Protein AF-0000000068150258 (afdb_homodimer)

Solvent-accessible surface area (backbone atoms only — not comparable to full-atom values): 33743 Å² total; per-residue (Å²): 132,77,75,45,44,64,58,52,47,8,59,72,60,72,47,52,49,66,53,48,48,20,46,72,37,62,81,44,92,53,62,66,68,57,32,47,50,42,52,52,47,21,57,74,53,57,30,60,76,45,58,47,56,42,25,70,50,65,72,36,37,43,24,31,35,40,35,37,77,64,40,55,44,41,31,37,31,97,76,54,42,13,70,58,46,53,41,47,49,31,30,41,47,48,33,34,76,68,66,22,24,35,26,41,41,46,57,84,42,96,78,54,63,58,78,61,57,75,52,46,28,36,37,34,44,53,31,34,57,83,37,63,67,59,51,58,38,50,73,53,61,29,42,57,26,24,44,25,50,38,50,94,37,85,85,46,53,54,39,80,71,52,38,46,62,48,36,46,54,51,48,53,60,50,50,74,77,35,88,30,70,31,38,41,46,57,56,69,57,23,43,55,52,54,36,29,52,50,44,46,49,53,51,27,56,76,70,70,49,82,77,48,74,44,65,38,60,47,73,45,17,32,64,45,26,15,56,50,41,38,51,50,43,69,76,35,73,70,47,31,22,40,46,18,53,46,59,40,35,40,54,9,34,53,52,24,27,59,76,67,71,28,52,62,26,85,46,28,23,36,37,28,46,52,63,39,58,59,26,68,67,36,86,59,26,37,13,19,18,41,62,50,53,56,52,49,26,42,41,42,51,50,41,39,51,19,52,60,67,70,44,80,57,74,87,68,86,68,70,78,66,39,80,44,84,30,51,14,44,70,101,132,80,78,44,44,66,59,51,47,8,58,73,59,71,46,51,48,66,54,48,48,21,47,72,35,62,82,42,94,51,61,66,69,57,31,49,50,43,52,52,46,22,58,75,54,59,28,61,76,43,57,47,55,43,26,69,48,65,71,35,36,42,26,33,35,39,34,37,76,62,39,55,44,40,30,34,30,99,77,54,41,16,68,55,46,55,41,46,48,34,31,40,48,48,33,33,76,67,64,23,23,37,28,41,41,44,56,84,42,97,80,54,63,59,78,60,59,73,51,46,29,35,38,34,44,53,30,35,57,84,35,63,66,59,53,57,40,49,74,53,59,29,41,59,27,24,43,26,50,38,50,96,36,85,85,47,51,55,39,81,72,52,40,47,62,47,36,46,54,51,48,54,59,51,50,74,77,33,88,30,68,32,38,42,46,54,58,69,57,23,43,56,50,52,35,29,52,51,44,47,47,54,50,26,56,75,71,71,47,82,75,49,73,44,67,38,60,47,71,47,16,32,63,45,26,16,55,50,41,36,53,50,43,69,77,35,73,70,47,30,22,38,46,17,55,46,58,41,36,39,55,9,34,54,53,23,27,59,75,67,70,28,51,60,27,85,47,29,22,35,36,28,45,51,65,40,58,59,27,68,67,36,87,59,25,37,13,18,19,41,63,51,54,56,53,49,26,44,41,41,52,51,42,39,51,18,53,62,67,71,43,81,57,74,90,68,86,68,69,78,65,40,79,43,85,30,51,14,43,68,104

Foldseek 3Di:
DPAQDLCNLCVVLVHHSVLLLCLLLVPDDDDPVSSVSSVVSCVVSVNDPLLLSNCVRPVFPLEEEEEEQFACLQACNPVHWHPSSVLQVLLCVQSVVVVGHYHYDYHDDPPDPCVPPRGQAYEYEFAFAVRVVVVVQVVSVHQYEYAADYPPCPVHHYFHLPLLLLLLVVLVLQVVPALDEAEEEAPTHTPSVVNNVVSQCVSCVVSPHDYHYYHFHSNCFLQRLLVVLLVSCVVPVRHLEYEYARLRSQLSNCVSCVVVVQDANNRYAYAYEDDIPSQCVDVQRHKYKHSVSSLSSNQRVQCSVCVSVVHDGDDRDGDRIDIDDTRRHPD/DPAQDLCNLCVVLVHHSVLLLCLLLVPDDDDPVSSVSSVVSCVVSVNDPLLLSNCVRPVFPLEEEEEEQQACLQACNPVHWHPSSVLQVLLCVQSVVVVGHYHYDYHDDPPDPCVPPRGQAYEYEQAFAVRVVVVVQVVSVHQYEYAADYVPCPVHHYFHLPLLLLLLVVLVLQVVPALDEAEEEAPTHTPSVVNNVVSQCVSCVVSPHDYHYYHFHSNCFLQRLLVVLLVSCVVPVRHLEYEYARLRSQLSNCVSCVVVVQDANNRYAYAYEDDIPSQCVDVQRHKYKHSVSSLSSNQRVQCSVCVSVVHDGDDGDGDRIDIDDTRRHPD

Nearest PDB structures (foldseek):
  1efa-assembly1_B  TM=6.688E-01  e=1.680E-17  Escherichia coli
  7e5w-assembly2_C  TM=7.122E-01  e=1.027E-16  Staphylococcus aureus subsp. aureus N315
  2pe5-assembly2_C-2  TM=6.752E-01  e=4.278E-17  Escherichia coli
  3c3k-assembly1_A  TM=8.271E-01  e=3.258E-13  Actinobacillus succinogenes 130Z
  3c3k-assembly1_B  TM=8.054E-01  e=1.993E-12  Actinobacillus succinogenes 130Z

Radius of gyration: 27.75 Å; Cα contacts (8 Å, |Δi|>4): 1401; chains: 2; bounding box: 77×70×52 Å

pLDDT: mean 85.87, std 14.47, range [31.11, 98.81]

Organism: Rhizobium meliloti (strain 1021) (NCBI:txid266834)

Secondary structure (DSSP, 8-state):
-----HHHHHHHHTS-HHHHHHHHH-SS---HHHHHHHHHHHHHTT----HHHHHHHHT--SEEEEE--S-HHHHTTTT---HHHHHHHHHHHHHHHTT-EEEEE----TT---TT---SEEEEESPBTT-HHHHHHHHTT--EEEESPPTT-TTS-EE---HHHHHHHHHHHHHHT-S-EEEEEESS-BHHHHHHHHHHHHHHHHHT----EEEE-GGGHHHHHHHHHHHHHHH-TT--EEE--SHHHHHHHHHHHHHTT--TTTT-EEE-SS--HHHHHSSSPPBEEE--HHHHHHHHHHHHHHHHHTPPPPPP-PPPPEEE--TTT--/-----HHHHHHHHTS-HHHHHHHHH-SS---HHHHHHHHHHHHHHT----HHHHHHHHT--SEEEEE--S-HHHHTTTT---HHHHHHHHHHHHHHHTT-EEEEE----TT---TT---SEEEEESPBTT-HHHHHHHHTT--EEEESPPTT-TTS-EE---HHHHHHHHHHHHHHT-S-EEEEEESS-BHHHHHHHHHHHHHHHHHT----EEEE-GGGHHHHHHHHHHHHHHH-TT--EEE--SHHHHHHHHHHHHHTT--TTTT-EEE-SS--HHHHHSSSPPBEEE--HHHHHHHHHHHHHHHHHTPPPPPP-PPPPEEE--TTT--

Sequence (662 aa):
MTRSTIVELAKAAGVSPTTVSHAFSGRRYVDPETKARIVALADKMGYRANPRARRLRTGGAGIIALASSMPFAVAAGPARLGFLMEIAAAAAVTALSRHLALCLVPPLEPDSNLDALEVDGAIIVEPMVEDRLLEFFSARGVPVVSIGRAPGREDIPSVDIQSTATARLMLEHLGANSRRVGLITGEQRRNSYIETEAAYAAFAAERGYSPVALRVDESGGESEAAAAAERLLRNNPDIDALCVPVDAFARGVLDAARLLDRPVPQGLRLATRYDGMRAKLATPQLTAVNLHLDQVAEAAIDLLIAAMEGKEPQPHAIAPPQLVVRESSAAMTRSTIVELAKAAGVSPTTVSHAFSGRRYVDPETKARIVALADKMGYRANPRARRLRTGGAGIIALASSMPFAVAAGPARLGFLMEIAAAAAVTALSRHLALCLVPPLEPDSNLDALEVDGAIIVEPMVEDRLLEFFSARGVPVVSIGRAPGREDIPSVDIQSTATARLMLEHLGANSRRVGLITGEQRRNSYIETEAAYAAFAAERGYSPVALRVDESGGESEAAAAAERLLRNNPDIDALCVPVDAFARGVLDAARLLDRPVPQGLRLATRYDGMRAKLATPQLTAVNLHLDQVAEAAIDLLIAAMEGKEPQPHAIAPPQLVVRESSAA

Structure (mmCIF, N/CA/C/O backbone):
data_AF-0000000068150258-model_v1
#
loop_
_entity.id
_entity.type
_entity.pdbx_description
1 polymer 'Transcriptional regulator'
#
loop_
_atom_site.group_PDB
_atom_site.id
_atom_site.type_symbol
_atom_site.label_atom_id
_atom_site.label_alt_id
_atom_site.label_comp_id
_atom_site.label_asym_id
_atom_site.label_entity_id
_atom_site.label_seq_id
_atom_site.pdbx_PDB_ins_code
_atom_site.Cartn_x
_atom_site.Cartn_y
_atom_site.Cartn_z
_atom_site.occupancy
_atom_site.B_iso_or_equiv
_atom_site.auth_seq_id
_atom_site.auth_comp_id
_atom_site.auth_asym_id
_atom_site.auth_atom_id
_atom_site.pdbx_PDB_model_num
ATOM 1 N N . MET A 1 1 ? -34.062 -22.875 -4.648 1 31.11 1 MET A N 1
ATOM 2 C CA . MET A 1 1 ? -35.031 -21.766 -4.621 1 31.11 1 MET A CA 1
ATOM 3 C C . MET A 1 1 ? -34.531 -20.609 -5.488 1 31.11 1 MET A C 1
ATOM 5 O O . MET A 1 1 ? -33.406 -20.141 -5.336 1 31.11 1 MET A O 1
ATOM 9 N N . THR A 1 2 ? -34.969 -20.453 -6.68 1 37.81 2 THR A N 1
ATOM 10 C CA . THR A 1 2 ? -34.562 -19.531 -7.742 1 37.81 2 THR A CA 1
ATOM 11 C C . THR A 1 2 ? -34.656 -18.094 -7.273 1 37.81 2 THR A C 1
ATOM 13 O O . THR A 1 2 ? -35.656 -17.688 -6.668 1 37.81 2 THR A O 1
ATOM 16 N N . ARG A 1 3 ? -33.469 -17.438 -7.109 1 50.31 3 ARG A N 1
ATOM 17 C CA . ARG A 1 3 ? -33.469 -16.031 -6.742 1 50.31 3 ARG A CA 1
ATOM 18 C C . ARG A 1 3 ? -34.5 -15.25 -7.523 1 50.31 3 ARG A C 1
ATOM 20 O O . ARG A 1 3 ? -34.562 -15.336 -8.75 1 50.31 3 ARG A O 1
ATOM 27 N N . SER A 1 4 ? -35.469 -14.609 -6.832 1 60.66 4 SER A N 1
ATOM 28 C CA . SER A 1 4 ? -36.594 -13.875 -7.43 1 60.66 4 SER A CA 1
ATOM 29 C C . SER A 1 4 ? -36.094 -12.648 -8.195 1 60.66 4 SER A C 1
ATOM 31 O O . SER A 1 4 ? -35.219 -11.93 -7.715 1 60.66 4 SER A O 1
ATOM 33 N N . THR A 1 5 ? -36.344 -12.492 -9.523 1 65.94 5 THR A N 1
ATOM 34 C CA . THR A 1 5 ? -36 -11.383 -10.406 1 65.94 5 THR A CA 1
ATOM 35 C C . THR A 1 5 ? -36.906 -10.18 -10.156 1 65.94 5 THR A C 1
ATOM 37 O O . THR A 1 5 ? -37.938 -10.305 -9.5 1 65.94 5 THR A O 1
ATOM 40 N N . ILE A 1 6 ? -36.281 -9.047 -10.555 1 74.31 6 ILE A N 1
ATOM 41 C CA . ILE A 1 6 ? -37.094 -7.84 -10.445 1 74.31 6 ILE A CA 1
ATOM 42 C C . ILE A 1 6 ? -38.469 -8.062 -11.109 1 74.31 6 ILE A C 1
ATOM 44 O O . ILE A 1 6 ? -39.469 -7.562 -10.633 1 74.31 6 ILE A O 1
ATOM 48 N N . VAL A 1 7 ? -38.469 -8.875 -12.133 1 77.75 7 VAL A N 1
ATOM 49 C CA . VAL A 1 7 ? -39.719 -9.156 -12.875 1 77.75 7 VAL A CA 1
ATOM 50 C C . VAL A 1 7 ? -40.625 -10.016 -12.023 1 77.75 7 VAL A C 1
ATOM 52 O O . VAL A 1 7 ? -41.844 -9.773 -11.969 1 77.75 7 VAL A O 1
ATOM 55 N N . GLU A 1 8 ? -40.062 -10.914 -11.391 1 79.44 8 GLU A N 1
ATOM 56 C CA . GLU A 1 8 ? -40.875 -11.789 -10.539 1 79.44 8 GLU A CA 1
ATOM 57 C C . GLU A 1 8 ? -41.438 -11.023 -9.344 1 79.44 8 GLU A C 1
ATOM 59 O O . GLU A 1 8 ? -42.594 -11.219 -8.953 1 79.44 8 GLU A O 1
ATOM 64 N N . LEU A 1 9 ? -40.562 -10.195 -8.883 1 80.44 9 LEU A N 1
ATOM 65 C CA . LEU A 1 9 ? -41 -9.352 -7.785 1 80.44 9 LEU A CA 1
ATOM 66 C C . LEU A 1 9 ? -42.125 -8.398 -8.242 1 80.44 9 LEU A C 1
ATOM 68 O O . LEU A 1 9 ? -43.094 -8.203 -7.535 1 80.44 9 LEU A O 1
ATOM 72 N N . ALA A 1 10 ? -41.969 -7.906 -9.383 1 84.25 10 ALA A N 1
ATOM 73 C CA . ALA A 1 10 ? -42.938 -7.008 -9.953 1 84.25 10 ALA A CA 1
ATOM 74 C C . ALA A 1 10 ? -44.281 -7.723 -10.156 1 84.25 10 ALA A C 1
ATOM 76 O O . ALA A 1 10 ? -45.344 -7.184 -9.812 1 84.25 10 ALA A O 1
ATOM 77 N N . LYS A 1 11 ? -44.188 -8.867 -10.633 1 84 11 LYS A N 1
ATOM 78 C CA . LYS A 1 11 ? -45.375 -9.688 -10.852 1 84 11 LYS A CA 1
ATOM 79 C C . LYS A 1 11 ? -46.062 -10.008 -9.531 1 84 11 LYS A C 1
ATOM 81 O O . LYS A 1 11 ? -47.312 -9.906 -9.438 1 84 11 LYS A O 1
ATOM 86 N N . ALA A 1 12 ? -45.281 -10.312 -8.633 1 83.75 12 ALA A N 1
ATOM 87 C CA . ALA A 1 12 ? -45.844 -10.664 -7.32 1 83.75 12 ALA A CA 1
ATOM 88 C C . ALA A 1 12 ? -46.438 -9.453 -6.629 1 83.75 12 ALA A C 1
ATOM 90 O O . ALA A 1 12 ? -47.438 -9.578 -5.895 1 83.75 12 ALA A O 1
ATOM 91 N N . ALA A 1 13 ? -45.844 -8.344 -6.875 1 82.62 13 ALA A N 1
ATOM 92 C CA . ALA A 1 13 ? -46.281 -7.094 -6.25 1 82.62 13 ALA A CA 1
ATOM 93 C C . ALA A 1 13 ? -47.406 -6.449 -7.039 1 82.62 13 ALA A C 1
ATOM 95 O O . ALA A 1 13 ? -48.031 -5.5 -6.566 1 82.62 13 ALA A O 1
ATOM 96 N N . GLY A 1 14 ? -47.688 -6.992 -8.227 1 87.56 14 GLY A N 1
ATOM 97 C CA . GLY A 1 14 ? -48.75 -6.477 -9.078 1 87.56 14 GLY A CA 1
ATOM 98 C C . GLY A 1 14 ? -48.438 -5.113 -9.672 1 87.56 14 GLY A C 1
ATOM 99 O O . GLY A 1 14 ? -49.312 -4.277 -9.836 1 87.56 14 GLY A O 1
ATOM 100 N N . VAL A 1 15 ? -47.219 -4.859 -9.711 1 85.31 15 VAL A N 1
ATOM 101 C CA . VAL A 1 15 ? -46.75 -3.596 -10.297 1 85.31 15 VAL A CA 1
ATOM 102 C C . VAL A 1 15 ? -45.812 -3.869 -11.453 1 85.31 15 VAL A C 1
ATOM 104 O O . VAL A 1 15 ? -45.438 -5.02 -11.703 1 85.31 15 VAL A O 1
ATOM 107 N N . SER A 1 16 ? -45.469 -2.818 -12.227 1 80.38 16 SER A N 1
ATOM 108 C CA . SER A 1 16 ? -44.469 -2.965 -13.297 1 80.38 16 SER A CA 1
ATOM 109 C C . SER A 1 16 ? -43.062 -3.125 -12.727 1 80.38 16 SER A C 1
ATOM 111 O O . SER A 1 16 ? -42.781 -2.674 -11.617 1 80.38 16 SER A O 1
ATOM 113 N N . PRO A 1 17 ? -42.094 -3.73 -13.484 1 79.75 17 PRO A N 1
ATOM 114 C CA . PRO A 1 17 ? -40.688 -3.785 -13.055 1 79.75 17 PRO A CA 1
ATOM 115 C C . PRO A 1 17 ? -40.094 -2.4 -12.82 1 79.75 17 PRO A C 1
ATOM 117 O O . PRO A 1 17 ? -39.281 -2.227 -11.922 1 79.75 17 PRO A O 1
ATOM 120 N N . THR A 1 18 ? -40.688 -1.489 -13.547 1 76.25 18 THR A N 1
ATOM 121 C CA . THR A 1 18 ? -40.219 -0.109 -13.406 1 76.25 18 THR A CA 1
ATOM 122 C C . THR A 1 18 ? -40.625 0.457 -12.047 1 76.25 18 THR A C 1
ATOM 124 O O . THR A 1 18 ? -39.844 1.177 -11.414 1 76.25 18 THR A O 1
ATOM 127 N N . THR A 1 19 ? -41.781 0.107 -11.641 1 78.12 19 THR A N 1
ATOM 128 C CA . THR A 1 19 ? -42.281 0.568 -10.344 1 78.12 19 THR A CA 1
ATOM 129 C C . THR A 1 19 ? -41.469 -0.065 -9.211 1 78.12 19 THR A C 1
ATOM 131 O O . THR A 1 19 ? -41.156 0.602 -8.227 1 78.12 19 THR A O 1
ATOM 134 N N . VAL A 1 20 ? -41.031 -1.321 -9.414 1 77.12 20 VAL A N 1
ATOM 135 C CA . VAL A 1 20 ? -40.219 -2.002 -8.438 1 77.12 20 VAL A CA 1
ATOM 136 C C . VAL A 1 20 ? -38.844 -1.321 -8.359 1 77.12 20 VAL A C 1
ATOM 138 O O . VAL A 1 20 ? -38.344 -1.069 -7.266 1 77.12 20 VAL A O 1
ATOM 141 N N . SER A 1 21 ? -38.375 -0.961 -9.484 1 71.12 21 SER A N 1
ATOM 142 C CA . SER A 1 21 ? -37.094 -0.277 -9.555 1 71.12 21 SER A CA 1
ATOM 143 C C . SER A 1 21 ? -37.125 1.063 -8.828 1 71.12 21 SER A C 1
ATOM 145 O O . SER A 1 21 ? -36.219 1.387 -8.055 1 71.12 21 SER A O 1
ATOM 147 N N . HIS A 1 22 ? -38.281 1.67 -9.023 1 72 22 HIS A N 1
ATOM 148 C CA . HIS A 1 22 ? -38.438 2.982 -8.406 1 72 22 HIS A CA 1
ATOM 149 C C . HIS A 1 22 ? -38.688 2.859 -6.906 1 72 22 HIS A C 1
ATOM 151 O O . HIS A 1 22 ? -38.25 3.721 -6.137 1 72 22 HIS A O 1
ATOM 157 N N . ALA A 1 23 ? -39.25 1.814 -6.539 1 72.5 23 ALA A N 1
ATOM 158 C CA . ALA A 1 23 ? -39.5 1.603 -5.117 1 72.5 23 ALA A CA 1
ATOM 159 C C . ALA A 1 23 ? -38.219 1.418 -4.336 1 72.5 23 ALA A C 1
ATOM 161 O O . ALA A 1 23 ? -38.094 1.857 -3.188 1 72.5 23 ALA A O 1
ATOM 162 N N . PHE A 1 24 ? -37.281 0.879 -5.055 1 67.56 24 PHE A N 1
ATOM 163 C CA . PHE A 1 24 ? -36.031 0.598 -4.379 1 67.56 24 PHE A CA 1
ATOM 164 C C . PHE A 1 24 ? -35 1.722 -4.613 1 67.56 24 PHE A C 1
ATOM 166 O O . PHE A 1 24 ? -34.219 2.055 -3.723 1 67.56 24 PHE A O 1
ATOM 173 N N . SER A 1 25 ? -35.094 2.418 -5.859 1 61.88 25 SER A N 1
ATOM 174 C CA . SER A 1 25 ? -34.125 3.412 -6.258 1 61.88 25 SER A CA 1
ATOM 175 C C . SER A 1 25 ? -34.5 4.805 -5.77 1 61.88 25 SER A C 1
ATOM 177 O O . SER A 1 25 ? -33.656 5.68 -5.637 1 61.88 25 SER A O 1
ATOM 179 N N . GLY A 1 26 ? -35.719 5.059 -5.555 1 55.34 26 GLY A N 1
ATOM 180 C CA . GLY A 1 26 ? -36.25 6.34 -5.129 1 55.34 26 GLY A CA 1
ATOM 181 C C . GLY A 1 26 ? -36.219 7.387 -6.223 1 55.34 26 GLY A C 1
ATOM 182 O O . GLY A 1 26 ? -36.406 8.578 -5.957 1 55.34 26 GLY A O 1
ATOM 183 N N . ARG A 1 27 ? -35.969 7.117 -7.465 1 58.34 27 ARG A N 1
ATOM 184 C CA . ARG A 1 27 ? -35.844 8.078 -8.555 1 58.34 27 ARG A CA 1
ATOM 185 C C . ARG A 1 27 ? -37.188 8.695 -8.922 1 58.34 27 ARG A C 1
ATOM 187 O O . ARG A 1 27 ? -37.25 9.859 -9.328 1 58.34 27 ARG A O 1
ATOM 194 N N . ARG A 1 28 ? -38.219 7.844 -8.859 1 63.81 28 ARG A N 1
ATOM 195 C CA . ARG A 1 28 ? -39.562 8.336 -9.102 1 63.81 28 ARG A CA 1
ATOM 196 C C . ARG A 1 28 ? -40.469 8.016 -7.922 1 63.81 28 ARG A C 1
ATOM 198 O O . ARG A 1 28 ? -40.219 7.07 -7.176 1 63.81 28 ARG A O 1
ATOM 205 N N . TYR A 1 29 ? -41.406 8.789 -7.902 1 70.44 29 TYR A N 1
ATOM 206 C CA . TYR A 1 29 ? -42.344 8.641 -6.812 1 70.44 29 TYR A CA 1
ATOM 207 C C . TYR A 1 29 ? -43.125 7.328 -6.926 1 70.44 29 TYR A C 1
ATOM 209 O O . TYR A 1 29 ? -43.625 6.984 -7.996 1 70.44 29 TYR A O 1
ATOM 217 N N . VAL A 1 30 ? -43 6.605 -5.922 1 75.69 30 VAL A N 1
ATOM 218 C CA . VAL A 1 30 ? -43.875 5.441 -5.711 1 75.69 30 VAL A CA 1
ATOM 219 C C . VAL A 1 30 ? -44.656 5.605 -4.406 1 75.69 30 VAL A C 1
ATOM 221 O O . VAL A 1 30 ? -44.094 6.023 -3.391 1 75.69 30 VAL A O 1
ATOM 224 N N . ASP A 1 31 ? -46 5.449 -4.547 1 78.12 31 ASP A N 1
ATOM 225 C CA . ASP A 1 31 ? -46.844 5.586 -3.369 1 78.12 31 ASP A CA 1
ATOM 226 C C . ASP A 1 31 ? -46.312 4.758 -2.205 1 78.12 31 ASP A C 1
ATOM 228 O O . ASP A 1 31 ? -45.875 3.619 -2.396 1 78.12 31 ASP A O 1
ATOM 232 N N . PRO A 1 32 ? -46.25 5.297 -1.1 1 74.06 32 PRO A N 1
ATOM 233 C CA . PRO A 1 32 ? -45.625 4.664 0.066 1 74.06 32 PRO A CA 1
ATOM 234 C C . PRO A 1 32 ? -46.188 3.273 0.352 1 74.06 32 PRO A C 1
ATOM 236 O O . PRO A 1 32 ? -45.469 2.377 0.766 1 74.06 32 PRO A O 1
ATOM 239 N N . GLU A 1 33 ? -47.438 3.146 0.098 1 77.25 33 GLU A N 1
ATOM 240 C CA . GLU A 1 33 ? -48.062 1.851 0.324 1 77.25 33 GLU A CA 1
ATOM 241 C C . GLU A 1 33 ? -47.531 0.801 -0.651 1 77.25 33 GLU A C 1
ATOM 243 O O . GLU A 1 33 ? -47.25 -0.33 -0.257 1 77.25 33 GLU A O 1
ATOM 248 N N . THR A 1 34 ? -47.406 1.193 -1.783 1 80.69 34 THR A N 1
ATOM 249 C CA . THR A 1 34 ? -46.906 0.3 -2.82 1 80.69 34 THR A CA 1
ATOM 250 C C . THR A 1 34 ? -45.438 -0.036 -2.574 1 80.69 34 THR A C 1
ATOM 252 O O . THR A 1 34 ? -45.031 -1.19 -2.717 1 80.69 34 THR A O 1
ATOM 255 N N . LYS A 1 35 ? -44.625 0.916 -2.193 1 78.25 35 LYS A N 1
ATOM 256 C CA . LYS A 1 35 ? -43.219 0.728 -1.894 1 78.25 35 LYS A CA 1
ATOM 257 C C . LYS A 1 35 ? -43.031 -0.259 -0.745 1 78.25 35 LYS A C 1
ATOM 259 O O . LYS A 1 35 ? -42.188 -1.176 -0.838 1 78.25 35 LYS A O 1
ATOM 264 N N . ALA A 1 36 ? -43.875 -0.077 0.157 1 76.44 36 ALA A N 1
ATOM 265 C CA . ALA A 1 36 ? -43.812 -0.965 1.314 1 76.44 36 ALA A CA 1
ATOM 266 C C . ALA A 1 36 ? -44.125 -2.4 0.923 1 76.44 36 ALA A C 1
ATOM 268 O O . ALA A 1 36 ? -43.5 -3.346 1.385 1 76.44 36 ALA A O 1
ATOM 269 N N . ARG A 1 37 ? -45.125 -2.537 0.2 1 79.56 37 ARG A N 1
ATOM 270 C CA . ARG A 1 37 ? -45.562 -3.846 -0.289 1 79.56 37 ARG A CA 1
ATOM 271 C C . ARG A 1 37 ? -44.438 -4.508 -1.109 1 79.56 37 ARG A C 1
ATOM 273 O O . ARG A 1 37 ? -44.188 -5.699 -0.947 1 79.56 37 ARG A O 1
ATOM 280 N N . ILE A 1 38 ? -43.781 -3.691 -1.87 1 79.94 38 ILE A N 1
ATOM 281 C CA . ILE A 1 38 ? -42.719 -4.207 -2.732 1 79.94 38 ILE A CA 1
ATOM 282 C C . ILE A 1 38 ? -41.531 -4.656 -1.883 1 79.94 38 ILE A C 1
ATO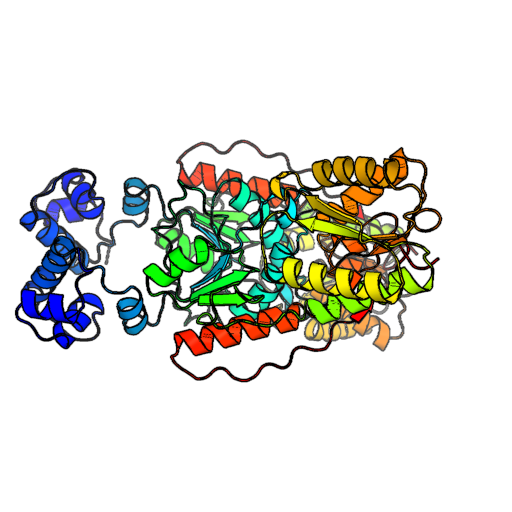M 284 O O . ILE A 1 38 ? -41 -5.734 -2.1 1 79.94 38 ILE A O 1
ATOM 288 N N . VAL A 1 39 ? -41.25 -3.863 -0.937 1 73 39 VAL A N 1
ATOM 289 C CA . VAL A 1 39 ? -40.094 -4.148 -0.08 1 73 39 VAL A CA 1
ATOM 290 C C . VAL A 1 39 ? -40.375 -5.391 0.759 1 73 39 VAL A C 1
ATOM 292 O O . VAL A 1 39 ? -39.5 -6.262 0.9 1 73 39 VAL A O 1
ATOM 295 N N . ALA A 1 40 ? -41.562 -5.488 1.221 1 75.44 40 ALA A N 1
ATOM 296 C CA . ALA A 1 40 ? -42 -6.648 2.002 1 75.44 40 ALA A CA 1
ATOM 297 C C . ALA A 1 40 ? -41.969 -7.918 1.154 1 75.44 40 ALA A C 1
ATOM 299 O O . ALA A 1 40 ? -41.531 -8.969 1.616 1 75.44 40 ALA A O 1
ATOM 300 N N . LEU A 1 41 ? -42.438 -7.812 0.03 1 78.19 41 LEU A N 1
ATOM 301 C CA . LEU A 1 41 ? -42.469 -8.945 -0.887 1 78.19 41 LEU A CA 1
ATOM 302 C C . LEU A 1 41 ? -41.062 -9.344 -1.307 1 78.19 41 LEU A C 1
ATOM 304 O O . LEU A 1 41 ? -40.75 -10.531 -1.443 1 78.19 41 LEU A O 1
ATOM 308 N N . ALA A 1 42 ? -40.219 -8.336 -1.481 1 74 42 ALA A N 1
ATOM 309 C CA . ALA A 1 42 ? -38.844 -8.594 -1.83 1 74 42 ALA A CA 1
ATOM 310 C C . ALA A 1 42 ? -38.125 -9.406 -0.745 1 74 42 ALA A C 1
ATOM 312 O O . ALA A 1 42 ? -37.406 -10.359 -1.045 1 74 42 ALA A O 1
ATOM 313 N N . ASP A 1 43 ? -38.406 -9.047 0.395 1 68.12 43 ASP A N 1
ATOM 314 C CA . ASP A 1 43 ? -37.844 -9.75 1.552 1 68.12 43 ASP A CA 1
ATOM 315 C C . ASP A 1 43 ? -38.375 -11.188 1.62 1 68.12 43 ASP A C 1
ATOM 317 O O . ASP A 1 43 ? -37.594 -12.117 1.86 1 68.12 43 ASP A O 1
ATOM 321 N N . LYS A 1 44 ? -39.688 -11.328 1.439 1 71.81 44 LYS A N 1
ATOM 322 C CA . LYS A 1 44 ? -40.344 -12.633 1.467 1 71.81 44 LYS A CA 1
ATOM 323 C C . LYS A 1 44 ? -39.812 -13.531 0.351 1 71.81 44 LYS A C 1
ATOM 325 O O . LYS A 1 44 ? -39.625 -14.734 0.546 1 71.81 44 LYS A O 1
ATOM 330 N N . MET A 1 45 ? -39.594 -12.867 -0.718 1 72.25 45 MET A N 1
ATOM 331 C CA . MET A 1 45 ? -39.156 -13.625 -1.896 1 72.25 45 MET A CA 1
ATOM 332 C C . MET A 1 45 ? -37.656 -13.781 -1.938 1 72.25 45 MET A C 1
ATOM 334 O O . MET A 1 45 ? -37.125 -14.461 -2.811 1 72.25 45 MET A O 1
ATOM 338 N N . GLY A 1 46 ? -37.031 -13.18 -0.93 1 62.72 46 GLY A N 1
ATOM 339 C CA . GLY A 1 46 ? -35.594 -13.18 -0.928 1 62.72 46 GLY A CA 1
ATOM 340 C C . GLY A 1 46 ? -34.969 -12.336 -2.037 1 62.72 46 GLY A C 1
ATOM 341 O O . GLY A 1 46 ? -33.875 -12.625 -2.514 1 62.72 46 GLY A O 1
ATOM 342 N N . TYR A 1 47 ? -35.938 -11.508 -2.473 1 56.09 47 TYR A N 1
ATOM 343 C CA . TYR A 1 47 ? -35.438 -10.602 -3.504 1 56.09 47 TYR A CA 1
ATOM 344 C C . TYR A 1 47 ? -34.5 -9.547 -2.906 1 56.09 47 TYR A C 1
ATOM 346 O O . TYR A 1 47 ? -34.875 -8.875 -1.938 1 56.09 47 TYR A O 1
ATOM 354 N N . ARG A 1 48 ? -33.406 -9.656 -3.125 1 49.53 48 ARG A N 1
ATOM 355 C CA . ARG A 1 48 ? -32.5 -8.555 -2.832 1 49.53 48 ARG A CA 1
ATOM 356 C C . ARG A 1 48 ? -32.312 -7.648 -4.043 1 49.53 48 ARG A C 1
ATOM 358 O O . ARG A 1 48 ? -32 -8.117 -5.137 1 49.53 48 ARG A O 1
ATOM 365 N N . ALA A 1 49 ? -32.969 -6.496 -3.898 1 47.53 49 ALA A N 1
ATOM 366 C CA . ALA A 1 49 ? -32.781 -5.586 -5.023 1 47.53 49 ALA A CA 1
ATOM 367 C C . ALA A 1 49 ? -31.359 -5.691 -5.566 1 47.53 49 ALA A C 1
ATOM 369 O O . ALA A 1 49 ? -30.391 -5.77 -4.797 1 47.53 49 ALA A O 1
ATOM 370 N N . ASN A 1 50 ? -31.172 -6.32 -6.641 1 43.03 50 ASN A N 1
ATOM 371 C CA . ASN A 1 50 ? -29.875 -6.48 -7.277 1 43.03 50 ASN A CA 1
ATOM 372 C C . ASN A 1 50 ? -28.922 -5.344 -6.906 1 43.03 50 ASN A C 1
ATOM 374 O O . ASN A 1 50 ? -29.234 -4.172 -7.121 1 43.03 50 ASN A O 1
ATOM 378 N N . PRO A 1 51 ? -28.125 -5.555 -5.957 1 43.12 51 PRO A N 1
ATOM 379 C CA . PRO A 1 51 ? -27.156 -4.48 -5.73 1 43.12 51 PRO A CA 1
ATOM 380 C C . PRO A 1 51 ? -26.828 -3.713 -7.004 1 43.12 51 PRO A C 1
ATOM 382 O O . PRO A 1 51 ? -26.547 -2.512 -6.953 1 43.12 51 PRO A O 1
ATOM 385 N N . ARG A 1 52 ? -27 -4.367 -8.07 1 44.41 52 ARG A N 1
ATOM 386 C CA . ARG A 1 52 ? -26.828 -3.711 -9.359 1 44.41 52 ARG A CA 1
ATOM 387 C C . ARG A 1 52 ? -27.906 -2.658 -9.602 1 44.41 52 ARG A C 1
ATOM 389 O O . ARG A 1 52 ? -27.609 -1.564 -10.086 1 44.41 52 ARG A O 1
ATOM 396 N N . ALA A 1 53 ? -29.094 -3.047 -9.383 1 43.62 53 ALA A N 1
ATOM 397 C CA . ALA A 1 53 ? -30.219 -2.123 -9.578 1 43.62 53 ALA A CA 1
ATOM 398 C C . ALA A 1 53 ? -30.125 -0.944 -8.609 1 43.62 53 ALA A C 1
ATOM 400 O O . ALA A 1 53 ? -30.438 0.192 -8.977 1 43.62 53 ALA A O 1
ATOM 401 N N . ARG A 1 54 ? -29.703 -1.238 -7.477 1 44.16 54 ARG A N 1
ATOM 402 C CA . ARG A 1 54 ? -29.516 -0.138 -6.535 1 44.16 54 ARG A CA 1
ATOM 403 C C . ARG A 1 54 ? -28.359 0.754 -6.973 1 44.16 54 ARG A C 1
ATOM 405 O O . ARG A 1 54 ? -28.438 1.979 -6.855 1 44.16 54 ARG A O 1
ATOM 412 N N . ARG A 1 55 ? -27.25 0.116 -7.43 1 48.84 55 ARG A N 1
ATOM 413 C CA . ARG A 1 55 ? -26.078 0.802 -7.973 1 48.84 55 ARG A CA 1
ATOM 414 C C . ARG A 1 55 ? -26.453 1.688 -9.156 1 48.84 55 ARG A C 1
ATOM 416 O O . ARG A 1 55 ? -25.938 2.799 -9.297 1 48.84 55 ARG A O 1
ATOM 423 N N . LEU A 1 56 ? -27.234 1.061 -10.023 1 44.78 56 LEU A N 1
ATOM 424 C CA . LEU A 1 56 ? -27.734 1.786 -11.188 1 44.78 56 LEU A CA 1
ATOM 425 C C . LEU A 1 56 ? -28.578 2.99 -10.758 1 44.78 56 LEU A C 1
ATOM 427 O O . LEU A 1 56 ? -28.578 4.023 -11.43 1 44.78 56 LEU A O 1
ATOM 431 N N . ARG A 1 57 ? -29.234 2.883 -9.672 1 40.22 57 ARG A N 1
ATOM 432 C CA . ARG A 1 57 ? -30.141 3.928 -9.234 1 40.22 57 ARG A CA 1
ATOM 433 C C . ARG A 1 57 ? -29.422 5.008 -8.445 1 40.22 57 ARG A C 1
ATOM 435 O O . ARG A 1 57 ? -29.719 6.195 -8.578 1 40.22 57 ARG A O 1
ATOM 442 N N . THR A 1 58 ? -28.609 4.512 -7.578 1 46.34 58 THR A N 1
ATOM 443 C CA . THR A 1 58 ? -28.016 5.457 -6.637 1 46.34 58 THR A CA 1
ATOM 444 C C . THR A 1 58 ? -26.672 5.957 -7.141 1 46.34 58 THR A C 1
ATOM 446 O O . THR A 1 58 ? -26.062 6.844 -6.535 1 46.34 58 THR A O 1
ATOM 449 N N . GLY A 1 59 ? -26.25 5.629 -8.367 1 54.06 59 GLY A N 1
ATOM 450 C CA . GLY A 1 59 ? -25 6.07 -8.969 1 54.06 59 GLY A CA 1
ATOM 451 C C . GLY A 1 59 ? -23.797 5.289 -8.477 1 54.06 59 GLY A C 1
ATOM 452 O O . GLY A 1 59 ? -22.656 5.676 -8.727 1 54.06 59 GLY A O 1
ATOM 453 N N . GLY A 1 60 ? -24.047 4.051 -7.867 1 59.69 60 GLY A N 1
ATOM 454 C CA . GLY A 1 60 ? -23 3.156 -7.418 1 59.69 60 GLY A CA 1
ATOM 455 C C . GLY A 1 60 ? -22.406 3.553 -6.078 1 59.69 60 GLY A C 1
ATOM 456 O O . GLY A 1 60 ? -22.625 4.672 -5.605 1 59.69 60 GLY A O 1
ATOM 457 N N . ALA A 1 61 ? -21.875 2.562 -5.18 1 63.31 61 ALA A N 1
ATOM 458 C CA . ALA A 1 61 ? -21.25 2.799 -3.877 1 63.31 61 ALA A CA 1
ATOM 459 C C . ALA A 1 61 ? -19.953 3.582 -4.02 1 63.31 61 ALA A C 1
ATOM 461 O O . ALA A 1 61 ? -19.453 4.141 -3.041 1 63.31 61 ALA A O 1
ATOM 462 N N . GLY A 1 62 ? -19.484 3.676 -5.246 1 79.25 62 GLY A N 1
ATOM 463 C CA . GLY A 1 62 ? -18.203 4.324 -5.473 1 79.25 62 GLY A CA 1
ATOM 464 C C . GLY A 1 62 ? -17.031 3.562 -4.871 1 79.25 62 GLY A C 1
ATOM 465 O O . GLY A 1 62 ? -16 4.152 -4.555 1 79.25 62 GLY A O 1
ATOM 466 N N . ILE A 1 63 ? -17.312 2.215 -4.617 1 87.25 63 ILE A N 1
ATOM 467 C CA . ILE A 1 63 ? -16.297 1.378 -3.979 1 87.25 63 ILE A CA 1
ATOM 468 C C . ILE A 1 63 ? -16 0.168 -4.859 1 87.25 63 ILE A C 1
ATOM 470 O O . ILE A 1 63 ? -16.922 -0.461 -5.395 1 87.25 63 ILE A O 1
ATOM 474 N N . ILE A 1 64 ? -14.758 -0.028 -5.043 1 92.56 64 ILE A N 1
ATOM 475 C CA . ILE A 1 64 ? -14.375 -1.278 -5.691 1 92.56 64 ILE A CA 1
ATOM 476 C C . ILE A 1 64 ? -13.555 -2.131 -4.723 1 92.56 64 ILE A C 1
ATOM 478 O O . ILE A 1 64 ? -12.797 -1.602 -3.91 1 92.56 64 ILE A O 1
ATOM 482 N N . ALA A 1 65 ? -13.703 -3.453 -4.836 1 93.19 65 ALA A N 1
ATOM 483 C CA . ALA A 1 65 ? -12.992 -4.395 -3.977 1 93.19 65 ALA A CA 1
ATOM 484 C C . ALA A 1 65 ? -11.75 -4.941 -4.676 1 93.19 65 ALA A C 1
ATOM 486 O O . ALA A 1 65 ? -11.75 -5.137 -5.895 1 93.19 65 ALA A O 1
ATOM 487 N N . LEU A 1 66 ? -10.727 -5.051 -3.936 1 94 66 LEU A N 1
ATOM 488 C CA . LEU A 1 66 ? -9.539 -5.809 -4.316 1 94 66 LEU A CA 1
ATOM 489 C C . LEU A 1 66 ? -9.312 -6.977 -3.367 1 94 66 LEU A C 1
ATOM 491 O O . LEU A 1 66 ? -9.211 -6.785 -2.152 1 94 66 LEU A O 1
ATOM 495 N N . ALA A 1 67 ? -9.234 -8.203 -3.934 1 91.62 67 ALA A N 1
ATOM 496 C CA . ALA A 1 67 ? -9.164 -9.391 -3.08 1 91.62 67 ALA A CA 1
ATOM 497 C C . ALA A 1 67 ? -8.266 -10.453 -3.697 1 91.62 67 ALA A C 1
ATOM 499 O O . ALA A 1 67 ? -8.016 -10.438 -4.906 1 91.62 67 ALA A O 1
ATOM 500 N N . SER A 1 68 ? -7.754 -11.234 -2.855 1 90.56 68 SER A N 1
ATOM 501 C CA . SER A 1 68 ? -6.945 -12.383 -3.246 1 90.56 68 SER A CA 1
ATOM 502 C C . SER A 1 68 ? -7.141 -13.547 -2.283 1 90.56 68 SER A C 1
ATOM 504 O O . SER A 1 68 ? -7.301 -13.344 -1.078 1 90.56 68 SER A O 1
ATOM 506 N N . SER A 1 69 ? -7.102 -14.727 -2.861 1 87.06 69 SER A N 1
ATOM 507 C CA . SER A 1 69 ? -7.223 -15.922 -2.029 1 87.06 69 SER A CA 1
ATOM 508 C C . SER A 1 69 ? -5.855 -16.406 -1.558 1 87.06 69 SER A C 1
ATOM 510 O O . SER A 1 69 ? -5.754 -17.422 -0.877 1 87.06 69 SER A O 1
ATOM 512 N N . MET A 1 70 ? -4.832 -15.656 -1.949 1 85.25 70 MET A N 1
ATOM 513 C CA . MET A 1 70 ? -3.494 -16 -1.471 1 85.25 70 MET A CA 1
ATOM 514 C C . MET A 1 70 ? -3.404 -15.852 0.045 1 85.25 70 MET A C 1
ATOM 516 O O . MET A 1 70 ? -3.85 -14.852 0.605 1 85.25 70 MET A O 1
ATOM 520 N N . PRO A 1 71 ? -2.816 -16.906 0.621 1 80.94 71 PRO A N 1
ATOM 521 C CA . PRO A 1 71 ? -2.678 -16.828 2.076 1 80.94 71 PRO A CA 1
ATOM 522 C C . PRO A 1 71 ? -1.843 -15.633 2.531 1 80.94 71 PRO A C 1
ATOM 524 O O . PRO A 1 71 ? -0.902 -15.234 1.838 1 80.94 71 PRO A O 1
ATOM 527 N N . PHE A 1 72 ? -2.129 -15.172 3.707 1 75.44 72 PHE A N 1
ATOM 528 C CA . PHE A 1 72 ? -1.503 -13.992 4.293 1 75.44 72 PHE A CA 1
ATOM 529 C C . PHE A 1 72 ? -0.004 -14.203 4.461 1 75.44 72 PHE A C 1
ATOM 531 O O . PHE A 1 72 ? 0.782 -13.266 4.309 1 75.44 72 PHE A O 1
ATOM 538 N N . ALA A 1 73 ? 0.38 -15.383 4.758 1 75.44 73 ALA A N 1
ATOM 539 C CA . ALA A 1 73 ? 1.784 -15.695 5.008 1 75.44 73 ALA A CA 1
ATOM 540 C C . ALA A 1 73 ? 2.648 -15.336 3.803 1 75.44 73 ALA A C 1
ATOM 542 O O . ALA A 1 73 ? 3.826 -15 3.951 1 75.44 73 ALA A O 1
ATOM 543 N N . VAL A 1 74 ? 2.076 -15.391 2.668 1 77.94 74 VAL A N 1
ATOM 544 C CA . VAL A 1 74 ? 2.779 -15.07 1.43 1 77.94 74 VAL A CA 1
ATOM 545 C C . VAL A 1 74 ? 2.469 -13.633 1.018 1 77.94 74 VAL A C 1
ATOM 547 O O . VAL A 1 74 ? 3.371 -12.875 0.654 1 77.94 74 VAL A O 1
ATOM 550 N N . ALA A 1 75 ? 1.228 -13.258 1.179 1 65.75 75 ALA A N 1
ATOM 551 C CA . ALA A 1 75 ? 0.719 -12.008 0.628 1 65.75 75 ALA A CA 1
ATOM 552 C C . ALA A 1 75 ? 1.137 -10.812 1.489 1 65.75 75 ALA A C 1
ATOM 554 O O . ALA A 1 75 ? 1.286 -9.703 0.988 1 65.75 75 ALA A O 1
ATOM 555 N N . ALA A 1 76 ? 1.195 -10.797 2.785 1 60.47 76 ALA A N 1
ATOM 556 C CA . ALA A 1 76 ? 1.366 -9.648 3.67 1 60.47 76 ALA A CA 1
ATOM 557 C C . ALA A 1 76 ? 2.455 -9.906 4.707 1 60.47 76 ALA A C 1
ATOM 559 O O . ALA A 1 76 ? 2.83 -9.008 5.461 1 60.47 76 ALA A O 1
ATOM 560 N N . GLY A 1 77 ? 3.188 -11.086 4.547 1 55.06 77 GLY A N 1
ATOM 561 C CA . GLY A 1 77 ? 4.148 -11.492 5.559 1 55.06 77 GLY A CA 1
ATOM 562 C C . GLY A 1 77 ? 4.73 -10.328 6.336 1 55.06 77 GLY A C 1
ATOM 563 O O . GLY A 1 77 ? 4.316 -9.18 6.145 1 55.06 77 GLY A O 1
ATOM 564 N N . PRO A 1 78 ? 5.406 -10.531 7.391 1 48.81 78 PRO A N 1
ATOM 565 C CA . PRO A 1 78 ? 5.977 -9.508 8.273 1 48.81 78 PRO A CA 1
ATOM 566 C C . PRO A 1 78 ? 6.566 -8.328 7.504 1 48.81 78 PRO A C 1
ATOM 568 O O . PRO A 1 78 ? 6.562 -7.199 8 1 48.81 78 PRO A O 1
ATOM 571 N N . ALA A 1 79 ? 6.953 -8.68 6.324 1 49.84 79 ALA A N 1
ATOM 572 C CA . ALA A 1 79 ? 7.621 -7.602 5.594 1 49.84 79 ALA A CA 1
ATOM 573 C C . ALA A 1 79 ? 6.613 -6.738 4.844 1 49.84 79 ALA A C 1
ATOM 575 O O . ALA A 1 79 ? 6.973 -5.703 4.273 1 49.84 79 ALA A O 1
ATOM 576 N N . ARG A 1 80 ? 5.355 -7.008 4.984 1 53.66 80 ARG A N 1
ATOM 577 C CA . ARG A 1 80 ? 4.25 -6.191 4.488 1 53.66 80 ARG A CA 1
ATOM 578 C C . ARG A 1 80 ? 4.395 -5.926 2.994 1 53.66 80 ARG A C 1
ATOM 580 O O . ARG A 1 80 ? 3.883 -4.926 2.484 1 53.66 80 ARG A O 1
ATOM 587 N N . LEU A 1 81 ? 5.039 -6.809 2.357 1 58.41 81 LEU A N 1
ATOM 588 C CA . LEU A 1 81 ? 5.605 -6.465 1.058 1 58.41 81 LEU A CA 1
ATOM 589 C C . LEU A 1 81 ? 5.195 -7.484 0.001 1 58.41 81 LEU A C 1
ATOM 591 O O . LEU A 1 81 ? 5.879 -7.648 -1.012 1 58.41 81 LEU A O 1
ATOM 595 N N . GLY A 1 82 ? 4.145 -8.016 0.131 1 74.06 82 GLY A N 1
ATOM 596 C CA . GLY A 1 82 ? 3.85 -9.07 -0.828 1 74.06 82 GLY A CA 1
ATOM 597 C C . GLY A 1 82 ? 3.197 -8.555 -2.098 1 74.06 82 GLY A C 1
ATOM 598 O O . GLY A 1 82 ? 2.99 -7.352 -2.25 1 74.06 82 GLY A O 1
ATOM 599 N N . PHE A 1 83 ? 3.096 -9.383 -3.045 1 78.56 83 PHE A N 1
ATOM 600 C CA . PHE A 1 83 ? 2.574 -9.125 -4.383 1 78.56 83 PHE A CA 1
ATOM 601 C C . PHE A 1 83 ? 1.218 -8.438 -4.309 1 78.56 83 PHE A C 1
ATOM 603 O O . PHE A 1 83 ? 0.974 -7.457 -5.02 1 78.56 83 PHE A O 1
ATOM 610 N N . LEU A 1 84 ? 0.408 -8.836 -3.369 1 82.38 84 LEU A N 1
ATOM 611 C CA . LEU A 1 84 ? -0.917 -8.25 -3.217 1 82.38 84 LEU A CA 1
AT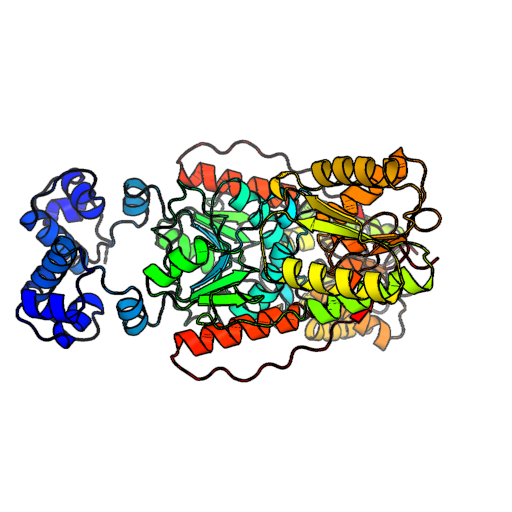OM 612 C C . LEU A 1 84 ? -0.816 -6.785 -2.795 1 82.38 84 LEU A C 1
ATOM 614 O O . LEU A 1 84 ? -1.547 -5.934 -3.311 1 82.38 84 LEU A O 1
ATOM 618 N N . MET A 1 85 ? 0.049 -6.566 -1.925 1 81.12 85 MET A N 1
ATOM 619 C CA . MET A 1 85 ? 0.18 -5.203 -1.418 1 81.12 85 MET A CA 1
ATOM 620 C C . MET A 1 85 ? 0.716 -4.27 -2.5 1 81.12 85 MET A C 1
ATOM 622 O O . MET A 1 85 ? 0.332 -3.1 -2.562 1 81.12 85 MET A O 1
ATOM 626 N N . GLU A 1 86 ? 1.568 -4.762 -3.266 1 81.94 86 GLU A N 1
ATOM 627 C CA . GLU A 1 86 ? 2.086 -3.951 -4.367 1 81.94 86 GLU A CA 1
ATOM 628 C C . GLU A 1 86 ? 0.997 -3.646 -5.391 1 81.94 86 GLU A C 1
ATOM 630 O O . GLU A 1 86 ? 0.89 -2.518 -5.871 1 81.94 86 GLU A O 1
ATOM 635 N N . ILE A 1 87 ? 0.243 -4.629 -5.664 1 87.5 87 ILE A N 1
ATOM 636 C CA . ILE A 1 87 ? -0.879 -4.43 -6.574 1 87.5 87 ILE A CA 1
ATOM 637 C C . ILE A 1 87 ? -1.884 -3.463 -5.949 1 87.5 87 ILE A C 1
ATOM 639 O O . ILE A 1 87 ? -2.426 -2.594 -6.637 1 87.5 87 ILE A O 1
ATOM 643 N N . ALA A 1 88 ? -2.1 -3.656 -4.707 1 87.38 88 ALA A N 1
ATOM 644 C CA . ALA A 1 88 ? -3.051 -2.809 -3.992 1 87.38 88 ALA A CA 1
ATOM 645 C C . ALA A 1 88 ? -2.625 -1.346 -4.039 1 87.38 88 ALA A C 1
ATOM 647 O O . ALA A 1 88 ? -3.455 -0.456 -4.238 1 87.38 88 ALA A O 1
ATOM 648 N N . ALA A 1 89 ? -1.373 -1.155 -3.836 1 82.31 89 ALA A N 1
ATOM 649 C CA . ALA A 1 89 ? -0.859 0.211 -3.877 1 82.31 89 ALA A CA 1
ATOM 650 C C . ALA A 1 89 ? -1.054 0.828 -5.262 1 82.31 89 ALA A C 1
ATOM 652 O O . ALA A 1 89 ? -1.504 1.971 -5.379 1 82.31 89 ALA A O 1
ATOM 653 N N . ALA A 1 90 ? -0.72 0.087 -6.262 1 84 90 ALA A N 1
ATOM 654 C CA . ALA A 1 90 ? -0.88 0.565 -7.633 1 84 90 ALA A CA 1
ATOM 655 C C . ALA A 1 90 ? -2.352 0.804 -7.961 1 84 90 ALA A C 1
ATOM 657 O O . ALA A 1 90 ? -2.695 1.8 -8.602 1 84 90 ALA A O 1
ATOM 658 N N . ALA A 1 91 ? -3.133 -0.084 -7.5 1 89 91 ALA A N 1
ATOM 659 C CA . ALA A 1 91 ? -4.566 0.033 -7.75 1 89 91 ALA A CA 1
ATOM 660 C C . ALA A 1 91 ? -5.156 1.23 -7.012 1 89 91 ALA A C 1
ATOM 662 O O . ALA A 1 91 ? -6.062 1.897 -7.52 1 89 91 ALA A O 1
ATOM 663 N N . ALA A 1 92 ? -4.68 1.384 -5.848 1 86.56 92 ALA A N 1
ATOM 664 C CA . ALA A 1 92 ? -5.172 2.5 -5.043 1 86.56 92 ALA A CA 1
ATOM 665 C C . ALA A 1 92 ? -4.93 3.832 -5.742 1 86.56 92 ALA A C 1
ATOM 667 O O . ALA A 1 92 ? -5.824 4.676 -5.812 1 86.56 92 ALA A O 1
ATOM 668 N N . VAL A 1 93 ? -3.777 3.969 -6.293 1 81.19 93 VAL A N 1
ATOM 669 C CA . VAL A 1 93 ? -3.424 5.207 -6.977 1 81.19 93 VAL A CA 1
ATOM 670 C C . VAL A 1 93 ? -4.395 5.457 -8.125 1 81.19 93 VAL A C 1
ATOM 672 O O . VAL A 1 93 ? -4.945 6.551 -8.258 1 81.19 93 VAL A O 1
ATOM 675 N N . THR A 1 94 ? -4.66 4.461 -8.852 1 83.69 94 THR A N 1
ATOM 676 C CA . THR A 1 94 ? -5.539 4.582 -10.008 1 83.69 94 THR A CA 1
ATOM 677 C C . THR A 1 94 ? -6.988 4.789 -9.57 1 83.69 94 THR A C 1
ATOM 679 O O . THR A 1 94 ? -7.68 5.668 -10.086 1 83.69 94 THR A O 1
ATOM 682 N N . ALA A 1 95 ? -7.414 4.027 -8.633 1 86.5 95 ALA A N 1
ATOM 683 C CA . ALA A 1 95 ? -8.797 4.117 -8.164 1 86.5 95 ALA A CA 1
ATOM 684 C C . ALA A 1 95 ? -9.094 5.5 -7.59 1 86.5 95 ALA A C 1
ATOM 686 O O . ALA A 1 95 ? -10.102 6.117 -7.93 1 86.5 95 ALA A O 1
ATOM 687 N N . LEU A 1 96 ? -8.25 5.949 -6.773 1 81 96 LEU A N 1
ATOM 688 C CA . LEU A 1 96 ? -8.453 7.238 -6.121 1 81 96 LEU A CA 1
ATOM 689 C C . LEU A 1 96 ? -8.438 8.375 -7.141 1 81 96 LEU A C 1
ATOM 691 O O . LEU A 1 96 ? -9.195 9.336 -7.016 1 81 96 LEU A O 1
ATOM 695 N N . SER A 1 97 ? -7.523 8.219 -8.125 1 78.94 97 SER A N 1
ATOM 696 C CA . SER A 1 97 ? -7.465 9.227 -9.18 1 78.94 97 SER A CA 1
ATOM 697 C C . SER A 1 97 ? -8.758 9.266 -9.984 1 78.94 97 SER A C 1
ATOM 699 O O . SER A 1 97 ? -9.07 10.273 -10.625 1 78.94 97 SER A O 1
ATOM 701 N N . ARG A 1 98 ? -9.477 8.172 -9.883 1 78.75 98 ARG A N 1
ATOM 702 C CA . ARG A 1 98 ? -10.758 8.086 -10.57 1 78.75 98 ARG A CA 1
ATOM 703 C C . ARG A 1 98 ? -11.922 8.297 -9.602 1 78.75 98 ARG A C 1
ATOM 705 O O . ARG A 1 98 ? -13.07 7.98 -9.922 1 78.75 98 ARG A O 1
ATOM 712 N N . HIS A 1 99 ? -11.57 8.703 -8.391 1 79.12 99 HIS A N 1
ATOM 713 C CA . HIS A 1 99 ? -12.516 9.039 -7.332 1 79.12 99 HIS A CA 1
ATOM 714 C C . HIS A 1 99 ? -13.297 7.805 -6.883 1 79.12 99 HIS A C 1
ATOM 716 O O . HIS A 1 99 ? -14.5 7.887 -6.609 1 79.12 99 HIS A O 1
ATOM 722 N N . LEU A 1 100 ? -12.688 6.707 -6.977 1 84.94 100 LEU A N 1
ATOM 723 C CA . LEU A 1 100 ? -13.211 5.457 -6.445 1 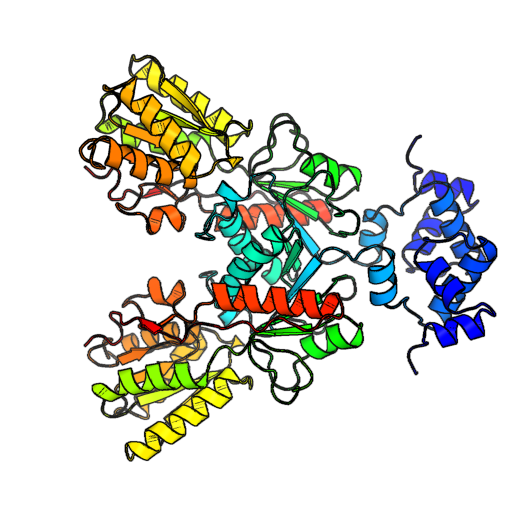84.94 100 LEU A CA 1
ATOM 724 C C . LEU A 1 100 ? -12.5 5.07 -5.156 1 84.94 100 LEU A C 1
ATOM 726 O O . LEU A 1 100 ? -11.281 5.223 -5.051 1 84.94 100 LEU A O 1
ATOM 730 N N . ALA A 1 101 ? -13.328 4.641 -4.211 1 88.19 101 ALA A N 1
ATOM 731 C CA . ALA A 1 101 ? -12.719 4.035 -3.027 1 88.19 101 ALA A CA 1
ATOM 732 C C . ALA A 1 101 ? -12.273 2.604 -3.311 1 88.19 101 ALA A C 1
ATOM 734 O O . ALA A 1 101 ? -12.906 1.889 -4.086 1 88.19 101 ALA A O 1
ATOM 735 N N . LEU A 1 102 ? -11.141 2.264 -2.736 1 91.5 102 LEU A N 1
ATOM 736 C CA . LEU A 1 102 ? -10.625 0.908 -2.891 1 91.5 102 LEU A CA 1
ATOM 737 C C . LEU A 1 102 ? -10.703 0.144 -1.573 1 91.5 102 LEU A C 1
ATOM 739 O O . LEU A 1 102 ? -10.117 0.564 -0.571 1 91.5 102 LEU A O 1
ATOM 743 N N . CYS A 1 103 ? -11.383 -0.957 -1.641 1 91.56 103 CYS A N 1
ATOM 744 C CA . CYS A 1 103 ? -11.555 -1.779 -0.448 1 91.56 103 CYS A CA 1
ATOM 745 C C . CYS A 1 103 ? -10.742 -3.064 -0.552 1 91.56 103 CYS A C 1
ATOM 747 O O . CYS A 1 103 ? -11.008 -3.906 -1.411 1 91.56 103 CYS A O 1
ATOM 749 N N . LEU A 1 104 ? -9.742 -3.137 0.279 1 90.69 104 LEU A N 1
ATOM 750 C CA . LEU A 1 104 ? -8.984 -4.375 0.375 1 90.69 104 LEU A CA 1
ATOM 751 C C . LEU A 1 104 ? -9.695 -5.383 1.271 1 90.69 104 LEU A C 1
ATOM 753 O O . LEU A 1 104 ? -9.93 -5.117 2.451 1 90.69 104 LEU A O 1
ATOM 757 N N . VAL A 1 105 ? -9.969 -6.562 0.688 1 87.25 105 VAL A N 1
ATOM 758 C CA . VAL A 1 105 ? -10.797 -7.555 1.365 1 87.25 105 VAL A CA 1
ATOM 759 C C . VAL A 1 105 ? -9.938 -8.734 1.808 1 87.25 105 VAL A C 1
ATOM 761 O O . VAL A 1 105 ? -9.078 -9.203 1.052 1 87.25 105 VAL A O 1
ATOM 764 N N . PRO A 1 106 ? -10.086 -9.102 3.062 1 77.25 106 PRO A N 1
ATOM 765 C CA . PRO A 1 106 ? -9.352 -10.289 3.5 1 77.25 106 PRO A CA 1
ATOM 766 C C . PRO A 1 106 ? -9.836 -11.562 2.814 1 77.25 106 PRO A C 1
ATOM 768 O O . PRO A 1 106 ? -10.914 -11.578 2.221 1 77.25 106 PRO A O 1
ATOM 771 N N . PRO A 1 107 ? -8.867 -12.562 2.863 1 70.56 107 PRO A N 1
ATOM 772 C CA . PRO A 1 107 ? -9.32 -13.844 2.314 1 70.56 107 PRO A CA 1
ATOM 773 C C . PRO A 1 107 ? -10.594 -14.352 2.973 1 70.56 107 PRO A C 1
ATOM 775 O O . PRO A 1 107 ? -10.805 -14.141 4.168 1 70.56 107 PRO A O 1
ATOM 778 N N . LEU A 1 108 ? -11.438 -14.875 2.131 1 68.88 108 LEU A N 1
ATOM 779 C CA . LEU A 1 108 ? -12.711 -15.391 2.609 1 68.88 108 LEU A CA 1
ATOM 780 C C . LEU A 1 108 ? -12.508 -16.578 3.539 1 68.88 108 LEU A C 1
ATOM 782 O O . LEU A 1 108 ? -11.875 -17.562 3.16 1 68.88 108 LEU A O 1
ATOM 786 N N . GLU A 1 109 ? -12.664 -16.219 4.699 1 63.47 109 GLU A N 1
ATOM 787 C CA . GLU A 1 109 ? -12.773 -17.344 5.625 1 63.47 109 GLU A CA 1
ATOM 788 C C . GLU A 1 109 ? -14.211 -17.859 5.703 1 63.47 109 GLU A C 1
ATOM 790 O O . GLU A 1 109 ? -15.156 -17.125 5.406 1 63.47 109 GLU A O 1
ATOM 795 N N . PRO A 1 110 ? -14.273 -19.172 5.902 1 54.84 110 PRO A N 1
ATOM 796 C CA . PRO A 1 110 ? -15.617 -19.734 5.961 1 54.84 110 PRO A CA 1
ATOM 797 C C . PRO A 1 110 ? -16.594 -18.875 6.773 1 54.84 110 PRO A C 1
ATOM 799 O O . PRO A 1 110 ? -17.766 -18.766 6.43 1 54.84 110 PRO A O 1
ATOM 802 N N . ASP A 1 111 ? -16.078 -18.234 7.754 1 52.72 111 ASP A N 1
ATOM 803 C CA . ASP A 1 111 ? -16.953 -17.484 8.656 1 52.72 111 ASP A CA 1
ATOM 804 C C . ASP A 1 111 ? -16.891 -15.984 8.352 1 52.72 111 ASP A C 1
ATOM 806 O O . ASP A 1 111 ? -17.422 -15.172 9.109 1 52.72 111 ASP A O 1
ATOM 810 N N . SER A 1 112 ? -16.312 -15.766 7.223 1 58.56 112 SER A N 1
ATOM 811 C CA . SER A 1 112 ? -16.141 -14.336 6.98 1 58.56 112 SER A CA 1
ATOM 812 C C . SER A 1 112 ? -17.469 -13.68 6.613 1 58.56 112 SER A C 1
ATOM 814 O O . SER A 1 112 ? -18.266 -14.25 5.863 1 58.56 112 SER A O 1
ATOM 816 N N . ASN A 1 113 ? -17.938 -12.703 7.359 1 55.19 113 ASN A N 1
ATOM 817 C CA . ASN A 1 113 ? -19.172 -11.938 7.141 1 55.19 113 ASN A CA 1
ATOM 818 C C . ASN A 1 113 ? -18.938 -10.773 6.18 1 55.19 113 ASN A C 1
ATOM 820 O O . ASN A 1 113 ? -18.859 -9.617 6.602 1 55.19 113 ASN A O 1
ATOM 824 N N . LEU A 1 114 ? -18.594 -11.172 4.926 1 64.12 114 LEU A N 1
ATOM 825 C CA . LEU A 1 114 ? -18.453 -10.102 3.941 1 64.12 114 LEU A CA 1
ATOM 826 C C . LEU A 1 114 ? -19.797 -9.797 3.283 1 64.12 114 LEU A C 1
ATOM 828 O O . LEU A 1 114 ? -19.844 -9.07 2.287 1 64.12 114 LEU A O 1
ATOM 832 N N . ASP A 1 115 ? -20.734 -10.305 3.873 1 63.16 115 ASP A N 1
ATOM 833 C CA . ASP A 1 115 ? -22.062 -10.156 3.281 1 63.16 115 ASP A CA 1
ATOM 834 C C . ASP A 1 115 ? -22.5 -8.695 3.281 1 63.16 115 ASP A C 1
ATOM 836 O O . ASP A 1 115 ? -23.281 -8.273 2.428 1 63.16 115 ASP A O 1
ATOM 840 N N . ALA A 1 116 ? -21.922 -8.047 4.195 1 63.5 116 ALA A N 1
ATOM 841 C CA . ALA A 1 116 ? -22.344 -6.648 4.312 1 63.5 116 ALA A CA 1
ATOM 842 C C . ALA A 1 116 ? -21.531 -5.754 3.377 1 63.5 116 ALA A C 1
ATOM 844 O O . ALA A 1 116 ? -21.828 -4.566 3.234 1 63.5 116 ALA A O 1
ATOM 845 N N . LEU A 1 117 ? -20.625 -6.406 2.721 1 72.69 117 LEU A N 1
ATOM 846 C CA . LEU A 1 117 ? -19.766 -5.617 1.832 1 72.69 117 LEU A CA 1
ATOM 847 C C . LEU A 1 117 ? -20.516 -5.254 0.551 1 72.69 117 LEU A C 1
ATOM 849 O O . LEU A 1 117 ? -20.938 -6.137 -0.203 1 72.69 117 LEU A O 1
ATOM 853 N N . GLU A 1 118 ? -20.75 -3.955 0.376 1 75.31 118 GLU A N 1
ATOM 854 C CA . GLU A 1 118 ? -21.359 -3.455 -0.854 1 75.31 118 GLU A CA 1
ATOM 855 C C . GLU A 1 118 ? -20.328 -2.738 -1.724 1 75.31 118 GLU A C 1
ATOM 857 O O . GLU A 1 118 ? -19.781 -1.705 -1.326 1 75.31 118 GLU A O 1
ATOM 862 N N . VAL A 1 119 ? -20.062 -3.389 -2.869 1 86.06 119 VAL A N 1
ATOM 863 C CA . VAL A 1 119 ? -19.094 -2.809 -3.791 1 86.06 119 VAL A CA 1
ATOM 864 C C . VAL A 1 119 ? -19.672 -2.775 -5.203 1 86.06 119 VAL A C 1
ATOM 866 O O . VAL A 1 119 ? -20.562 -3.557 -5.527 1 86.06 119 VAL A O 1
ATOM 869 N N . ASP A 1 120 ? -19.141 -1.806 -5.984 1 87.75 120 ASP A N 1
ATOM 870 C CA . ASP A 1 120 ? -19.609 -1.663 -7.359 1 87.75 120 ASP A CA 1
ATOM 871 C C . ASP A 1 120 ? -18.922 -2.664 -8.281 1 87.75 120 ASP A C 1
ATOM 873 O O . ASP A 1 120 ? -19.453 -2.992 -9.352 1 87.75 120 ASP A O 1
ATOM 877 N N . GLY A 1 121 ? -17.828 -3.127 -7.957 1 93.19 121 GLY A N 1
ATOM 878 C CA . GLY A 1 121 ? -17.016 -4.062 -8.711 1 93.19 121 GLY A CA 1
ATOM 879 C C . GLY A 1 121 ? -15.883 -4.656 -7.898 1 93.19 121 GLY A C 1
ATOM 880 O O . GLY A 1 121 ? -15.562 -4.172 -6.812 1 93.19 121 GLY A O 1
ATOM 881 N N . ALA A 1 122 ? -15.336 -5.773 -8.461 1 95.12 122 ALA A N 1
ATOM 882 C CA . ALA A 1 122 ? -14.266 -6.441 -7.73 1 95.12 122 ALA A CA 1
ATOM 883 C C . ALA A 1 122 ? -13.141 -6.867 -8.672 1 95.12 122 ALA A C 1
ATOM 885 O O . ALA A 1 122 ? -13.398 -7.328 -9.781 1 95.12 122 ALA A O 1
ATOM 886 N N . ILE A 1 123 ? -11.969 -6.598 -8.156 1 96.69 123 ILE A N 1
ATOM 887 C CA . ILE A 1 123 ? -10.773 -7.133 -8.805 1 96.69 123 ILE A CA 1
ATOM 888 C C . ILE A 1 123 ? -10.219 -8.297 -7.984 1 96.69 123 ILE A C 1
ATOM 890 O O . ILE A 1 123 ? -9.898 -8.133 -6.805 1 96.69 123 ILE A O 1
ATOM 894 N N . ILE A 1 124 ? -10.133 -9.453 -8.594 1 95.5 124 ILE A N 1
ATOM 895 C CA . ILE A 1 124 ? -9.562 -10.625 -7.938 1 95.5 124 ILE A CA 1
ATOM 896 C C . ILE A 1 124 ? -8.156 -10.891 -8.477 1 95.5 124 ILE A C 1
ATOM 898 O O . ILE A 1 124 ? -7.977 -11.086 -9.68 1 95.5 124 ILE A O 1
ATOM 902 N N . VAL A 1 125 ? -7.199 -10.898 -7.551 1 94.5 125 VAL A N 1
ATOM 903 C CA . VAL A 1 125 ? -5.801 -11.023 -7.941 1 94.5 125 VAL A CA 1
ATOM 904 C C . VAL A 1 125 ? -5.41 -12.5 -7.98 1 94.5 125 VAL A C 1
ATOM 906 O O . VAL A 1 125 ? -5.473 -13.195 -6.965 1 94.5 125 VAL A O 1
ATOM 909 N N . GLU A 1 126 ? -5.031 -12.961 -9.125 1 93.75 126 GLU A N 1
ATOM 910 C CA . GLU A 1 126 ? -4.539 -14.312 -9.391 1 93.75 126 GLU A CA 1
ATOM 911 C C . GLU A 1 126 ? -5.438 -15.359 -8.734 1 93.75 126 GLU A C 1
ATOM 913 O O . GLU A 1 126 ? -4.988 -16.125 -7.883 1 93.75 126 GLU A O 1
ATOM 918 N N . PRO A 1 127 ? -6.605 -15.477 -9.25 1 94.81 127 PRO A N 1
ATOM 919 C CA . PRO A 1 127 ? -7.508 -16.484 -8.68 1 94.81 127 PRO A CA 1
ATOM 920 C C . PRO A 1 127 ? -7.016 -17.906 -8.898 1 94.81 127 PRO A C 1
ATOM 922 O O . PRO A 1 127 ? -6.312 -18.172 -9.875 1 94.81 127 PRO A O 1
ATOM 925 N N . MET A 1 128 ? -7.379 -18.719 -7.934 1 94 128 MET A N 1
ATOM 926 C CA . MET A 1 128 ? -7.086 -20.156 -8.062 1 94 128 MET A CA 1
ATOM 927 C C . MET A 1 128 ? -8.25 -20.891 -8.719 1 94 128 MET A C 1
ATOM 929 O O . MET A 1 128 ? -9.312 -20.312 -8.938 1 94 128 MET A O 1
ATOM 933 N N . VAL A 1 129 ? -7.973 -22.156 -9.086 1 94.25 129 VAL A N 1
ATOM 934 C CA . VAL A 1 129 ? -9.039 -23.016 -9.602 1 94.25 129 VAL A CA 1
ATOM 935 C C . VAL A 1 129 ? -10.195 -23.062 -8.602 1 94.25 129 VAL A C 1
ATOM 937 O O . VAL A 1 129 ? -9.977 -23.25 -7.402 1 94.25 129 VAL A O 1
ATOM 940 N N . GLU A 1 130 ? -11.398 -22.797 -9.07 1 91.31 130 GLU A N 1
ATOM 941 C CA . GLU A 1 130 ? -12.602 -22.797 -8.25 1 91.31 130 GLU A CA 1
ATOM 942 C C . GLU A 1 130 ? -12.492 -21.812 -7.09 1 91.31 130 GLU A C 1
ATOM 944 O O . GLU A 1 130 ? -12.812 -22.156 -5.949 1 91.31 130 GLU A O 1
ATOM 949 N N . ASP A 1 131 ? -11.992 -20.672 -7.402 1 92.5 131 ASP A N 1
ATOM 950 C CA . ASP A 1 131 ? -11.797 -19.656 -6.387 1 92.5 131 ASP A CA 1
ATOM 951 C C . ASP A 1 131 ? -13.133 -19.156 -5.836 1 92.5 131 ASP A C 1
ATOM 953 O O . ASP A 1 131 ? -13.961 -18.625 -6.582 1 92.5 131 ASP A O 1
ATOM 957 N N . ARG A 1 132 ? -13.32 -19.25 -4.57 1 87.94 132 ARG A N 1
ATOM 958 C CA . ARG A 1 132 ? -14.57 -18.906 -3.904 1 87.94 132 ARG A CA 1
ATOM 959 C C . ARG A 1 132 ? -14.867 -17.406 -4.039 1 87.94 132 ARG A C 1
ATOM 961 O O . ARG A 1 132 ? -16.031 -17 -4.031 1 87.94 132 ARG A O 1
ATOM 968 N N . LEU A 1 133 ? -13.867 -16.594 -4.203 1 90.25 133 LEU A N 1
ATOM 969 C CA . LEU A 1 133 ? -14.062 -15.156 -4.324 1 90.25 133 LEU A CA 1
ATOM 970 C C . LEU A 1 133 ? -14.789 -14.805 -5.621 1 90.25 133 LEU A C 1
ATOM 972 O O . LEU A 1 133 ? -15.602 -13.883 -5.656 1 90.25 133 LEU A O 1
ATOM 976 N N . LEU A 1 134 ? -14.43 -15.539 -6.652 1 91.81 134 LEU A N 1
ATOM 977 C CA . LEU A 1 134 ? -15.094 -15.305 -7.93 1 91.81 134 LEU A CA 1
ATOM 978 C C . LEU A 1 134 ? -16.594 -15.594 -7.816 1 91.81 134 LEU A C 1
ATOM 980 O O . LEU A 1 134 ? -17.422 -14.797 -8.266 1 91.81 134 LEU A O 1
ATOM 984 N N . GLU A 1 135 ? -16.891 -16.641 -7.191 1 86 135 GLU A N 1
ATOM 985 C CA . GLU A 1 135 ? -18.297 -17.016 -7.008 1 86 135 GLU A CA 1
ATOM 986 C C . GLU A 1 135 ? -19.016 -16.062 -6.074 1 86 135 GLU A C 1
ATOM 988 O O . GLU A 1 135 ? -20.172 -15.703 -6.309 1 86 135 GLU A O 1
ATOM 993 N N . PHE A 1 136 ? -18.344 -15.656 -5.086 1 86.62 136 PHE A N 1
ATOM 994 C CA . PHE A 1 136 ? -18.906 -14.766 -4.078 1 86.62 136 PHE A CA 1
ATOM 995 C C . PHE A 1 136 ? -19.422 -13.477 -4.719 1 86.62 136 PHE A C 1
ATOM 997 O O . PHE A 1 136 ? -20.562 -13.07 -4.5 1 86.62 136 PHE A O 1
ATOM 1004 N N . PHE A 1 137 ? -18.609 -12.867 -5.504 1 88.38 137 PHE A N 1
ATOM 1005 C CA . PHE A 1 137 ? -18.969 -11.586 -6.09 1 88.38 137 PHE A CA 1
ATOM 1006 C C . PHE A 1 137 ? -19.922 -11.773 -7.27 1 88.38 137 PHE A C 1
ATOM 1008 O O . PHE A 1 137 ? -20.891 -11.031 -7.422 1 88.38 137 PHE A O 1
ATOM 1015 N N . SER A 1 138 ? -19.656 -12.781 -8.07 1 86.12 138 SER A N 1
ATOM 1016 C CA . SER A 1 138 ? -20.5 -13.023 -9.234 1 86.12 138 SER A CA 1
ATOM 1017 C C . SER A 1 138 ? -21.922 -13.375 -8.82 1 86.12 138 SER A C 1
ATOM 1019 O O . SER A 1 138 ? -22.875 -12.938 -9.469 1 86.12 138 SER A O 1
ATOM 1021 N N . ALA A 1 139 ? -22.047 -14.102 -7.77 1 81.38 139 ALA A N 1
ATOM 1022 C CA . ALA A 1 139 ? -23.359 -14.516 -7.281 1 81.38 139 ALA A CA 1
ATOM 1023 C C . ALA A 1 139 ? -24.172 -13.32 -6.793 1 81.38 139 ALA A C 1
ATOM 1025 O O . ALA A 1 139 ? -25.406 -13.367 -6.762 1 81.38 139 ALA A O 1
ATOM 1026 N N . ARG A 1 140 ? -23.531 -12.289 -6.543 1 80.81 140 ARG A N 1
ATOM 1027 C CA . ARG A 1 140 ? -24.172 -11.086 -6.023 1 80.81 140 ARG A CA 1
ATOM 1028 C C . ARG A 1 140 ? -24.375 -10.055 -7.129 1 80.81 140 ARG A C 1
ATOM 1030 O O . ARG A 1 140 ? -24.812 -8.93 -6.859 1 80.81 140 ARG A O 1
ATOM 1037 N N . GLY A 1 141 ? -24 -10.453 -8.328 1 85 141 GLY A N 1
ATOM 1038 C CA . GLY A 1 141 ? -24.203 -9.578 -9.477 1 85 141 GLY A CA 1
ATOM 1039 C C . GLY A 1 141 ? -23.156 -8.477 -9.562 1 85 141 GLY A C 1
ATOM 1040 O O . GLY A 1 141 ? -23.359 -7.48 -10.266 1 85 141 GLY A O 1
ATOM 1041 N N . VAL A 1 142 ? -22.125 -8.602 -8.844 1 88.88 142 VAL A N 1
ATOM 1042 C CA . VAL A 1 142 ? -21.031 -7.629 -8.867 1 88.88 142 VAL A CA 1
ATOM 1043 C C . VAL A 1 142 ? -20.094 -7.93 -10.031 1 88.88 142 VAL A C 1
ATOM 1045 O O . VAL A 1 142 ? -19.609 -9.055 -10.172 1 88.88 142 VAL A O 1
ATOM 1048 N N . PRO A 1 143 ? -19.875 -6.91 -10.953 1 93.94 143 PRO A N 1
ATOM 1049 C CA . PRO A 1 143 ? -18.875 -7.125 -12 1 93.94 143 PRO A CA 1
ATOM 1050 C C . PRO A 1 143 ? -17.5 -7.492 -11.438 1 93.94 143 PRO A C 1
ATOM 1052 O O . PRO A 1 143 ? -17.047 -6.879 -10.469 1 93.94 143 PRO A O 1
ATOM 1055 N N . VAL A 1 144 ? -16.891 -8.547 -12.102 1 94.88 144 VAL A N 1
ATOM 1056 C CA . VAL A 1 144 ? -15.609 -9.055 -11.625 1 94.88 144 VAL A CA 1
ATOM 1057 C C . VAL A 1 144 ? -14.594 -9.039 -12.766 1 94.88 144 VAL A C 1
ATOM 1059 O O . VAL A 1 144 ? -14.914 -9.414 -13.898 1 94.88 144 VAL A O 1
ATOM 1062 N N . VAL A 1 145 ? -13.414 -8.531 -12.43 1 96.12 145 VAL A N 1
ATOM 1063 C CA . VAL A 1 145 ? -12.242 -8.648 -13.289 1 96.12 145 VAL A CA 1
ATOM 1064 C C . VAL A 1 145 ? -11.102 -9.32 -12.523 1 96.12 145 VAL A C 1
ATOM 1066 O O . VAL A 1 145 ? -11.031 -9.219 -11.297 1 96.12 145 VAL A O 1
ATOM 1069 N N . SER A 1 146 ? -10.297 -10.07 -13.25 1 96.38 146 SER A N 1
ATOM 1070 C CA . SER A 1 146 ? -9.18 -10.703 -12.57 1 96.38 146 SER A CA 1
ATOM 1071 C C . SER A 1 146 ? -7.844 -10.195 -13.109 1 96.38 146 SER A C 1
ATOM 1073 O O . SER A 1 146 ? -7.75 -9.797 -14.266 1 96.38 146 SER A O 1
ATOM 1075 N N . ILE A 1 147 ? -6.922 -10.031 -12.227 1 95.75 147 ILE A N 1
ATOM 1076 C CA . ILE A 1 147 ? -5.52 -9.906 -12.609 1 95.75 147 ILE A CA 1
ATOM 1077 C C . ILE A 1 147 ? -4.891 -11.297 -12.711 1 95.75 147 ILE A C 1
ATOM 1079 O O . ILE A 1 147 ? -4.719 -11.977 -11.695 1 95.75 147 ILE A O 1
ATOM 1083 N N . GLY A 1 148 ? -4.453 -11.633 -13.875 1 94.69 148 GLY A N 1
ATOM 1084 C CA . GLY A 1 148 ? -4.219 -13.031 -14.164 1 94.69 148 GLY A CA 1
ATOM 1085 C C . GLY A 1 148 ? -5.492 -13.789 -14.5 1 94.69 148 GLY A C 1
ATOM 1086 O O . GLY A 1 148 ? -6.539 -13.555 -13.898 1 94.69 148 GLY A O 1
ATOM 1087 N N . ARG A 1 149 ? -5.387 -14.672 -15.43 1 92.75 149 ARG A N 1
ATOM 1088 C CA . ARG A 1 149 ? -6.562 -15.43 -15.859 1 92.75 149 ARG A CA 1
ATOM 1089 C C . ARG A 1 149 ? -7.039 -16.359 -14.75 1 92.75 149 ARG A C 1
ATOM 1091 O O . ARG A 1 149 ? -6.227 -16.922 -14.008 1 92.75 149 ARG A O 1
ATOM 1098 N N . ALA A 1 150 ? -8.344 -16.438 -14.68 1 91.31 150 ALA A N 1
ATOM 1099 C CA . ALA A 1 150 ? -8.922 -17.438 -13.797 1 91.31 150 ALA A CA 1
ATOM 1100 C C . ALA A 1 150 ? -9.023 -18.797 -14.484 1 91.31 150 ALA A C 1
ATOM 1102 O O . ALA A 1 150 ? -9.75 -18.953 -15.469 1 91.31 150 ALA A O 1
ATOM 1103 N N . PRO A 1 151 ? -8.328 -19.719 -13.922 1 91.06 151 PRO A N 1
ATOM 1104 C CA . PRO A 1 151 ? -8.375 -21.016 -14.609 1 91.06 151 PRO A CA 1
ATOM 1105 C C . PRO A 1 151 ? -9.797 -21.562 -14.727 1 91.06 151 PRO A C 1
ATOM 1107 O O . PRO A 1 151 ? -10.508 -21.672 -13.727 1 91.06 151 PRO A O 1
ATOM 1110 N N . GLY A 1 152 ? -10.172 -21.922 -15.945 1 89.94 152 GLY A N 1
ATOM 1111 C CA . GLY A 1 152 ? -11.477 -22.516 -16.188 1 89.94 152 GLY A CA 1
ATOM 1112 C C . GLY A 1 152 ? -12.602 -21.5 -16.234 1 89.94 152 GLY A C 1
ATOM 1113 O O . GLY A 1 152 ? -13.766 -21.859 -16.391 1 89.94 152 GLY A O 1
ATOM 1114 N N . ARG A 1 153 ? -12.32 -20.234 -16.031 1 90.94 153 ARG A N 1
ATOM 1115 C CA . ARG A 1 153 ? -13.336 -19.172 -16.047 1 90.94 153 ARG A CA 1
ATOM 1116 C C . ARG A 1 153 ? -13.023 -18.125 -17.109 1 90.94 153 ARG A C 1
ATOM 1118 O O . ARG A 1 153 ? -12.758 -16.969 -16.797 1 90.94 153 ARG A O 1
ATOM 1125 N N . GLU A 1 154 ? -13.234 -18.547 -18.328 1 90.19 154 GLU A N 1
ATOM 1126 C CA . GLU A 1 154 ? -12.938 -17.688 -19.469 1 90.19 154 GLU A CA 1
ATOM 1127 C C . GLU A 1 154 ? -13.961 -16.562 -19.594 1 90.19 154 GLU A C 1
ATOM 1129 O O . GLU A 1 154 ? -13.742 -15.594 -20.312 1 90.19 154 GLU A O 1
ATOM 1134 N N . ASP A 1 155 ? -15.008 -16.672 -18.828 1 89.94 155 ASP A N 1
ATOM 1135 C CA . ASP A 1 155 ? -16.062 -15.672 -18.844 1 89.94 155 ASP A CA 1
ATOM 1136 C C . ASP A 1 155 ? -15.672 -14.438 -18.047 1 89.94 155 ASP A C 1
ATOM 1138 O O . ASP A 1 155 ? -16.281 -13.375 -18.188 1 89.94 155 ASP A O 1
ATOM 1142 N N . ILE A 1 156 ? -14.648 -14.602 -17.25 1 92.5 156 ILE A N 1
ATOM 1143 C CA . ILE A 1 156 ? -14.203 -13.484 -16.422 1 92.5 156 ILE A CA 1
ATOM 1144 C C . ILE A 1 156 ? -13.156 -12.68 -17.188 1 92.5 156 ILE A C 1
ATOM 1146 O O . ILE A 1 156 ? -12.078 -13.188 -17.5 1 92.5 156 ILE A O 1
ATOM 1150 N N . PRO A 1 157 ? -13.492 -11.391 -17.516 1 93.56 157 PRO A N 1
ATOM 1151 C CA . PRO A 1 157 ? -12.438 -10.562 -18.125 1 93.56 157 PRO A CA 1
ATOM 1152 C C . PRO A 1 157 ? -11.188 -10.484 -17.25 1 93.56 157 PRO A C 1
ATOM 1154 O O . PRO A 1 157 ? -11.281 -10.414 -16.031 1 93.56 157 PRO A O 1
ATOM 1157 N N . SER A 1 158 ? -10.07 -10.516 -17.891 1 95.06 158 SER A N 1
ATOM 1158 C CA . SER A 1 158 ? -8.836 -10.578 -17.109 1 95.06 158 SER A CA 1
ATOM 1159 C C . SER A 1 158 ? -7.727 -9.773 -17.781 1 95.06 158 SER A C 1
ATOM 1161 O O . SER A 1 158 ? -7.777 -9.516 -18.984 1 95.06 158 SER A O 1
ATOM 1163 N N . VAL A 1 159 ? -6.844 -9.289 -16.953 1 95.5 159 VAL A N 1
ATOM 1164 C CA . VAL A 1 159 ? -5.582 -8.711 -17.406 1 95.5 159 VAL A CA 1
ATOM 1165 C C . VAL A 1 159 ? -4.492 -9.781 -17.391 1 95.5 159 VAL A C 1
ATOM 1167 O O . VAL A 1 159 ? -4.254 -10.422 -16.375 1 95.5 159 VAL A O 1
ATOM 1170 N N . ASP A 1 160 ? -3.873 -9.961 -18.531 1 92.88 160 ASP A N 1
ATOM 1171 C CA . ASP A 1 160 ? -2.803 -10.945 -18.641 1 92.88 160 ASP A CA 1
ATOM 1172 C C . ASP A 1 160 ? -1.523 -10.438 -17.984 1 92.88 160 ASP A C 1
ATOM 1174 O O . ASP A 1 160 ? -1.01 -9.375 -18.328 1 92.88 160 ASP A O 1
ATOM 1178 N N . ILE A 1 161 ? -1.003 -11.227 -17.078 1 92.81 161 ILE A N 1
ATOM 1179 C CA . ILE A 1 161 ? 0.213 -10.797 -16.391 1 92.81 161 ILE A CA 1
ATOM 1180 C C . ILE A 1 161 ? 1.428 -11.461 -17.047 1 92.81 161 ILE A C 1
ATOM 1182 O O . ILE A 1 161 ? 2.523 -11.445 -16.469 1 92.81 161 ILE A O 1
ATOM 1186 N N . GLN A 1 162 ? 1.291 -12.141 -18.141 1 95.38 162 GLN A N 1
ATOM 1187 C CA . GLN A 1 162 ? 2.342 -12.641 -19.016 1 95.38 162 GLN A CA 1
ATOM 1188 C C . GLN A 1 162 ? 3.246 -13.633 -18.297 1 95.38 162 GLN A C 1
ATOM 1190 O O . GLN A 1 162 ? 4.473 -13.508 -18.328 1 95.38 162 GLN A O 1
ATOM 1195 N N . SER A 1 163 ? 2.57 -14.602 -17.688 1 96.31 163 SER A N 1
ATOM 1196 C CA . SER A 1 163 ? 3.271 -15.547 -16.828 1 96.31 163 SER A CA 1
ATOM 1197 C C . SER A 1 163 ? 4.238 -16.406 -17.625 1 96.31 163 SER A C 1
ATOM 1199 O O . SER A 1 163 ? 5.34 -16.719 -17.156 1 96.31 163 SER A O 1
ATOM 1201 N N . THR A 1 164 ? 3.895 -16.781 -18.828 1 97.38 164 THR A N 1
ATOM 1202 C CA . THR A 1 164 ? 4.766 -17.609 -19.656 1 97.38 164 THR A CA 1
ATOM 1203 C C . THR A 1 164 ? 6.031 -16.844 -20.031 1 97.38 164 THR A C 1
ATOM 1205 O O . THR A 1 164 ? 7.141 -17.359 -19.875 1 97.38 164 THR A O 1
ATOM 1208 N N . ALA A 1 165 ? 5.832 -15.656 -20.484 1 97.69 165 ALA A N 1
ATOM 1209 C CA . ALA A 1 165 ? 6.977 -14.828 -20.859 1 97.69 165 ALA A CA 1
ATOM 1210 C C . ALA A 1 165 ? 7.895 -14.594 -19.672 1 97.69 165 ALA A C 1
ATOM 1212 O O . ALA A 1 165 ? 9.125 -14.625 -19.797 1 97.69 165 ALA A O 1
ATOM 1213 N N . THR A 1 166 ? 7.297 -14.367 -18.562 1 98.12 166 THR A N 1
ATOM 1214 C CA . THR A 1 166 ? 8.055 -14.125 -17.328 1 98.12 166 THR A CA 1
ATOM 1215 C C . THR A 1 166 ? 8.852 -15.359 -16.938 1 98.12 166 THR A C 1
ATOM 1217 O O . THR A 1 166 ? 10.031 -15.258 -16.609 1 98.12 166 THR A O 1
ATOM 1220 N N . ALA A 1 167 ? 8.195 -16.5 -17.031 1 98.44 167 ALA A N 1
ATOM 1221 C CA . ALA A 1 167 ? 8.867 -17.75 -16.688 1 98.44 167 ALA A CA 1
ATOM 1222 C C . ALA A 1 167 ? 10.047 -18 -17.625 1 98.44 167 ALA A C 1
ATOM 1224 O O . ALA A 1 167 ? 11.141 -18.375 -17.188 1 98.44 167 ALA A O 1
ATOM 1225 N N . ARG A 1 168 ? 9.867 -17.75 -18.844 1 98.06 168 ARG A N 1
ATOM 1226 C CA . ARG A 1 168 ? 10.914 -17.969 -19.828 1 98.06 168 ARG A CA 1
ATOM 1227 C C . ARG A 1 168 ? 12.117 -17.062 -19.562 1 98.06 168 ARG A C 1
ATOM 1229 O O . ARG A 1 168 ? 13.258 -17.516 -19.656 1 98.06 168 ARG A O 1
ATOM 1236 N N . LEU A 1 169 ? 11.836 -15.844 -19.219 1 98 169 LEU A N 1
ATOM 1237 C CA . LEU A 1 169 ? 12.906 -14.898 -18.922 1 98 169 LEU A CA 1
ATOM 1238 C C . LEU A 1 169 ? 13.75 -15.391 -17.75 1 98 169 LEU A C 1
ATOM 1240 O O . LEU A 1 169 ? 14.984 -15.375 -17.812 1 98 169 LEU A O 1
ATOM 1244 N N . MET A 1 170 ? 13.07 -15.867 -16.734 1 98.5 170 MET A N 1
ATOM 1245 C CA . MET A 1 170 ? 13.781 -16.328 -15.555 1 98.5 170 MET A CA 1
ATOM 1246 C C . MET A 1 170 ? 14.586 -17.594 -15.867 1 98.5 170 MET A C 1
ATOM 1248 O O . MET A 1 170 ? 15.766 -17.688 -15.516 1 98.5 170 MET A O 1
ATOM 1252 N N . LEU A 1 171 ? 14 -18.484 -16.562 1 98.56 171 LEU A N 1
ATOM 1253 C CA . LEU A 1 171 ? 14.625 -19.766 -16.844 1 98.56 171 LEU A CA 1
ATOM 1254 C C . LEU A 1 171 ? 15.812 -19.609 -17.797 1 98.56 171 LEU A C 1
ATOM 1256 O O . LEU A 1 171 ? 16.875 -20.203 -17.562 1 98.56 171 LEU A O 1
ATOM 1260 N N . GLU A 1 172 ? 15.617 -18.812 -18.797 1 97.88 172 GLU A N 1
ATOM 1261 C CA . GLU A 1 172 ? 16.719 -18.562 -19.719 1 97.88 172 GLU A CA 1
ATOM 1262 C C . GLU A 1 172 ? 17.891 -17.891 -19.031 1 97.88 172 GLU A C 1
ATOM 1264 O O . GLU A 1 172 ? 19.047 -18.266 -19.25 1 97.88 172 GLU A O 1
ATOM 1269 N N . HIS A 1 173 ? 17.578 -17.016 -18.188 1 98.25 173 HIS A N 1
ATOM 1270 C CA . HIS A 1 173 ? 18.625 -16.328 -17.453 1 98.25 173 HIS A CA 1
ATOM 1271 C C . HIS A 1 173 ? 19.375 -17.297 -16.531 1 98.25 173 HIS A C 1
ATOM 1273 O O . HIS A 1 173 ? 20.609 -17.328 -16.531 1 98.25 173 HIS A O 1
ATOM 1279 N N . LEU A 1 174 ? 18.594 -18.047 -15.789 1 98.12 174 LEU A N 1
ATOM 1280 C CA . LEU A 1 174 ? 19.203 -19 -14.859 1 98.12 174 LEU A CA 1
ATOM 1281 C C . LEU A 1 174 ? 19.969 -20.078 -15.617 1 98.12 174 LEU A C 1
ATOM 1283 O O . LEU A 1 174 ? 21.062 -20.484 -15.211 1 98.12 174 LEU A O 1
ATOM 1287 N N . GLY A 1 175 ? 19.484 -20.531 -16.703 1 96.56 175 GLY A N 1
ATOM 1288 C CA . GLY A 1 175 ? 20.031 -21.625 -17.484 1 96.56 175 GLY A CA 1
ATOM 1289 C C . GLY A 1 175 ? 21.328 -21.266 -18.188 1 96.56 175 GLY A C 1
ATOM 1290 O O . GLY A 1 175 ? 22.109 -22.141 -18.547 1 96.56 175 GLY A O 1
ATOM 1291 N N . ALA A 1 176 ? 21.516 -19.984 -18.438 1 95.31 176 ALA A N 1
ATOM 1292 C CA . ALA A 1 176 ? 22.703 -19.547 -19.172 1 95.31 176 ALA A CA 1
ATOM 1293 C C . ALA A 1 176 ? 23.984 -19.906 -18.438 1 95.31 176 ALA A C 1
ATOM 1295 O O . ALA A 1 176 ? 25 -20.188 -19.062 1 95.31 176 ALA A O 1
ATOM 1296 N N . ASN A 1 177 ? 23.938 -19.984 -17.078 1 93.62 177 ASN A N 1
ATOM 1297 C CA . ASN A 1 177 ? 25.156 -20.266 -16.312 1 93.62 177 ASN A CA 1
ATOM 1298 C C . ASN A 1 177 ? 24.922 -21.344 -15.266 1 93.62 177 ASN A C 1
ATOM 1300 O O . ASN A 1 177 ? 25.547 -21.328 -14.211 1 93.62 177 ASN A O 1
ATOM 1304 N N . SER A 1 178 ? 23.984 -22.188 -15.555 1 95.75 178 SER A N 1
ATOM 1305 C CA . SER A 1 178 ? 23.719 -23.281 -14.617 1 95.75 178 SER A CA 1
ATOM 1306 C C . SER A 1 178 ? 23.562 -24.609 -15.344 1 95.75 178 SER A C 1
ATOM 1308 O O . SER A 1 178 ? 23.266 -24.625 -16.547 1 95.75 178 SER A O 1
ATOM 1310 N N . ARG A 1 179 ? 23.828 -25.625 -14.648 1 94.31 179 ARG A N 1
ATOM 1311 C CA . ARG A 1 179 ? 23.719 -26.969 -15.211 1 94.31 179 ARG A CA 1
ATOM 1312 C C . ARG A 1 179 ? 22.297 -27.484 -15.109 1 94.31 179 ARG A C 1
ATOM 1314 O O . ARG A 1 179 ? 21.781 -28.078 -16.062 1 94.31 179 ARG A O 1
ATOM 1321 N N . ARG A 1 180 ? 21.766 -27.312 -13.961 1 97.5 180 ARG A N 1
ATOM 1322 C CA . ARG A 1 180 ? 20.438 -27.844 -13.695 1 97.5 180 ARG A CA 1
ATOM 1323 C C . ARG A 1 180 ? 19.609 -26.859 -12.859 1 97.5 180 ARG A C 1
ATOM 1325 O O . ARG A 1 180 ? 20.031 -26.484 -11.758 1 97.5 180 ARG A O 1
ATOM 1332 N N . VAL A 1 181 ? 18.469 -26.484 -13.453 1 98.44 181 VAL A N 1
ATOM 1333 C CA . VAL A 1 181 ? 17.578 -25.547 -12.789 1 98.44 181 VAL A CA 1
ATOM 1334 C C . VAL A 1 181 ? 16.406 -26.297 -12.164 1 98.44 181 VAL A C 1
ATOM 1336 O O . VAL A 1 181 ? 15.789 -27.156 -12.805 1 98.44 181 VAL A O 1
ATOM 1339 N N . GLY A 1 182 ? 16.188 -26.062 -10.867 1 98.69 182 GLY A N 1
ATOM 1340 C CA . GLY A 1 182 ? 14.977 -26.547 -10.219 1 98.69 182 GLY A CA 1
ATOM 1341 C C . GLY A 1 182 ? 13.875 -25.516 -10.148 1 98.69 182 GLY A C 1
ATOM 1342 O O . GLY A 1 182 ? 14.102 -24.344 -10.453 1 98.69 182 GLY A O 1
ATOM 1343 N N . LEU A 1 183 ? 12.664 -25.969 -9.812 1 98.81 183 LEU A N 1
ATOM 1344 C CA . LEU A 1 183 ? 11.508 -25.094 -9.734 1 98.81 183 LEU A CA 1
ATOM 1345 C C . LEU A 1 183 ? 10.75 -25.297 -8.43 1 98.81 183 LEU A C 1
ATOM 1347 O O . LEU A 1 183 ? 10.539 -26.422 -7.996 1 98.81 183 LEU A O 1
ATOM 1351 N N . ILE A 1 184 ? 10.406 -24.188 -7.785 1 98.69 184 ILE A N 1
ATOM 1352 C CA . ILE A 1 184 ? 9.508 -24.234 -6.637 1 98.69 184 ILE A CA 1
ATOM 1353 C C . ILE A 1 184 ? 8.328 -23.297 -6.879 1 98.69 184 ILE A C 1
ATOM 1355 O O . ILE A 1 184 ? 8.508 -22.094 -7.105 1 98.69 184 ILE A O 1
ATOM 1359 N N . THR A 1 185 ? 7.129 -23.875 -6.898 1 98.06 185 THR A N 1
ATOM 1360 C CA . THR A 1 185 ? 5.898 -23.094 -7.027 1 98.06 185 THR A CA 1
ATOM 1361 C C . THR A 1 185 ? 4.969 -23.359 -5.848 1 98.06 185 THR A C 1
ATOM 1363 O O . THR A 1 185 ? 5.387 -23.922 -4.832 1 98.06 185 THR A O 1
ATOM 1366 N N . GLY A 1 186 ? 3.73 -22.797 -5.93 1 96.69 186 GLY A N 1
ATOM 1367 C CA . GLY A 1 186 ? 2.738 -23 -4.887 1 96.69 186 GLY A CA 1
ATOM 1368 C C . GLY A 1 186 ? 1.807 -24.172 -5.172 1 96.69 186 GLY A C 1
ATOM 1369 O O . GLY A 1 186 ? 1.683 -24.609 -6.316 1 96.69 186 GLY A O 1
ATOM 1370 N N . GLU A 1 187 ? 1.141 -24.609 -4.145 1 95.81 187 GLU A N 1
ATOM 1371 C CA . GLU A 1 187 ? 0.253 -25.766 -4.242 1 95.81 187 GLU A CA 1
ATOM 1372 C C . GLU A 1 187 ? -1.087 -25.375 -4.863 1 95.81 187 GLU A C 1
ATOM 1374 O O . GLU A 1 187 ? -1.709 -26.188 -5.555 1 95.81 187 GLU A O 1
ATOM 1379 N N . GLN A 1 188 ? -1.53 -24.188 -4.555 1 91.88 188 GLN A N 1
ATOM 1380 C CA . GLN A 1 188 ? -2.809 -23.75 -5.109 1 91.88 188 GLN A CA 1
ATOM 1381 C C . GLN A 1 188 ? -2.709 -23.547 -6.617 1 91.88 188 GLN A C 1
ATOM 1383 O O . GLN A 1 188 ? -1.791 -22.875 -7.098 1 91.88 188 GLN A O 1
ATOM 1388 N N . ARG A 1 189 ? -3.625 -24.109 -7.316 1 94.06 189 ARG A N 1
ATOM 1389 C CA . ARG A 1 189 ? -3.533 -24.078 -8.773 1 94.06 189 ARG A CA 1
ATOM 1390 C C . ARG A 1 189 ? -4.016 -22.734 -9.32 1 94.06 189 ARG A C 1
ATOM 1392 O O . ARG A 1 189 ? -5.223 -22.469 -9.367 1 94.06 189 ARG A O 1
ATOM 1399 N N . ARG A 1 190 ? -3.08 -22 -9.719 1 95.06 190 ARG A N 1
ATOM 1400 C CA . ARG A 1 190 ? -3.283 -20.719 -10.367 1 95.06 190 ARG A CA 1
ATOM 1401 C C . ARG A 1 190 ? -2.678 -20.703 -11.766 1 95.06 190 ARG A C 1
ATOM 1403 O O . ARG A 1 190 ? -1.724 -21.438 -12.039 1 95.06 190 ARG A O 1
ATOM 1410 N N . ASN A 1 191 ? -3.232 -19.859 -12.57 1 94.69 191 ASN A N 1
ATOM 1411 C CA . ASN A 1 191 ? -2.746 -19.797 -13.945 1 94.69 191 ASN A CA 1
ATOM 1412 C C . ASN A 1 191 ? -1.253 -19.484 -14 1 94.69 191 ASN A C 1
ATOM 1414 O O . ASN A 1 191 ? -0.526 -20.047 -14.828 1 94.69 191 ASN A O 1
ATOM 1418 N N . SER A 1 192 ? -0.804 -18.625 -13.164 1 95.06 192 SER A N 1
ATOM 1419 C CA . SER A 1 192 ? 0.606 -18.25 -13.148 1 95.06 192 SER A CA 1
ATOM 1420 C C . SER A 1 192 ? 1.496 -19.469 -12.875 1 95.06 192 SER A C 1
ATOM 1422 O O . SER A 1 192 ? 2.539 -19.625 -13.508 1 95.06 192 SER A O 1
ATOM 1424 N N . TYR A 1 193 ? 1.069 -20.328 -11.938 1 96.75 193 TYR A N 1
ATOM 1425 C CA . TYR A 1 193 ? 1.835 -21.531 -11.633 1 96.75 193 TYR A CA 1
ATOM 1426 C C . TYR A 1 193 ? 1.773 -22.516 -12.789 1 96.75 193 TYR A C 1
ATOM 1428 O O . TYR A 1 193 ? 2.793 -23.094 -13.172 1 96.75 193 TYR A O 1
ATOM 1436 N N . ILE A 1 194 ? 0.62 -22.656 -13.32 1 96.44 194 ILE A N 1
ATOM 1437 C CA . ILE A 1 194 ? 0.397 -23.625 -14.398 1 96.44 194 ILE A CA 1
ATOM 1438 C C . ILE A 1 194 ? 1.268 -23.25 -15.602 1 96.44 194 ILE A C 1
ATOM 1440 O O . ILE A 1 194 ? 1.982 -24.109 -16.141 1 96.44 194 ILE A O 1
ATOM 1444 N N . GLU A 1 195 ? 1.26 -22.031 -15.938 1 97 195 GLU A N 1
ATOM 1445 C CA . GLU A 1 195 ? 2.045 -21.562 -17.078 1 97 195 GLU A CA 1
ATOM 1446 C C . GLU A 1 195 ? 3.541 -21.641 -16.781 1 97 195 GLU A C 1
ATOM 1448 O O . GLU A 1 195 ? 4.332 -21.984 -17.672 1 97 195 GLU A O 1
ATOM 1453 N N . THR A 1 196 ? 3.893 -21.344 -15.586 1 98.19 196 THR A N 1
ATOM 1454 C CA . THR A 1 196 ? 5.297 -21.422 -15.195 1 98.19 196 THR A CA 1
ATOM 1455 C C . THR A 1 196 ? 5.797 -22.859 -15.242 1 98.19 196 THR A C 1
ATOM 1457 O O . THR A 1 196 ? 6.879 -23.141 -15.758 1 98.19 196 THR A O 1
ATOM 1460 N N . GLU A 1 197 ? 5.047 -23.75 -14.727 1 98.31 197 GLU A N 1
ATOM 1461 C CA . GLU A 1 197 ? 5.402 -25.172 -14.727 1 98.31 197 GLU A CA 1
ATOM 1462 C C . GLU A 1 197 ? 5.516 -25.703 -16.156 1 98.31 197 GLU A C 1
ATOM 1464 O O . GLU A 1 197 ? 6.414 -26.5 -16.453 1 98.31 197 GLU A O 1
ATOM 1469 N N . ALA A 1 198 ? 4.609 -25.25 -16.984 1 98.06 198 ALA A N 1
ATOM 1470 C CA . ALA A 1 198 ? 4.664 -25.656 -18.375 1 98.06 198 ALA A CA 1
ATOM 1471 C C . ALA A 1 198 ? 5.926 -25.125 -19.062 1 98.06 198 ALA A C 1
ATOM 1473 O O . ALA A 1 198 ? 6.602 -25.859 -19.781 1 98.06 198 ALA A O 1
ATOM 1474 N N . ALA A 1 199 ? 6.215 -23.938 -18.812 1 98.5 199 ALA A N 1
ATOM 1475 C CA . ALA A 1 199 ? 7.426 -23.328 -19.359 1 98.5 199 ALA A CA 1
ATOM 1476 C C . ALA A 1 199 ? 8.672 -24.047 -18.859 1 98.5 199 ALA A C 1
ATOM 1478 O O . ALA A 1 199 ? 9.617 -24.266 -19.625 1 98.5 199 ALA A O 1
ATOM 1479 N N . TYR A 1 200 ? 8.625 -24.438 -17.641 1 98.69 200 TYR A N 1
ATOM 1480 C CA . TYR A 1 200 ? 9.758 -25.141 -17.047 1 98.69 200 TYR A CA 1
ATOM 1481 C C . TYR A 1 200 ? 9.93 -26.516 -17.672 1 98.69 200 TYR A C 1
ATOM 1483 O O . TYR A 1 200 ? 11.055 -26.938 -17.969 1 98.69 200 TYR A O 1
ATOM 1491 N N . ALA A 1 201 ? 8.867 -27.172 -17.812 1 98.44 201 ALA A N 1
ATOM 1492 C CA . ALA A 1 201 ? 8.914 -28.5 -18.422 1 98.44 201 ALA A CA 1
ATOM 1493 C C . ALA A 1 201 ? 9.508 -28.438 -19.828 1 98.44 201 ALA A C 1
ATOM 1495 O O . ALA A 1 201 ? 10.359 -29.25 -20.188 1 98.44 201 ALA A O 1
ATOM 1496 N N . ALA A 1 202 ? 9.078 -27.5 -20.578 1 98.12 202 ALA A N 1
ATOM 1497 C CA . ALA A 1 202 ? 9.602 -27.312 -21.922 1 98.12 202 ALA A CA 1
ATOM 1498 C C . ALA A 1 202 ? 11.078 -26.953 -21.891 1 98.12 202 ALA A C 1
ATOM 1500 O O . ALA A 1 202 ? 11.867 -27.469 -22.688 1 98.12 202 ALA A O 1
ATOM 1501 N N . PHE A 1 203 ? 11.414 -26.156 -21.031 1 98.25 203 PHE A N 1
ATOM 1502 C CA . PHE A 1 203 ? 12.797 -25.719 -20.859 1 98.25 203 PHE A CA 1
ATOM 1503 C C . PHE A 1 203 ? 13.703 -26.875 -20.516 1 98.25 203 PHE A C 1
ATOM 1505 O O . PHE A 1 203 ? 14.766 -27.047 -21.125 1 98.25 203 PHE A O 1
ATOM 1512 N N . ALA A 1 204 ? 13.305 -27.672 -19.578 1 97.75 204 ALA A N 1
ATOM 1513 C CA . ALA A 1 204 ? 14.086 -28.828 -19.156 1 97.75 204 ALA A CA 1
ATOM 1514 C C . ALA A 1 204 ? 14.242 -29.828 -20.297 1 97.75 204 ALA A C 1
ATOM 1516 O O . ALA A 1 204 ? 15.312 -30.406 -20.484 1 97.75 204 ALA A O 1
ATOM 1517 N N . ALA A 1 205 ? 13.172 -30 -21 1 97.5 205 ALA A N 1
ATOM 1518 C CA . ALA A 1 205 ? 13.195 -30.922 -22.141 1 97.5 205 ALA A CA 1
ATOM 1519 C C . ALA A 1 205 ? 14.203 -30.453 -23.188 1 97.5 205 ALA A C 1
ATOM 1521 O O . ALA A 1 205 ? 14.969 -31.266 -23.719 1 97.5 205 ALA A O 1
ATOM 1522 N N . GLU A 1 206 ? 14.211 -29.219 -23.422 1 96.81 206 GLU A N 1
ATOM 1523 C CA . GLU A 1 206 ? 15.125 -28.656 -24.406 1 96.81 206 GLU A CA 1
ATOM 1524 C C . GLU A 1 206 ? 16.578 -28.828 -23.969 1 96.81 206 GLU A C 1
ATOM 1526 O O . GLU A 1 206 ? 17.469 -28.969 -24.797 1 96.81 206 GLU A O 1
ATOM 1531 N N . ARG A 1 207 ? 16.781 -28.875 -22.766 1 95.56 207 ARG A N 1
ATOM 1532 C CA . ARG A 1 207 ? 18.141 -28.938 -22.234 1 95.56 207 ARG A CA 1
ATOM 1533 C C . ARG A 1 207 ? 18.547 -30.359 -21.922 1 95.56 207 ARG A C 1
ATOM 1535 O O . ARG A 1 207 ? 19.703 -30.625 -21.594 1 95.56 207 ARG A O 1
ATOM 1542 N N . GLY A 1 208 ? 17.594 -31.234 -21.891 1 94.81 208 GLY A N 1
ATOM 1543 C CA . GLY A 1 208 ? 17.906 -32.656 -21.828 1 94.81 208 GLY A CA 1
ATOM 1544 C C . GLY A 1 208 ? 18.016 -33.188 -20.422 1 94.81 208 GLY A C 1
ATOM 1545 O O . GLY A 1 208 ? 18.812 -34.094 -20.141 1 94.81 208 GLY A O 1
ATOM 1546 N N . TYR A 1 209 ? 17.328 -32.531 -19.469 1 93.56 209 TYR A N 1
ATOM 1547 C CA . TYR A 1 209 ? 17.328 -33.125 -18.125 1 93.56 209 TYR A CA 1
ATOM 1548 C C . TYR A 1 209 ? 15.906 -33.281 -17.609 1 93.56 209 TYR A C 1
ATOM 1550 O O . TYR A 1 209 ? 14.969 -32.688 -18.141 1 93.56 209 TYR A O 1
ATOM 1558 N N . SER A 1 210 ? 15.75 -34.188 -16.594 1 95.44 210 SER A N 1
ATOM 1559 C CA . SER A 1 210 ? 14.445 -34.406 -15.977 1 95.44 210 SER A CA 1
ATOM 1560 C C . SER A 1 210 ? 14.062 -33.25 -15.062 1 95.44 210 SER A C 1
ATOM 1562 O O . SER A 1 210 ? 14.852 -32.844 -14.211 1 95.44 210 SER A O 1
ATOM 1564 N N . PRO A 1 211 ? 12.883 -32.75 -15.242 1 97 211 PRO A N 1
ATOM 1565 C CA . PRO A 1 211 ? 12.445 -31.641 -14.383 1 97 211 PRO A CA 1
ATOM 1566 C C . PRO A 1 211 ? 12.375 -32.031 -12.914 1 97 211 PRO A C 1
ATOM 1568 O O . PRO A 1 211 ? 11.992 -33.156 -12.586 1 97 211 PRO A O 1
ATOM 1571 N N . VAL A 1 212 ? 12.805 -31.141 -12.094 1 97.94 212 VAL A N 1
ATOM 1572 C CA . VAL A 1 212 ? 12.641 -31.25 -10.648 1 97.94 212 VAL A CA 1
ATOM 1573 C C . VAL A 1 212 ? 11.852 -30.047 -10.133 1 97.94 212 VAL A C 1
ATOM 1575 O O . VAL A 1 212 ? 12.391 -28.938 -10.016 1 97.94 212 VAL A O 1
ATOM 1578 N N . ALA A 1 213 ? 10.633 -30.328 -9.867 1 97.69 213 ALA A N 1
ATOM 1579 C CA . ALA A 1 213 ? 9.727 -29.266 -9.43 1 97.69 213 ALA A CA 1
ATOM 1580 C C . ALA A 1 213 ? 9.016 -29.656 -8.133 1 97.69 213 ALA A C 1
ATOM 1582 O O . ALA A 1 213 ? 8.641 -30.812 -7.953 1 97.69 213 ALA A O 1
ATOM 1583 N N . LEU A 1 214 ? 8.898 -28.656 -7.289 1 97.81 214 LEU A N 1
ATOM 1584 C CA . LEU A 1 214 ? 8.211 -28.859 -6.02 1 97.81 214 LEU A CA 1
ATOM 1585 C C . LEU A 1 214 ? 7.133 -27.812 -5.805 1 97.81 214 LEU A C 1
ATOM 1587 O O . LEU A 1 214 ? 7.348 -26.625 -6.086 1 97.81 214 LEU A O 1
ATOM 1591 N N . ARG A 1 215 ? 5.992 -28.297 -5.344 1 97.94 215 ARG A N 1
ATOM 1592 C CA . ARG A 1 215 ? 4.922 -27.391 -4.945 1 97.94 215 ARG A CA 1
ATOM 1593 C C . ARG A 1 215 ? 4.848 -27.266 -3.426 1 97.94 215 ARG A C 1
ATOM 1595 O O . ARG A 1 215 ? 4.84 -28.266 -2.717 1 97.94 215 ARG A O 1
ATOM 1602 N N . VAL A 1 216 ? 4.82 -26.031 -2.977 1 97.69 216 VAL A N 1
ATOM 1603 C CA . VAL A 1 216 ? 4.828 -25.75 -1.542 1 97.69 216 VAL A CA 1
ATOM 1604 C C . VAL A 1 216 ? 3.512 -25.094 -1.133 1 97.69 216 VAL A C 1
ATOM 1606 O O . VAL A 1 216 ? 2.979 -24.266 -1.86 1 97.69 216 VAL A O 1
ATOM 1609 N N . ASP A 1 217 ? 3.004 -25.5 0.047 1 95.94 217 ASP A N 1
ATOM 1610 C CA . ASP A 1 217 ? 1.803 -24.875 0.595 1 95.94 217 ASP A CA 1
ATOM 1611 C C . ASP A 1 217 ? 2.053 -23.406 0.938 1 95.94 217 ASP A C 1
ATOM 1613 O O . ASP A 1 217 ? 2.855 -23.109 1.822 1 95.94 217 ASP A O 1
ATOM 1617 N N . GLU A 1 218 ? 1.304 -22.547 0.312 1 91.44 218 GLU A N 1
ATOM 1618 C CA . GLU A 1 218 ? 1.504 -21.109 0.473 1 91.44 218 GLU A CA 1
ATOM 1619 C C . GLU A 1 218 ? 1.211 -20.672 1.904 1 91.44 218 GLU A C 1
ATOM 1621 O O . GLU A 1 218 ? 1.774 -19.688 2.383 1 91.44 218 GLU A O 1
ATOM 1626 N N . SER A 1 219 ? 0.424 -21.391 2.641 1 88.19 219 SER A N 1
ATOM 1627 C CA . SER A 1 219 ? 0.061 -21 4 1 88.19 219 SER A CA 1
ATOM 1628 C C . SER A 1 219 ? 1.259 -21.109 4.941 1 88.19 219 SER A C 1
ATOM 1630 O O . SER A 1 219 ? 1.271 -20.484 6.008 1 88.19 219 SER A O 1
ATOM 1632 N N . GLY A 1 220 ? 2.281 -21.844 4.477 1 90.62 220 GLY A N 1
ATOM 1633 C CA . GLY A 1 220 ? 3.477 -22.016 5.289 1 90.62 220 GLY A CA 1
ATOM 1634 C C . GLY A 1 220 ? 4.492 -20.906 5.086 1 90.62 220 GLY A C 1
ATOM 1635 O O . GLY A 1 220 ? 5.453 -20.781 5.848 1 90.62 220 GLY A O 1
ATOM 1636 N N . GLY A 1 221 ? 4.352 -20.156 4.086 1 89.88 221 GLY A N 1
ATOM 1637 C CA . GLY A 1 221 ? 5.168 -18.969 3.857 1 89.88 221 GLY A CA 1
ATOM 1638 C C . GLY A 1 221 ? 6.637 -19.281 3.648 1 89.88 221 GLY A C 1
ATOM 1639 O O . GLY A 1 221 ? 6.977 -20.266 2.982 1 89.88 221 GLY A O 1
ATOM 1640 N N . GLU A 1 222 ? 7.461 -18.422 4.172 1 91.94 222 GLU A N 1
ATOM 1641 C CA . GLU A 1 222 ? 8.914 -18.5 4.016 1 91.94 222 GLU A CA 1
ATOM 1642 C C . GLU A 1 222 ? 9.469 -19.75 4.684 1 91.94 222 GLU A C 1
ATOM 1644 O O . GLU A 1 222 ? 10.344 -20.422 4.125 1 91.94 222 GLU A O 1
ATOM 1649 N N . SER A 1 223 ? 8.922 -20.094 5.824 1 93.38 223 SER A N 1
ATOM 1650 C CA . SER A 1 223 ? 9.445 -21.203 6.605 1 93.38 223 SER A CA 1
ATOM 1651 C C . SER A 1 223 ? 9.219 -22.531 5.895 1 93.38 223 SER A C 1
ATOM 1653 O O . SER A 1 223 ? 10.133 -23.359 5.812 1 93.38 223 SER A O 1
ATOM 1655 N N . GLU A 1 224 ? 8.055 -22.688 5.414 1 95.56 224 GLU A N 1
ATOM 1656 C CA . GLU A 1 224 ? 7.746 -23.906 4.684 1 95.56 224 GLU A CA 1
ATOM 1657 C C . GLU A 1 224 ? 8.578 -24.01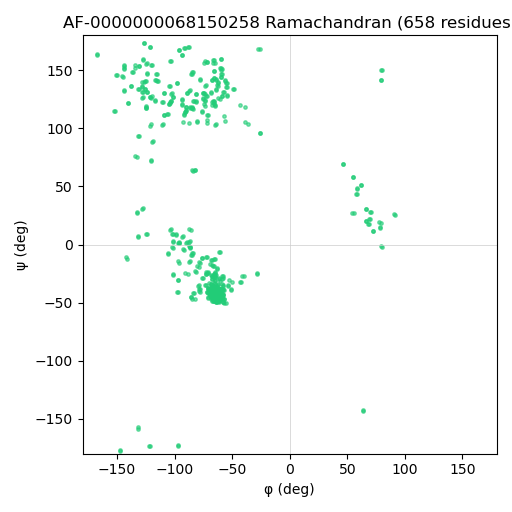6 3.41 1 95.56 224 GLU A C 1
ATOM 1659 O O . GLU A 1 224 ? 9.016 -25.109 3.033 1 95.56 224 GLU A O 1
ATOM 1664 N N . ALA A 1 225 ? 8.781 -22.922 2.814 1 96.81 225 ALA A N 1
ATOM 1665 C CA . ALA A 1 225 ? 9.594 -22.891 1.599 1 96.81 225 ALA A CA 1
ATOM 1666 C C . ALA A 1 225 ? 11.047 -23.234 1.899 1 96.81 225 ALA A C 1
ATOM 1668 O O . ALA A 1 225 ? 11.703 -23.922 1.11 1 96.81 225 ALA A O 1
ATOM 1669 N N . ALA A 1 226 ? 11.523 -22.781 3.016 1 97.81 226 ALA A N 1
ATOM 1670 C CA . ALA A 1 226 ? 12.898 -23.094 3.416 1 97.81 226 ALA A CA 1
ATOM 1671 C C . ALA A 1 226 ? 13.078 -24.594 3.613 1 97.81 226 ALA A C 1
ATOM 1673 O O . ALA A 1 226 ? 14.031 -25.188 3.1 1 97.81 226 ALA A O 1
ATOM 1674 N N . ALA A 1 227 ? 12.18 -25.156 4.309 1 98.12 227 ALA A N 1
ATOM 1675 C CA . ALA A 1 227 ? 12.242 -26.594 4.574 1 98.12 227 ALA A CA 1
ATOM 1676 C C . ALA A 1 227 ? 12.148 -27.391 3.277 1 98.12 227 ALA A C 1
ATOM 1678 O O . ALA A 1 227 ? 12.898 -28.344 3.078 1 98.12 227 ALA A O 1
ATOM 1679 N N . ALA A 1 228 ? 11.266 -26.984 2.453 1 98.12 228 ALA A N 1
ATOM 1680 C CA . ALA A 1 228 ? 11.062 -27.672 1.178 1 98.12 228 ALA A CA 1
ATOM 1681 C C . ALA A 1 228 ? 12.297 -27.547 0.29 1 98.12 228 ALA A C 1
ATOM 1683 O O . ALA A 1 228 ? 12.719 -28.516 -0.344 1 98.12 228 ALA A O 1
ATOM 1684 N N . ALA A 1 229 ? 12.812 -26.391 0.23 1 98.56 229 ALA A N 1
ATOM 1685 C CA . ALA A 1 229 ? 14 -26.141 -0.579 1 98.56 229 ALA A CA 1
ATOM 1686 C C . ALA A 1 229 ? 15.188 -26.953 -0.071 1 98.56 229 ALA A C 1
ATOM 1688 O O . ALA A 1 229 ? 15.961 -27.5 -0.863 1 98.56 229 ALA A O 1
ATOM 1689 N N . GLU A 1 230 ? 15.297 -26.969 1.222 1 98.44 230 GLU A N 1
ATOM 1690 C CA . GLU A 1 230 ? 16.375 -27.766 1.807 1 98.44 230 GLU A CA 1
ATOM 1691 C C . GLU A 1 230 ? 16.266 -29.219 1.375 1 98.44 230 GLU A C 1
ATOM 1693 O O . GLU A 1 230 ? 17.266 -29.812 0.945 1 98.44 230 GLU A O 1
ATOM 1698 N N . ARG A 1 231 ? 15.117 -29.766 1.51 1 98.06 231 ARG A N 1
ATOM 1699 C CA . ARG A 1 231 ? 14.891 -31.141 1.117 1 98.06 231 ARG A CA 1
ATOM 1700 C C . ARG A 1 231 ? 15.18 -31.344 -0.367 1 98.06 231 ARG A C 1
ATOM 1702 O O . ARG A 1 231 ? 15.836 -32.312 -0.749 1 98.06 231 ARG A O 1
ATOM 1709 N N . LEU A 1 232 ? 14.703 -30.438 -1.165 1 98.31 232 LEU A N 1
ATOM 1710 C CA . LEU A 1 232 ? 14.891 -30.516 -2.609 1 98.31 232 LEU A CA 1
ATOM 1711 C C . LEU A 1 232 ? 16.375 -30.531 -2.967 1 98.31 232 LEU A C 1
ATOM 1713 O O . LEU A 1 232 ? 16.812 -31.359 -3.768 1 98.31 232 LEU A O 1
ATOM 1717 N N . LEU A 1 233 ? 17.109 -29.688 -2.389 1 98 233 LEU A N 1
ATOM 1718 C CA . LEU A 1 233 ? 18.516 -29.5 -2.721 1 98 233 LEU A CA 1
ATOM 1719 C C . LEU A 1 233 ? 19.359 -30.656 -2.189 1 98 233 LEU A C 1
ATOM 1721 O O . LEU A 1 233 ? 20.344 -31.062 -2.818 1 98 233 LEU A O 1
ATOM 1725 N N . ARG A 1 234 ? 19 -31.188 -1.051 1 97.69 234 ARG A N 1
ATOM 1726 C CA . ARG A 1 234 ? 19.688 -32.375 -0.515 1 97.69 234 ARG A CA 1
ATOM 1727 C C . ARG A 1 234 ? 19.484 -33.594 -1.413 1 97.69 234 ARG A C 1
ATOM 1729 O O . ARG A 1 234 ? 20.422 -34.344 -1.632 1 97.69 234 ARG A O 1
ATOM 1736 N N . ASN A 1 235 ? 18.297 -33.656 -1.897 1 97.62 235 ASN A N 1
ATOM 1737 C CA . ASN A 1 235 ? 17.953 -34.812 -2.723 1 97.62 235 ASN A CA 1
ATOM 1738 C C . ASN A 1 235 ? 18.453 -34.656 -4.152 1 97.62 235 ASN A C 1
ATOM 1740 O O . ASN A 1 235 ? 18.516 -35.625 -4.906 1 97.62 235 ASN A O 1
ATOM 1744 N N . ASN A 1 236 ? 18.75 -33.438 -4.512 1 97.5 236 ASN A N 1
ATOM 1745 C CA . ASN A 1 236 ? 19.219 -33.125 -5.859 1 97.5 236 ASN A CA 1
ATOM 1746 C C . ASN A 1 236 ? 20.438 -32.188 -5.828 1 97.5 236 ASN A C 1
ATOM 1748 O O . ASN A 1 236 ? 20.375 -31.047 -6.254 1 97.5 236 ASN A O 1
ATOM 1752 N N . PRO A 1 237 ? 21.594 -32.75 -5.492 1 96.25 237 PRO A N 1
ATOM 1753 C CA . PRO A 1 237 ? 22.781 -31.906 -5.297 1 96.25 237 PRO A CA 1
ATOM 1754 C C . PRO A 1 237 ? 23.281 -31.281 -6.594 1 96.25 237 PRO A C 1
ATOM 1756 O O . PRO A 1 237 ? 24.109 -30.375 -6.562 1 96.25 237 PRO A O 1
ATOM 1759 N N . ASP A 1 238 ? 22.812 -31.734 -7.68 1 96.62 238 ASP A N 1
ATOM 1760 C CA . ASP A 1 238 ? 23.266 -31.234 -8.969 1 96.62 238 ASP A CA 1
ATOM 1761 C C . ASP A 1 238 ? 22.516 -29.953 -9.359 1 96.62 238 ASP A C 1
ATOM 1763 O O . ASP A 1 238 ? 22.906 -29.266 -10.312 1 96.62 238 ASP A O 1
ATOM 1767 N N . ILE A 1 239 ? 21.516 -29.594 -8.602 1 97.94 239 ILE A N 1
ATOM 1768 C CA . ILE A 1 239 ? 20.812 -28.344 -8.852 1 97.94 239 ILE A CA 1
ATOM 1769 C C . ILE A 1 239 ? 21.672 -27.156 -8.406 1 97.94 239 ILE A C 1
ATOM 1771 O O . ILE A 1 239 ? 22.094 -27.094 -7.254 1 97.94 239 ILE A O 1
ATOM 1775 N N . ASP A 1 240 ? 21.875 -26.312 -9.359 1 98.06 240 ASP A N 1
ATOM 1776 C CA . ASP A 1 240 ? 22.703 -25.156 -9.023 1 98.06 240 ASP A CA 1
ATOM 1777 C C . ASP A 1 240 ? 21.969 -23.844 -9.32 1 98.06 240 ASP A C 1
ATOM 1779 O O . ASP A 1 240 ? 22.562 -22.766 -9.266 1 98.06 240 ASP A O 1
ATOM 1783 N N . ALA A 1 241 ? 20.672 -23.953 -9.648 1 98.44 241 ALA A N 1
ATOM 1784 C CA . ALA A 1 241 ? 19.797 -22.797 -9.781 1 98.44 241 ALA A CA 1
ATOM 1785 C C . ALA A 1 241 ? 18.359 -23.156 -9.43 1 98.44 241 ALA A C 1
ATOM 1787 O O . ALA A 1 241 ? 17.922 -24.281 -9.664 1 98.44 241 ALA A O 1
ATOM 1788 N N . LEU A 1 242 ? 17.688 -22.219 -8.867 1 98.81 242 LEU A N 1
ATOM 1789 C CA . LEU A 1 242 ? 16.266 -22.391 -8.57 1 98.81 242 LEU A CA 1
ATOM 1790 C C . LEU A 1 242 ? 15.445 -21.234 -9.125 1 98.81 242 LEU A C 1
ATOM 1792 O O . LEU A 1 242 ? 15.781 -20.078 -8.906 1 98.81 242 LEU A O 1
ATOM 1796 N N . CYS A 1 243 ? 14.438 -21.578 -9.891 1 98.81 243 CYS A N 1
ATOM 1797 C CA . CYS A 1 243 ? 13.375 -20.641 -10.289 1 98.81 243 CYS A CA 1
ATOM 1798 C C . CYS A 1 243 ? 12.219 -20.688 -9.297 1 98.81 243 CYS A C 1
ATOM 1800 O O . CYS A 1 243 ? 11.539 -21.703 -9.164 1 98.81 243 CYS A O 1
ATOM 1802 N N . VAL A 1 244 ? 12 -19.594 -8.578 1 98.56 244 VAL A N 1
ATOM 1803 C CA . VAL A 1 244 ? 11.031 -19.547 -7.492 1 98.56 244 VAL A CA 1
ATOM 1804 C C . VAL A 1 244 ? 10.141 -18.328 -7.641 1 98.56 244 VAL A C 1
ATOM 1806 O O . VAL A 1 244 ? 10.414 -17.281 -7.043 1 98.56 244 VAL A O 1
ATOM 1809 N N . PRO A 1 245 ? 9.008 -18.516 -8.289 1 96.88 245 PRO A N 1
ATOM 1810 C CA . PRO A 1 245 ? 8.188 -17.359 -8.648 1 96.88 245 PRO A CA 1
ATOM 1811 C C . PRO A 1 245 ? 7.59 -16.641 -7.434 1 96.88 245 PRO A C 1
ATOM 1813 O O . PRO A 1 245 ? 7.312 -15.445 -7.488 1 96.88 245 PRO A O 1
ATOM 1816 N N . VAL A 1 246 ? 7.352 -17.312 -6.332 1 94.44 246 VAL A N 1
ATOM 1817 C CA . VAL A 1 246 ? 6.797 -16.703 -5.129 1 94.44 246 VAL A CA 1
ATOM 1818 C C . VAL A 1 246 ? 7.922 -16.062 -4.312 1 94.44 246 VAL A C 1
ATOM 1820 O O . VAL A 1 246 ? 8.789 -16.766 -3.787 1 94.44 246 VAL A O 1
ATOM 1823 N N . ASP A 1 247 ? 7.852 -14.797 -4.164 1 92.19 247 ASP A N 1
ATOM 1824 C CA . ASP A 1 247 ? 8.961 -14.07 -3.557 1 92.19 247 ASP A CA 1
ATOM 1825 C C . ASP A 1 247 ? 9.172 -14.508 -2.107 1 92.19 247 ASP A C 1
ATOM 1827 O O . ASP A 1 247 ? 10.312 -14.594 -1.641 1 92.19 247 ASP A O 1
ATOM 1831 N N . ALA A 1 248 ? 8.125 -14.797 -1.407 1 91.12 248 ALA A N 1
ATOM 1832 C CA . ALA A 1 248 ? 8.266 -15.305 -0.046 1 91.12 248 ALA A CA 1
ATOM 1833 C C . ALA A 1 248 ? 9 -16.641 -0.035 1 91.12 248 ALA A C 1
ATOM 1835 O O . ALA A 1 248 ? 9.82 -16.906 0.851 1 91.12 248 ALA A O 1
ATOM 1836 N N . PHE A 1 249 ? 8.727 -17.438 -0.993 1 95.94 249 PHE A N 1
ATOM 1837 C CA . PHE A 1 249 ? 9.422 -18.719 -1.116 1 95.94 249 PHE A CA 1
ATOM 1838 C C . PHE A 1 249 ? 10.891 -18.5 -1.451 1 95.94 249 PHE A C 1
ATOM 1840 O O . PHE A 1 249 ? 11.758 -19.219 -0.937 1 95.94 249 PHE A O 1
ATOM 1847 N N . ALA A 1 250 ? 11.133 -17.531 -2.301 1 96.56 250 ALA A N 1
ATOM 1848 C CA . ALA A 1 250 ? 12.516 -17.234 -2.67 1 96.56 250 ALA A CA 1
ATOM 1849 C C . ALA A 1 250 ? 13.336 -16.828 -1.445 1 96.56 250 ALA A C 1
ATOM 1851 O O . ALA A 1 250 ? 14.5 -17.219 -1.316 1 96.56 250 ALA A O 1
ATOM 1852 N N . ARG A 1 251 ? 12.703 -16.109 -0.617 1 93.56 251 ARG A N 1
ATOM 1853 C CA . ARG A 1 251 ? 13.375 -15.773 0.633 1 93.56 251 ARG A CA 1
ATOM 1854 C C . ARG A 1 251 ? 13.664 -17.016 1.461 1 93.56 251 ARG A C 1
ATOM 1856 O O . ARG A 1 251 ? 14.719 -17.125 2.088 1 93.56 251 ARG A O 1
ATOM 1863 N N . GLY A 1 252 ? 12.719 -17.906 1.519 1 96.12 252 GLY A N 1
ATOM 1864 C CA . GLY A 1 252 ? 12.93 -19.172 2.186 1 96.12 252 GLY A CA 1
ATOM 1865 C C . GLY A 1 252 ? 14.086 -19.969 1.604 1 96.12 252 GLY A C 1
ATOM 1866 O O . GLY A 1 252 ? 14.844 -20.609 2.34 1 96.12 252 GLY A O 1
ATOM 1867 N N . VAL A 1 253 ? 14.258 -19.875 0.353 1 98.31 253 VAL A N 1
ATOM 1868 C CA . VAL A 1 253 ? 15.336 -20.562 -0.334 1 98.31 253 VAL A CA 1
ATOM 1869 C C . VAL A 1 253 ? 16.688 -20.016 0.126 1 98.31 253 VAL A C 1
ATOM 1871 O O . VAL A 1 253 ? 17.656 -20.766 0.263 1 98.31 253 VAL A O 1
ATOM 1874 N N . LEU A 1 254 ? 16.781 -18.734 0.317 1 97.81 254 LEU A N 1
ATOM 1875 C CA . LEU A 1 254 ? 18.016 -18.141 0.819 1 97.81 254 LEU A CA 1
ATOM 1876 C C . LEU A 1 254 ? 18.406 -18.75 2.162 1 97.81 254 LEU A C 1
ATOM 1878 O O . LEU A 1 254 ? 19.578 -19.031 2.41 1 97.81 254 LEU A O 1
ATOM 1882 N N . ASP A 1 255 ? 17.422 -19 2.955 1 96.88 255 ASP A N 1
ATOM 1883 C CA . ASP A 1 255 ? 17.672 -19.625 4.25 1 96.88 255 ASP A CA 1
ATOM 1884 C C . ASP A 1 255 ? 18.172 -21.062 4.086 1 96.88 255 ASP A C 1
ATOM 1886 O O . ASP A 1 255 ? 19.109 -21.484 4.758 1 96.88 255 ASP A O 1
ATOM 1890 N N . ALA A 1 256 ? 17.562 -21.734 3.26 1 98.06 256 ALA A N 1
ATOM 1891 C CA . ALA A 1 256 ? 17.969 -23.109 2.982 1 98.06 256 ALA A CA 1
ATOM 1892 C C . ALA A 1 256 ? 19.391 -23.172 2.443 1 98.06 256 ALA A C 1
ATOM 1894 O O . ALA A 1 256 ? 20.188 -24.031 2.846 1 98.06 256 ALA A O 1
ATOM 1895 N N . ALA A 1 257 ? 19.688 -22.266 1.546 1 97.94 257 ALA A N 1
ATOM 1896 C CA . ALA A 1 257 ? 21.016 -22.203 0.951 1 97.94 257 ALA A CA 1
ATOM 1897 C C . ALA A 1 257 ? 22.078 -21.969 2.016 1 97.94 257 ALA A C 1
ATOM 1899 O O . ALA A 1 257 ? 23.156 -22.578 1.982 1 97.94 257 ALA A O 1
ATOM 1900 N N . ARG A 1 258 ? 21.766 -21.125 2.891 1 97.06 258 ARG A N 1
ATOM 1901 C CA . ARG A 1 258 ? 22.672 -20.844 3.99 1 97.06 258 ARG A CA 1
ATOM 1902 C C . ARG A 1 258 ? 22.906 -22.078 4.844 1 97.06 258 ARG A C 1
ATOM 1904 O O . ARG A 1 258 ? 24.047 -22.406 5.184 1 97.06 258 ARG A O 1
ATOM 1911 N N . LEU A 1 259 ? 21.906 -22.766 5.125 1 96.5 259 LEU A N 1
ATOM 1912 C CA . LEU A 1 259 ? 21.969 -23.953 5.957 1 96.5 259 LEU A CA 1
ATOM 1913 C C . LEU A 1 259 ? 22.781 -25.047 5.281 1 96.5 259 LEU A C 1
ATOM 1915 O O . LEU A 1 259 ? 23.469 -25.812 5.957 1 96.5 259 LEU A O 1
ATOM 1919 N N . LEU A 1 260 ? 22.75 -25.047 3.984 1 97.69 260 LEU A N 1
ATOM 1920 C CA . LEU A 1 260 ? 23.406 -26.109 3.219 1 97.69 260 LEU A CA 1
ATOM 1921 C C . LEU A 1 260 ? 24.797 -25.672 2.762 1 97.69 260 LEU A C 1
ATOM 1923 O O . LEU A 1 260 ? 25.469 -26.391 2.014 1 97.69 260 LEU A O 1
ATOM 1927 N N . ASP A 1 261 ? 25.156 -24.484 3.15 1 97.25 261 ASP A N 1
ATOM 1928 C CA . ASP A 1 261 ? 26.438 -23.906 2.768 1 97.25 261 ASP A CA 1
ATOM 1929 C C . ASP A 1 261 ? 26.578 -23.828 1.248 1 97.25 261 ASP A C 1
ATOM 1931 O O . ASP A 1 261 ? 27.578 -24.281 0.682 1 97.25 261 ASP A O 1
ATOM 1935 N N . ARG A 1 262 ? 25.609 -23.328 0.625 1 97.19 262 ARG A N 1
ATOM 1936 C CA . ARG A 1 262 ? 25.578 -23.031 -0.803 1 97.19 262 ARG A CA 1
ATOM 1937 C C . ARG A 1 262 ? 25.359 -21.547 -1.049 1 97.19 262 ARG A C 1
ATOM 1939 O O . ARG A 1 262 ? 24.25 -21.109 -1.326 1 97.19 262 ARG A O 1
ATOM 1946 N N . PRO A 1 263 ? 26.359 -20.859 -1.099 1 96.5 263 PRO A N 1
ATOM 1947 C CA . PRO A 1 263 ? 26.25 -19.406 -1.199 1 96.5 263 PRO A CA 1
ATOM 1948 C C . PRO A 1 263 ? 25.547 -18.953 -2.482 1 96.5 263 PRO A C 1
ATOM 1950 O O . PRO A 1 263 ? 25.797 -19.516 -3.551 1 96.5 263 PRO A O 1
ATOM 1953 N N . VAL A 1 264 ? 24.734 -18.062 -2.35 1 97.88 264 VAL A N 1
ATOM 1954 C CA . VAL A 1 264 ? 24.047 -17.438 -3.482 1 97.88 264 VAL A CA 1
ATOM 1955 C C . VAL A 1 264 ? 24.812 -16.188 -3.93 1 97.88 264 VAL A C 1
ATOM 1957 O O . VAL A 1 264 ? 25.031 -15.273 -3.135 1 97.88 264 VAL A O 1
ATOM 1960 N N . PRO A 1 265 ? 25.25 -16.141 -5.125 1 97.06 265 PRO A N 1
ATOM 1961 C CA . PRO A 1 265 ? 24.859 -16.984 -6.262 1 97.06 265 PRO A CA 1
ATOM 1962 C C . PRO A 1 265 ? 25.859 -18.094 -6.566 1 97.06 265 PRO A C 1
ATOM 1964 O O . PRO A 1 265 ? 25.641 -18.891 -7.477 1 97.06 265 PRO A O 1
ATOM 1967 N N . GLN A 1 266 ? 26.953 -18.172 -5.871 1 96.12 266 GLN A N 1
ATOM 1968 C CA . GLN A 1 266 ? 28.078 -19.016 -6.273 1 96.12 266 GLN A CA 1
ATOM 1969 C C . GLN A 1 266 ? 27.703 -20.484 -6.238 1 96.12 266 GLN A C 1
ATOM 1971 O O . GLN A 1 266 ? 28.109 -21.266 -7.105 1 96.12 266 GLN A O 1
ATOM 1976 N N . GLY A 1 267 ? 26.969 -20.844 -5.316 1 96.12 267 GLY A N 1
ATOM 1977 C CA . GLY A 1 267 ? 26.594 -22.234 -5.152 1 96.12 267 GLY A CA 1
ATOM 1978 C C . GLY A 1 267 ? 25.188 -22.531 -5.648 1 96.12 267 GLY A C 1
ATOM 1979 O O . GLY A 1 267 ? 24.875 -23.672 -6.004 1 96.12 267 GLY A O 1
ATOM 1980 N N . LEU A 1 268 ? 24.422 -21.453 -5.605 1 98.19 268 LEU A N 1
ATOM 1981 C CA . LEU A 1 268 ? 23.031 -21.578 -6.012 1 98.19 268 LEU A CA 1
ATOM 1982 C C . LEU A 1 268 ? 22.5 -20.266 -6.555 1 98.19 268 LEU A C 1
ATOM 1984 O O . LEU A 1 268 ? 22.328 -19.297 -5.805 1 98.19 268 LEU A O 1
ATOM 1988 N N . ARG A 1 269 ? 22.172 -20.281 -7.824 1 98.5 269 ARG A N 1
ATOM 1989 C CA . ARG A 1 269 ? 21.562 -19.094 -8.406 1 98.5 269 ARG A CA 1
ATOM 1990 C C . ARG A 1 269 ? 20.047 -19.078 -8.164 1 98.5 269 ARG A C 1
ATOM 1992 O O . ARG A 1 269 ? 19.422 -20.141 -8.078 1 98.5 269 ARG A O 1
ATOM 1999 N N . LEU A 1 270 ? 19.5 -17.875 -8.031 1 98.69 270 LEU A N 1
ATOM 2000 C CA . LEU A 1 270 ? 18.109 -17.75 -7.605 1 98.69 270 LEU A CA 1
ATOM 2001 C C . LEU A 1 270 ? 17.438 -16.578 -8.305 1 98.69 270 LEU A C 1
ATOM 2003 O O . LEU A 1 270 ? 18.031 -15.492 -8.422 1 98.69 270 LEU A O 1
ATOM 2007 N N . ALA A 1 271 ? 16.234 -16.812 -8.828 1 98.5 271 ALA A N 1
ATOM 2008 C CA . ALA A 1 271 ? 15.414 -15.75 -9.391 1 98.5 271 ALA A CA 1
ATOM 2009 C C . ALA A 1 271 ? 13.961 -15.898 -8.953 1 98.5 271 ALA A C 1
ATOM 2011 O O . ALA A 1 271 ? 13.484 -17.016 -8.711 1 98.5 271 ALA A O 1
ATOM 2012 N N . THR A 1 272 ? 13.305 -14.75 -8.82 1 97.81 272 THR A N 1
ATOM 2013 C CA . THR A 1 272 ? 11.891 -14.734 -8.477 1 97.81 272 THR A CA 1
ATOM 2014 C C . THR A 1 272 ? 11.094 -13.898 -9.477 1 97.81 272 THR A C 1
ATOM 2016 O O . THR A 1 272 ? 11.672 -13.242 -10.344 1 97.81 272 THR A O 1
ATOM 2019 N N . ARG A 1 273 ? 9.797 -13.906 -9.375 1 95.12 273 ARG A N 1
ATOM 2020 C CA . ARG A 1 273 ? 8.922 -13.453 -10.445 1 95.12 273 ARG A CA 1
ATOM 2021 C C . ARG A 1 273 ? 8.758 -11.938 -10.406 1 95.12 273 ARG A C 1
ATOM 2023 O O . ARG A 1 273 ? 8.625 -11.297 -11.453 1 95.12 273 ARG A O 1
ATOM 2030 N N . TYR A 1 274 ? 8.609 -11.344 -9.344 1 90.81 274 TYR A N 1
ATOM 2031 C CA . TYR A 1 274 ? 8.258 -9.93 -9.406 1 90.81 274 TYR A CA 1
ATOM 2032 C C . TYR A 1 274 ? 9.242 -9.086 -8.609 1 90.81 274 TYR A C 1
ATOM 2034 O O . TYR A 1 274 ? 9.703 -9.492 -7.543 1 90.81 274 TYR A O 1
ATOM 2042 N N . ASP A 1 275 ? 9.531 -8.008 -9.141 1 92.06 275 ASP A N 1
ATOM 2043 C CA . ASP A 1 275 ? 10.523 -7.07 -8.625 1 92.06 275 ASP A CA 1
ATOM 2044 C C . ASP A 1 275 ? 9.93 -6.184 -7.531 1 92.06 275 ASP A C 1
ATOM 2046 O O . ASP A 1 275 ? 9.914 -4.957 -7.656 1 92.06 275 ASP A O 1
ATOM 2050 N N . GLY A 1 276 ? 9.57 -6.879 -6.473 1 85.06 276 GLY A N 1
ATOM 2051 C CA . GLY A 1 276 ? 8.992 -6.191 -5.328 1 85.06 276 GLY A CA 1
ATOM 2052 C C . GLY A 1 276 ? 10.008 -5.887 -4.246 1 85.06 276 GLY A C 1
ATOM 2053 O O . GLY A 1 276 ? 11.203 -6.125 -4.422 1 85.06 276 GLY A O 1
ATOM 2054 N N . MET A 1 277 ? 9.5 -5.402 -3.168 1 77.19 277 MET A N 1
ATOM 2055 C CA . MET A 1 277 ? 10.352 -4.961 -2.066 1 77.19 277 MET A CA 1
ATOM 2056 C C . MET A 1 277 ? 11.117 -6.133 -1.467 1 77.19 277 MET A C 1
ATOM 2058 O O . MET A 1 277 ? 12.273 -5.984 -1.07 1 77.19 277 MET A O 1
ATOM 2062 N N . ARG A 1 278 ? 10.477 -7.285 -1.415 1 84.81 278 ARG A N 1
ATOM 2063 C CA . ARG A 1 278 ? 11.148 -8.461 -0.879 1 84.81 278 ARG A CA 1
ATOM 2064 C C . ARG A 1 278 ? 12.391 -8.805 -1.699 1 84.81 278 ARG A C 1
ATOM 2066 O O . ARG A 1 278 ? 13.422 -9.195 -1.144 1 84.81 278 ARG A O 1
ATOM 2073 N N . ALA A 1 279 ? 12.281 -8.648 -2.951 1 90.62 279 ALA A N 1
ATOM 2074 C CA . ALA A 1 279 ? 13.414 -8.922 -3.834 1 90.62 279 ALA A CA 1
ATOM 2075 C C . ALA A 1 279 ? 14.516 -7.879 -3.656 1 90.62 279 ALA A C 1
ATOM 2077 O O . ALA A 1 279 ? 15.695 -8.227 -3.561 1 90.62 279 ALA A O 1
ATOM 2078 N N . LYS A 1 280 ? 14.07 -6.66 -3.529 1 84.5 280 LYS A N 1
ATOM 2079 C CA . LYS A 1 280 ? 14.992 -5.531 -3.473 1 84.5 280 LYS A CA 1
ATOM 2080 C C . LYS A 1 280 ? 15.727 -5.484 -2.135 1 84.5 280 LYS A C 1
ATOM 2082 O O . LYS A 1 280 ? 16.859 -5.031 -2.062 1 84.5 280 LYS A O 1
ATOM 2087 N N . LEU A 1 281 ? 15.125 -6.047 -1.108 1 78.62 281 LEU A N 1
ATOM 2088 C CA . LEU A 1 281 ? 15.664 -5.867 0.235 1 78.62 281 LEU A CA 1
ATOM 2089 C C . LEU A 1 281 ? 16.359 -7.137 0.719 1 78.62 281 LEU A C 1
ATOM 2091 O O . LEU A 1 281 ? 17 -7.141 1.771 1 78.62 281 LEU A O 1
ATOM 2095 N N . ALA A 1 282 ? 16.234 -8.172 -0.001 1 88.81 282 ALA A N 1
ATOM 2096 C CA . ALA A 1 282 ? 16.875 -9.43 0.369 1 88.81 282 ALA A CA 1
ATOM 2097 C C . ALA A 1 282 ? 18.391 -9.312 0.324 1 88.81 282 ALA A C 1
ATOM 2099 O O . ALA A 1 282 ? 18.938 -8.414 -0.322 1 88.81 282 ALA A O 1
ATOM 2100 N N . THR A 1 283 ? 19.047 -10.219 1.113 1 90.94 283 THR A N 1
ATOM 2101 C CA . THR A 1 283 ? 20.5 -10.367 1.066 1 90.94 283 THR A CA 1
ATOM 2102 C C . THR A 1 283 ? 20.891 -11.812 0.777 1 90.94 283 THR A C 1
ATOM 2104 O O . THR A 1 283 ? 20.703 -12.688 1.618 1 90.94 283 THR A O 1
ATOM 2107 N N . PRO A 1 284 ? 21.547 -11.969 -0.333 1 95.88 284 PRO A N 1
ATOM 2108 C CA . PRO A 1 284 ? 21.75 -11.047 -1.454 1 95.88 284 PRO A CA 1
ATOM 2109 C C . PRO A 1 284 ? 20.438 -10.602 -2.1 1 95.88 284 PRO A C 1
ATOM 2111 O O . PRO A 1 284 ? 19.422 -11.281 -1.958 1 95.88 284 PRO A O 1
ATOM 2114 N N . GLN A 1 285 ? 20.453 -9.5 -2.822 1 94.38 285 GLN A N 1
ATOM 2115 C CA . GLN A 1 285 ? 19.266 -9.047 -3.543 1 94.38 285 GLN A CA 1
ATOM 2116 C C . GLN A 1 285 ? 18.859 -10.039 -4.621 1 94.38 285 GLN A C 1
ATOM 2118 O O . GLN A 1 285 ? 19.703 -10.609 -5.305 1 94.38 285 GLN A O 1
ATOM 2123 N N . LEU A 1 286 ? 17.594 -10.18 -4.75 1 97.06 286 LEU A N 1
ATOM 2124 C CA . LEU A 1 286 ? 17.094 -11.219 -5.645 1 97.06 286 LEU A CA 1
ATOM 2125 C C . LEU A 1 286 ? 16.922 -10.688 -7.062 1 97.06 286 LEU A C 1
ATOM 2127 O O . LEU A 1 286 ? 16.359 -9.602 -7.258 1 97.06 286 LEU A O 1
ATOM 2131 N N . THR A 1 287 ? 17.453 -11.398 -8.008 1 98.25 287 THR A N 1
ATOM 2132 C CA . THR A 1 287 ? 17.031 -11.211 -9.398 1 98.25 287 THR A CA 1
ATOM 2133 C C . THR A 1 287 ? 15.531 -11.43 -9.555 1 98.25 287 THR A C 1
ATOM 2135 O O . THR A 1 287 ? 14.984 -12.391 -9.016 1 98.25 287 THR A O 1
ATOM 2138 N N . ALA A 1 288 ? 14.922 -10.5 -10.203 1 97.5 288 ALA A N 1
ATOM 2139 C CA . ALA A 1 288 ? 13.469 -10.562 -10.344 1 97.5 288 ALA A CA 1
ATOM 2140 C C . ALA A 1 288 ? 13.023 -9.961 -11.672 1 97.5 288 ALA A C 1
ATOM 2142 O O . ALA A 1 288 ? 13.836 -9.742 -12.57 1 97.5 288 ALA A O 1
ATOM 2143 N N . VAL A 1 289 ? 11.711 -9.914 -11.859 1 97.56 289 VAL A N 1
ATOM 2144 C CA . VAL A 1 289 ? 11.164 -9.453 -13.133 1 97.56 289 VAL A CA 1
ATOM 2145 C C . VAL A 1 289 ? 10.258 -8.25 -12.906 1 97.56 289 VAL A C 1
ATOM 2147 O O . VAL A 1 289 ? 9.406 -8.266 -12.016 1 97.56 289 VAL A O 1
ATOM 2150 N N . ASN A 1 290 ? 10.516 -7.18 -13.617 1 96 290 ASN A N 1
ATOM 2151 C CA . ASN A 1 290 ? 9.57 -6.074 -13.664 1 96 290 ASN A CA 1
ATOM 2152 C C . ASN A 1 290 ? 8.328 -6.434 -14.477 1 96 290 ASN A C 1
ATOM 2154 O O . ASN A 1 290 ? 8.398 -6.562 -15.703 1 96 290 ASN A O 1
ATOM 2158 N N . LEU A 1 291 ? 7.234 -6.547 -13.82 1 95.06 291 LEU A N 1
ATOM 2159 C CA . LEU A 1 291 ? 5.992 -6.969 -14.453 1 95.06 291 LEU A CA 1
ATOM 2160 C C . LEU A 1 291 ? 5.141 -5.766 -14.836 1 95.06 291 LEU A C 1
ATOM 2162 O O . LEU A 1 291 ? 4.035 -5.922 -15.367 1 95.06 291 LEU A O 1
ATOM 2166 N N . HIS A 1 292 ? 5.633 -4.609 -14.586 1 93.31 292 HIS A N 1
ATOM 2167 C CA . HIS A 1 292 ? 4.898 -3.379 -14.852 1 93.31 292 HIS A CA 1
ATOM 2168 C C . HIS A 1 292 ? 3.541 -3.387 -14.156 1 93.31 292 HIS A C 1
ATOM 2170 O O . HIS A 1 292 ? 2.51 -3.168 -14.789 1 93.31 292 HIS A O 1
ATOM 2176 N N . LEU A 1 293 ? 3.594 -3.545 -12.82 1 90.12 293 LEU A N 1
ATOM 2177 C CA . LEU A 1 293 ? 2.379 -3.732 -12.039 1 90.12 293 LEU A CA 1
ATOM 2178 C C . LEU A 1 293 ? 1.53 -2.465 -12.031 1 90.12 293 LEU A C 1
ATOM 2180 O O . LEU A 1 293 ? 0.31 -2.529 -11.867 1 90.12 293 LEU A O 1
ATOM 2184 N N . ASP A 1 294 ? 2.135 -1.35 -12.195 1 86.69 294 ASP A N 1
ATOM 2185 C CA . ASP A 1 294 ? 1.379 -0.108 -12.336 1 86.69 294 ASP A CA 1
ATOM 2186 C C . ASP A 1 294 ? 0.46 -0.154 -13.555 1 86.69 294 ASP A C 1
ATOM 2188 O O . ASP A 1 294 ? -0.719 0.195 -13.461 1 86.69 294 ASP A O 1
ATOM 2192 N N . GLN A 1 295 ? 0.993 -0.633 -14.664 1 92.31 295 GLN A N 1
ATOM 2193 C CA . GLN A 1 295 ? 0.202 -0.777 -15.883 1 92.31 295 GLN A CA 1
ATOM 2194 C C . GLN A 1 295 ? -0.87 -1.851 -15.719 1 92.31 295 GLN A C 1
ATOM 2196 O O . GLN A 1 295 ? -1.997 -1.687 -16.188 1 92.31 295 GLN A O 1
ATOM 2201 N N . VAL A 1 296 ? -0.494 -2.861 -15.031 1 94.12 296 VAL A N 1
ATOM 2202 C CA . VAL A 1 296 ? -1.419 -3.965 -14.797 1 94.12 296 VAL A CA 1
ATOM 2203 C C . VAL A 1 296 ? -2.604 -3.479 -13.969 1 94.12 296 VAL A C 1
ATOM 2205 O O . VAL A 1 296 ? -3.76 -3.74 -14.312 1 94.12 296 VAL A O 1
ATOM 2208 N N . ALA A 1 297 ? -2.305 -2.822 -12.914 1 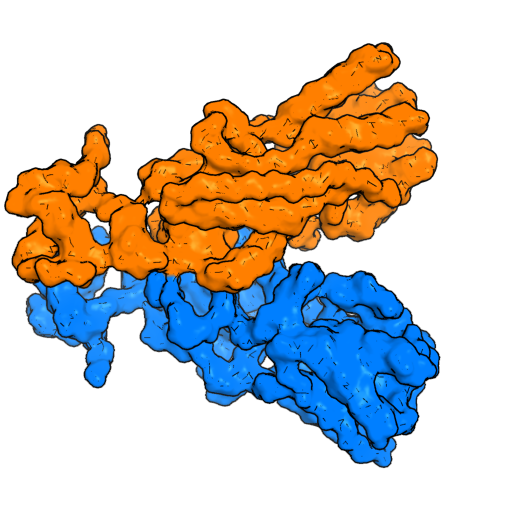91.19 297 ALA A N 1
ATOM 2209 C CA . ALA A 1 297 ? -3.35 -2.312 -12.031 1 91.19 297 ALA A CA 1
ATOM 2210 C C . ALA A 1 297 ? -4.254 -1.324 -12.758 1 91.19 297 ALA A C 1
ATOM 2212 O O . ALA A 1 297 ? -5.477 -1.365 -12.609 1 91.19 297 ALA A O 1
ATOM 2213 N N . GLU A 1 298 ? -3.662 -0.454 -13.492 1 90.69 298 GLU A N 1
ATOM 2214 C CA . GLU A 1 298 ? -4.43 0.515 -14.266 1 90.69 298 GLU A CA 1
ATOM 2215 C C . GLU A 1 298 ? -5.355 -0.182 -15.258 1 90.69 298 GLU A C 1
ATOM 2217 O O . GLU A 1 298 ? -6.531 0.178 -15.375 1 90.69 298 GLU A O 1
ATOM 2222 N N . ALA A 1 299 ? -4.812 -1.12 -15.914 1 94.44 299 ALA A N 1
ATOM 2223 C CA . ALA A 1 299 ? -5.605 -1.879 -16.875 1 94.44 299 ALA A CA 1
ATOM 2224 C C . ALA A 1 299 ? -6.773 -2.584 -16.188 1 94.44 299 ALA A C 1
ATOM 2226 O O . ALA A 1 299 ? -7.883 -2.625 -16.734 1 94.44 299 ALA A O 1
ATOM 2227 N N . ALA A 1 300 ? -6.504 -3.143 -15.047 1 95.5 300 ALA A N 1
ATOM 2228 C CA . ALA A 1 300 ? -7.539 -3.863 -14.312 1 95.5 300 ALA A CA 1
ATOM 2229 C C . ALA A 1 300 ? -8.664 -2.922 -13.891 1 95.5 300 ALA A C 1
ATOM 2231 O O . ALA A 1 300 ? -9.844 -3.262 -14 1 95.5 300 ALA A O 1
ATOM 2232 N N . ILE A 1 301 ? -8.32 -1.783 -13.414 1 93 301 ILE A N 1
ATOM 2233 C CA . ILE A 1 301 ? -9.305 -0.801 -12.977 1 93 301 ILE A CA 1
ATOM 2234 C C . ILE A 1 301 ? -10.125 -0.333 -14.18 1 93 301 ILE A C 1
ATOM 2236 O O . ILE A 1 301 ? -11.359 -0.262 -14.109 1 93 301 ILE A O 1
ATOM 2240 N N . ASP A 1 302 ? -9.445 -0.038 -15.258 1 92.69 302 ASP A N 1
ATOM 2241 C CA . ASP A 1 302 ? -10.141 0.405 -16.469 1 92.69 302 ASP A CA 1
ATOM 2242 C C . ASP A 1 302 ? -11.094 -0.674 -16.969 1 92.69 302 ASP A C 1
ATOM 2244 O O . ASP A 1 302 ? -12.227 -0.376 -17.375 1 92.69 302 ASP A O 1
ATOM 2248 N N . LEU A 1 303 ? -10.617 -1.84 -16.984 1 94.31 303 LEU A N 1
ATOM 2249 C CA . LEU A 1 303 ? -11.438 -2.971 -17.391 1 94.31 303 LEU A CA 1
ATOM 2250 C C . LEU A 1 303 ? -12.664 -3.111 -16.5 1 94.31 303 LEU A C 1
ATOM 2252 O O . LEU A 1 303 ? -13.766 -3.367 -16.984 1 94.31 303 LEU A O 1
ATOM 2256 N N . LEU A 1 304 ? -12.461 -2.947 -15.234 1 94.25 304 LEU A N 1
ATOM 2257 C CA . LEU A 1 304 ? -13.555 -3.057 -14.281 1 94.25 304 LEU A CA 1
ATOM 2258 C C . LEU A 1 304 ? -14.57 -1.933 -14.484 1 94.25 304 LEU A C 1
ATOM 2260 O O . LEU A 1 304 ? -15.773 -2.168 -14.461 1 94.25 304 LEU A O 1
ATOM 2264 N N . ILE A 1 305 ? -14.086 -0.741 -14.656 1 89.81 305 ILE A N 1
ATOM 2265 C CA . ILE A 1 305 ? -14.969 0.403 -14.875 1 89.81 305 ILE A CA 1
ATOM 2266 C C . ILE A 1 305 ? -15.812 0.17 -16.125 1 89.81 305 ILE A C 1
ATOM 2268 O O . ILE A 1 305 ? -17.016 0.413 -16.125 1 89.81 305 ILE A O 1
ATOM 2272 N N . ALA A 1 306 ? -15.148 -0.304 -17.188 1 90.31 306 ALA A N 1
ATOM 2273 C CA . ALA A 1 306 ? -15.875 -0.621 -18.406 1 90.31 306 ALA A CA 1
ATOM 2274 C C . ALA A 1 306 ? -16.969 -1.659 -18.141 1 90.31 306 ALA A C 1
ATOM 2276 O O . ALA A 1 306 ? -18.094 -1.521 -18.625 1 90.31 306 ALA A O 1
ATOM 2277 N N . ALA A 1 307 ? -16.641 -2.658 -17.375 1 89.88 307 ALA A N 1
ATOM 2278 C CA . ALA A 1 307 ? -17.594 -3.711 -17.031 1 89.88 307 ALA A CA 1
ATOM 2279 C C . ALA A 1 307 ? -18.766 -3.152 -16.234 1 89.88 307 ALA A C 1
ATOM 2281 O O . ALA A 1 307 ? -19.922 -3.523 -16.469 1 89.88 307 ALA A O 1
ATOM 2282 N N . MET A 1 308 ? -18.438 -2.279 -15.336 1 86.44 308 MET A N 1
ATOM 2283 C CA . MET A 1 308 ? -19.453 -1.659 -14.492 1 86.44 308 MET A CA 1
ATOM 2284 C C . MET A 1 308 ? -20.391 -0.792 -15.32 1 86.44 308 MET A C 1
ATOM 2286 O O . MET A 1 308 ? -21.578 -0.681 -15 1 86.44 308 MET A O 1
ATOM 2290 N N . GLU A 1 309 ? -19.844 -0.224 -16.312 1 84.81 309 GLU A N 1
ATOM 2291 C CA . GLU A 1 309 ? -20.625 0.696 -17.141 1 84.81 309 GLU A CA 1
ATOM 2292 C C . GLU A 1 309 ? -21.266 -0.029 -18.328 1 84.81 309 GLU A C 1
ATOM 2294 O O . GLU A 1 309 ? -22.016 0.572 -19.094 1 84.81 309 GLU A O 1
ATOM 2299 N N . GLY A 1 310 ? -20.984 -1.201 -18.453 1 84.81 310 GLY A N 1
ATOM 2300 C CA . GLY A 1 310 ? -21.5 -1.964 -19.562 1 84.81 310 GLY A CA 1
ATOM 2301 C C . GLY A 1 310 ? -20.891 -1.565 -20.891 1 84.81 310 GLY A C 1
ATOM 2302 O O . GLY A 1 310 ? -21.578 -1.563 -21.922 1 84.81 310 GLY A O 1
ATOM 2303 N N . LYS A 1 311 ? -19.688 -1.076 -20.828 1 84 311 LYS A N 1
ATOM 2304 C CA . LYS A 1 311 ? -18.953 -0.658 -22.031 1 84 311 LYS A CA 1
ATOM 2305 C C . LYS A 1 311 ? -17.891 -1.686 -22.406 1 84 311 LYS A C 1
ATOM 2307 O O . LYS A 1 311 ? -17.562 -2.57 -21.609 1 84 311 LYS A O 1
ATOM 2312 N N . GLU A 1 312 ? -17.516 -1.639 -23.672 1 82.38 312 GLU A N 1
ATOM 2313 C CA . GLU A 1 312 ? -16.391 -2.455 -24.109 1 82.38 312 GLU A CA 1
ATOM 2314 C C . GLU A 1 312 ? -15.07 -1.907 -23.562 1 82.38 312 GLU A C 1
ATOM 2316 O O . GLU A 1 312 ? -14.812 -0.704 -23.641 1 82.38 312 GLU A O 1
ATOM 2321 N N . PRO A 1 313 ? -14.414 -2.857 -22.953 1 75.81 313 PRO A N 1
ATOM 2322 C CA . PRO A 1 313 ? -13.141 -2.348 -22.422 1 75.81 313 PRO A CA 1
ATOM 2323 C C . PRO A 1 313 ? -12.18 -1.918 -23.531 1 75.81 313 PRO A C 1
ATOM 2325 O O . PRO A 1 313 ? -12.211 -2.467 -24.641 1 75.81 313 PRO A O 1
ATOM 2328 N N . GLN A 1 314 ? -11.438 -0.802 -23.219 1 78.31 314 GLN A N 1
ATOM 2329 C CA . GLN A 1 314 ? -10.344 -0.41 -24.109 1 78.31 314 GLN A CA 1
ATOM 2330 C C . GLN A 1 314 ? -9.156 -1.357 -23.969 1 78.31 314 GLN A C 1
ATOM 2332 O O . GLN A 1 314 ? -8.852 -1.819 -22.859 1 78.31 314 GLN A O 1
ATOM 2337 N N . PRO A 1 315 ? -8.672 -1.666 -25.125 1 77.19 315 PRO A N 1
ATOM 2338 C CA . PRO A 1 315 ? -7.492 -2.533 -25.047 1 77.19 315 PRO A CA 1
ATOM 2339 C C . PRO A 1 315 ? -6.336 -1.886 -24.281 1 77.19 315 PRO A C 1
ATOM 2341 O O . PRO A 1 315 ? -6.121 -0.676 -24.391 1 77.19 315 PRO A O 1
ATOM 2344 N N . HIS A 1 316 ? -5.879 -2.578 -23.297 1 81.44 316 HIS A N 1
ATOM 2345 C CA . HIS A 1 316 ? -4.676 -2.119 -22.609 1 81.44 316 HIS A CA 1
ATOM 2346 C C . HIS A 1 316 ? -3.457 -2.936 -23.031 1 81.44 316 HIS A C 1
ATOM 2348 O O . HIS A 1 316 ? -3.525 -4.164 -23.109 1 81.44 316 HIS A O 1
ATOM 2354 N N . ALA A 1 317 ? -2.467 -2.184 -23.516 1 85.75 317 ALA A N 1
ATOM 2355 C CA . ALA A 1 317 ? -1.19 -2.842 -23.781 1 85.75 317 ALA A CA 1
ATOM 2356 C C . ALA A 1 317 ? -0.265 -2.75 -22.562 1 85.75 317 ALA A C 1
ATOM 2358 O O . ALA A 1 317 ? 0.053 -1.653 -22.094 1 85.75 317 ALA A O 1
ATOM 2359 N N . ILE A 1 318 ? -0.055 -3.941 -22 1 92.88 318 ILE A N 1
ATOM 2360 C CA . ILE A 1 318 ? 0.929 -4.023 -20.922 1 92.88 318 ILE A CA 1
ATOM 2361 C C . ILE A 1 318 ? 2.318 -4.254 -21.516 1 92.88 318 ILE A C 1
ATOM 2363 O O . ILE A 1 318 ? 2.494 -5.113 -22.375 1 92.88 318 ILE A O 1
ATOM 2367 N N . ALA A 1 319 ? 3.326 -3.484 -21.078 1 94.5 319 ALA A N 1
ATOM 2368 C CA . ALA A 1 319 ? 4.703 -3.652 -21.531 1 94.5 319 ALA A CA 1
ATOM 2369 C C . ALA A 1 319 ? 5.211 -5.059 -21.234 1 94.5 319 ALA A C 1
ATOM 2371 O O . ALA A 1 319 ? 4.773 -5.691 -20.266 1 94.5 319 ALA A O 1
ATOM 2372 N N . PRO A 1 320 ? 6.098 -5.559 -22.141 1 96.56 320 PRO A N 1
ATOM 2373 C CA . PRO A 1 320 ? 6.695 -6.863 -21.859 1 96.56 320 PRO A CA 1
ATOM 2374 C C . PRO A 1 320 ? 7.48 -6.871 -20.547 1 96.56 320 PRO A C 1
ATOM 2376 O O . PRO A 1 320 ? 8.086 -5.859 -20.172 1 96.56 320 PRO A O 1
ATOM 2379 N N . PRO A 1 321 ? 7.387 -8.039 -19.859 1 97 321 PRO A N 1
ATOM 2380 C CA . PRO A 1 321 ? 8.188 -8.125 -18.641 1 97 321 PRO A CA 1
ATOM 2381 C C . PRO A 1 321 ? 9.68 -7.949 -18.906 1 97 321 PRO A C 1
ATOM 2383 O O . PRO A 1 321 ? 10.164 -8.25 -20 1 97 321 PRO A O 1
ATOM 2386 N N . GLN A 1 322 ? 10.367 -7.391 -17.875 1 97.69 322 GLN A N 1
ATOM 2387 C CA . GLN A 1 322 ? 11.797 -7.137 -17.984 1 97.69 322 GLN A CA 1
ATOM 2388 C C . GLN A 1 322 ? 12.562 -7.742 -16.812 1 97.69 322 GLN A C 1
ATOM 2390 O O . GLN A 1 322 ? 12.203 -7.523 -15.648 1 97.69 322 GLN A O 1
ATOM 2395 N N . LEU A 1 323 ? 13.602 -8.445 -17.156 1 97.56 323 LEU A N 1
ATOM 2396 C CA . LEU A 1 323 ? 14.438 -9.039 -16.109 1 97.56 323 LEU A CA 1
ATOM 2397 C C . LEU A 1 323 ? 15.312 -7.98 -15.453 1 97.56 323 LEU A C 1
ATOM 2399 O O . LEU A 1 323 ? 15.938 -7.164 -16.141 1 97.56 323 LEU A O 1
ATOM 2403 N N . VAL A 1 324 ? 15.297 -7.961 -14.172 1 97.44 324 VAL A N 1
ATOM 2404 C CA . VAL A 1 324 ? 16.188 -7.121 -13.375 1 97.44 324 VAL A CA 1
ATOM 2405 C C . VAL A 1 324 ? 17.203 -7.996 -12.641 1 97.44 324 VAL A C 1
ATOM 2407 O O . VAL A 1 324 ? 16.906 -8.547 -11.578 1 97.44 324 VAL A O 1
ATOM 2410 N N . VAL A 1 325 ? 18.391 -8 -13.164 1 97.69 325 VAL A N 1
ATOM 2411 C CA . VAL A 1 325 ? 19.422 -8.875 -12.641 1 97.69 325 VAL A CA 1
ATOM 2412 C C . VAL A 1 325 ? 20.062 -8.25 -11.398 1 97.69 325 VAL A C 1
ATOM 2414 O O . VAL A 1 325 ? 20.406 -7.066 -11.398 1 97.69 325 VAL A O 1
ATOM 2417 N N . ARG A 1 326 ? 20.125 -9.094 -10.32 1 96.94 326 ARG A N 1
ATOM 2418 C CA . ARG A 1 326 ? 20.75 -8.648 -9.078 1 96.94 326 ARG A CA 1
ATOM 2419 C C . ARG A 1 326 ? 21.734 -9.688 -8.562 1 96.94 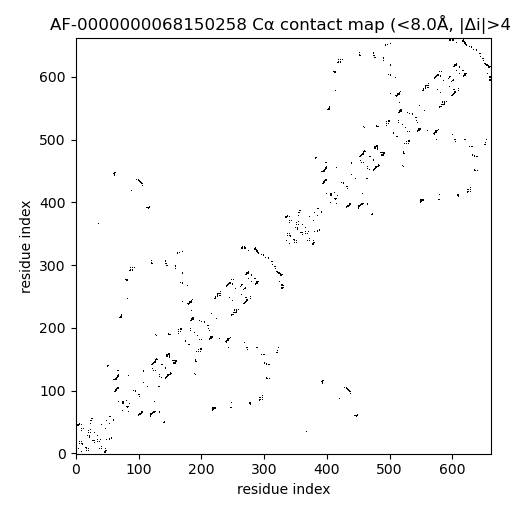326 ARG A C 1
ATOM 2421 O O . ARG A 1 326 ? 22.203 -10.539 -9.32 1 96.94 326 ARG A O 1
ATOM 2428 N N . GLU A 1 327 ? 22.047 -9.664 -7.316 1 97.06 327 GLU A N 1
ATOM 2429 C CA . GLU A 1 327 ? 23.156 -10.414 -6.734 1 97.06 327 GLU A CA 1
ATOM 2430 C C . GLU A 1 327 ? 22.859 -11.914 -6.711 1 97.06 327 GLU A C 1
ATOM 2432 O O . GLU A 1 327 ? 23.766 -12.734 -6.797 1 97.06 327 GLU A O 1
ATOM 2437 N N . SER A 1 328 ? 21.641 -12.266 -6.723 1 98.19 328 SER A N 1
ATOM 2438 C CA . SER A 1 328 ? 21.266 -13.656 -6.473 1 98.19 328 SER A CA 1
ATOM 2439 C C . SER A 1 328 ? 21.531 -14.531 -7.691 1 98.19 328 SER A C 1
ATOM 2441 O O . SER A 1 328 ? 21.469 -15.758 -7.609 1 98.19 328 SER A O 1
ATOM 2443 N N . SER A 1 329 ? 21.828 -13.844 -8.859 1 97.25 329 SER A N 1
ATOM 2444 C CA . SER A 1 329 ? 22.031 -14.672 -10.039 1 97.25 329 SER A CA 1
ATOM 2445 C C . SER A 1 329 ? 23.156 -14.117 -10.914 1 97.25 329 SER A C 1
ATOM 2447 O O . SER A 1 329 ? 23.422 -14.641 -11.992 1 97.25 329 SER A O 1
ATOM 2449 N N . ALA A 1 330 ? 23.672 -12.828 -10.641 1 84.31 330 ALA A N 1
ATOM 2450 C CA . ALA A 1 330 ? 24.625 -12.125 -11.484 1 84.31 330 ALA A CA 1
ATOM 2451 C C . ALA A 1 330 ? 25.938 -12.906 -11.586 1 84.31 330 ALA A C 1
ATOM 2453 O O . ALA A 1 330 ? 26.781 -12.609 -12.43 1 84.31 330 ALA A O 1
ATOM 2454 N N . ALA A 1 331 ? 26.172 -13.961 -10.891 1 67.81 331 ALA A N 1
ATOM 2455 C CA . ALA A 1 331 ? 27.469 -14.633 -11.039 1 67.81 331 ALA A CA 1
ATOM 2456 C C . ALA A 1 331 ? 27.469 -15.547 -12.266 1 67.81 331 ALA A C 1
ATOM 2458 O O . ALA A 1 331 ? 26.406 -16.031 -12.688 1 67.81 331 ALA A O 1
ATOM 2459 N N . MET B 1 1 ? -33.531 21.016 12 1 33.31 1 MET B N 1
ATOM 2460 C CA . MET B 1 1 ? -34.438 19.891 12.109 1 33.31 1 MET B CA 1
ATOM 2461 C C . MET B 1 1 ? -33.781 18.719 12.82 1 33.31 1 MET B C 1
ATOM 2463 O O . MET B 1 1 ? -32.688 18.281 12.398 1 33.31 1 MET B O 1
ATOM 2467 N N . THR B 1 2 ? -33.969 18.516 14.086 1 42.03 2 THR B N 1
ATOM 2468 C CA . THR B 1 2 ? -33.312 17.625 15.039 1 42.03 2 THR B CA 1
ATOM 2469 C C . THR B 1 2 ? -33.375 16.188 14.562 1 42.03 2 THR B C 1
ATOM 2471 O O . THR B 1 2 ? -34.406 15.688 14.148 1 42.03 2 THR B O 1
ATOM 2474 N N . ARG B 1 3 ? -32.281 15.625 14.086 1 51.81 3 ARG B N 1
ATOM 2475 C CA . ARG B 1 3 ? -32.188 14.227 13.688 1 51.81 3 ARG B CA 1
ATOM 2476 C C . ARG B 1 3 ? -32.969 13.336 14.641 1 51.81 3 ARG B C 1
ATOM 2478 O O . ARG B 1 3 ? -32.781 13.414 15.859 1 51.81 3 ARG B O 1
ATOM 2485 N N . SER B 1 4 ? -33.969 12.633 14.195 1 61.66 4 SER B N 1
ATOM 2486 C CA . SER B 1 4 ? -34.875 11.82 15 1 61.66 4 SER B CA 1
ATOM 2487 C C . SER B 1 4 ? -34.156 10.617 15.602 1 61.66 4 SER B C 1
ATOM 2489 O O . SER B 1 4 ? -33.375 9.961 14.922 1 61.66 4 SER B O 1
ATOM 2491 N N . THR B 1 5 ? -34.094 10.461 16.938 1 66.88 5 THR B N 1
ATOM 2492 C CA . THR B 1 5 ? -33.5 9.375 17.703 1 66.88 5 THR B CA 1
ATOM 2493 C C . THR B 1 5 ? -34.375 8.125 17.625 1 66.88 5 THR B C 1
ATOM 2495 O O . THR B 1 5 ? -35.531 8.195 17.219 1 66.88 5 THR B O 1
ATOM 2498 N N . ILE B 1 6 ? -33.656 7.023 17.891 1 74.12 6 ILE B N 1
ATOM 2499 C CA . ILE B 1 6 ? -34.406 5.77 17.938 1 74.12 6 ILE B CA 1
ATOM 2500 C C . ILE B 1 6 ? -35.594 5.918 18.891 1 74.12 6 ILE B C 1
ATOM 2502 O O . ILE B 1 6 ? -36.656 5.352 18.641 1 74.12 6 ILE B O 1
ATOM 2506 N N . VAL B 1 7 ? -35.438 6.746 19.891 1 77.56 7 VAL B N 1
ATOM 2507 C CA . VAL B 1 7 ? -36.469 6.953 20.875 1 77.56 7 VAL B CA 1
ATOM 2508 C C . VAL B 1 7 ? -37.625 7.754 20.25 1 77.56 7 VAL B C 1
ATOM 2510 O O . VAL B 1 7 ? -38.812 7.441 20.469 1 77.56 7 VAL B O 1
ATOM 2513 N N . GLU B 1 8 ? -37.281 8.695 19.5 1 79.06 8 GLU B N 1
ATOM 2514 C CA . GLU B 1 8 ? -38.281 9.508 18.844 1 79.06 8 GLU B CA 1
ATOM 2515 C C . GLU B 1 8 ? -39.062 8.703 17.797 1 79.06 8 GLU B C 1
ATOM 2517 O O . GLU B 1 8 ? -40.281 8.828 17.672 1 79.06 8 GLU B O 1
ATOM 2522 N N . LEU B 1 9 ? -38.25 7.922 17.172 1 80.12 9 LEU B N 1
ATOM 2523 C CA . LEU B 1 9 ? -38.875 7.047 16.172 1 80.12 9 LEU B CA 1
ATOM 2524 C C . LEU B 1 9 ? -39.781 6.035 16.859 1 80.12 9 LEU B C 1
ATOM 2526 O O . LEU B 1 9 ? -40.875 5.77 16.375 1 80.12 9 LEU B O 1
ATOM 2530 N N . ALA B 1 10 ? -39.344 5.559 17.938 1 84.19 10 ALA B N 1
ATOM 2531 C CA . ALA B 1 10 ? -40.156 4.605 18.703 1 84.19 10 ALA B CA 1
ATOM 2532 C C . ALA B 1 10 ? -41.438 5.238 19.188 1 84.19 10 ALA B C 1
ATOM 2534 O O . ALA B 1 10 ? -42.531 4.637 19.078 1 84.19 10 ALA B O 1
ATOM 2535 N N . LYS B 1 11 ? -41.312 6.387 19.641 1 83.38 11 LYS B N 1
ATOM 2536 C CA . LYS B 1 11 ? -42.469 7.137 20.109 1 83.38 11 LYS B CA 1
ATOM 2537 C C . LYS B 1 11 ? -43.469 7.406 18.969 1 83.38 11 LYS B C 1
ATOM 2539 O O . LYS B 1 11 ? -44.656 7.242 19.141 1 83.38 11 LYS B O 1
ATOM 2544 N N . ALA B 1 12 ? -42.906 7.754 17.906 1 83.56 12 ALA B N 1
ATOM 2545 C CA . ALA B 1 12 ? -43.719 8.07 16.75 1 83.56 12 ALA B CA 1
ATOM 2546 C C . ALA B 1 12 ? -44.406 6.812 16.203 1 83.56 12 ALA B C 1
ATOM 2548 O O . ALA B 1 12 ? -45.531 6.875 15.688 1 83.56 12 ALA B O 1
ATOM 2549 N N . ALA B 1 13 ? -43.719 5.738 16.312 1 82.19 13 ALA B N 1
ATOM 2550 C CA . ALA B 1 13 ? -44.188 4.461 15.797 1 82.19 13 ALA B CA 1
ATOM 2551 C C . ALA B 1 13 ? -45.094 3.76 16.812 1 82.19 13 ALA B C 1
ATOM 2553 O O . ALA B 1 13 ? -45.75 2.764 16.484 1 82.19 13 ALA B O 1
ATOM 2554 N N . GLY B 1 14 ? -45.156 4.293 18.016 1 87.19 14 GLY B N 1
ATOM 2555 C CA . GLY B 1 14 ? -45.969 3.721 19.078 1 87.19 14 GLY B CA 1
ATOM 2556 C C . GLY B 1 14 ? -45.438 2.387 19.578 1 87.19 14 GLY B C 1
ATOM 2557 O O . GLY B 1 14 ? -46.219 1.501 19.922 1 87.19 14 GLY B O 1
ATOM 2558 N N . VAL B 1 15 ? -44.25 2.195 19.359 1 85.25 15 VAL B N 1
ATOM 2559 C CA . VAL B 1 15 ? -43.594 0.967 19.828 1 85.25 15 VAL B CA 1
ATOM 2560 C C . VAL B 1 15 ? -42.438 1.307 20.75 1 85.25 15 VAL B C 1
ATOM 2562 O O . VAL B 1 15 ? -42.094 2.479 20.906 1 85.25 15 VAL B O 1
ATOM 2565 N N . SER B 1 16 ? -41.875 0.284 21.422 1 80.25 16 SER B N 1
ATOM 2566 C CA . SER B 1 16 ? -40.688 0.495 22.25 1 80.25 16 SER B CA 1
ATOM 2567 C C . SER B 1 16 ? -39.469 0.735 21.406 1 80.25 16 SER B C 1
ATOM 2569 O O . SER B 1 16 ? -39.406 0.295 20.25 1 80.25 16 SER B O 1
ATOM 2571 N N . PRO B 1 17 ? -38.375 1.396 21.922 1 79.38 17 PRO B N 1
ATOM 2572 C CA . PRO B 1 17 ? -37.094 1.53 21.203 1 79.38 17 PRO B CA 1
ATOM 2573 C C . PRO B 1 17 ? -36.469 0.182 20.844 1 79.38 17 PRO B C 1
ATOM 2575 O O . PRO B 1 17 ? -35.844 0.049 19.797 1 79.38 17 PRO B O 1
ATOM 2578 N N . THR B 1 18 ? -36.844 -0.744 21.688 1 75.94 18 THR B N 1
ATOM 2579 C CA . THR B 1 18 ? -36.344 -2.098 21.438 1 75.94 18 THR B CA 1
ATOM 2580 C C . THR B 1 18 ? -37 -2.695 20.203 1 75.94 18 THR B C 1
ATOM 2582 O O . THR B 1 18 ? -36.344 -3.379 19.406 1 75.94 18 THR B O 1
ATOM 2585 N N . THR B 1 19 ? -38.25 -2.416 20.047 1 78 19 THR B N 1
ATOM 2586 C CA . THR B 1 19 ? -39 -2.912 18.891 1 78 19 THR B CA 1
ATOM 2587 C C . THR B 1 19 ? -38.5 -2.242 17.609 1 78 19 THR B C 1
ATOM 2589 O O . THR B 1 19 ? -38.344 -2.895 16.578 1 78 19 THR B O 1
ATOM 2592 N N . VAL B 1 20 ? -38.094 -0.967 17.719 1 76.81 20 VAL B N 1
ATOM 2593 C CA . VAL B 1 20 ? -37.531 -0.248 16.594 1 76.81 20 VAL B CA 1
ATOM 2594 C C . VAL B 1 20 ? -36.156 -0.85 16.219 1 76.81 20 VAL B C 1
ATOM 2596 O O . VAL B 1 20 ? -35.875 -1.08 15.039 1 76.81 20 VAL B O 1
ATOM 2599 N N . SER B 1 21 ? -35.438 -1.186 17.219 1 71.19 21 SER B N 1
ATOM 2600 C CA . SER B 1 21 ? -34.156 -1.795 17.016 1 71.19 21 SER B CA 1
ATOM 2601 C C . SER B 1 21 ? -34.281 -3.145 16.312 1 71.19 21 SER B C 1
ATOM 2603 O O . SER B 1 21 ? -33.531 -3.426 15.359 1 71.19 21 SER B O 1
ATOM 2605 N N . HIS B 1 22 ? -35.312 -3.803 16.75 1 72.12 22 HIS B N 1
ATOM 2606 C CA . HIS B 1 22 ? -35.531 -5.125 16.172 1 72.12 22 HIS B CA 1
ATOM 2607 C C . HIS B 1 22 ? -36.094 -5.023 14.758 1 72.12 22 HIS B C 1
ATOM 2609 O O . HIS B 1 22 ? -35.781 -5.867 13.906 1 72.12 22 HIS B O 1
ATOM 2615 N N . ALA B 1 23 ? -36.781 -4.016 14.508 1 72.31 23 ALA B N 1
ATOM 2616 C CA . ALA B 1 23 ? -37.344 -3.828 13.18 1 72.31 23 ALA B CA 1
ATOM 2617 C C . ALA B 1 23 ? -36.281 -3.572 12.141 1 72.31 23 ALA B C 1
ATOM 2619 O O . ALA B 1 23 ? -36.375 -4.016 11 1 72.31 23 ALA B O 1
ATOM 2620 N N . PHE B 1 24 ? -35.219 -2.973 12.656 1 67.88 24 PHE B N 1
ATOM 2621 C CA . PHE B 1 24 ? -34.156 -2.625 11.727 1 67.88 24 PHE B CA 1
ATOM 2622 C C . PHE B 1 24 ? -33.062 -3.689 11.734 1 67.88 24 PHE B C 1
ATOM 2624 O O . PHE B 1 24 ? -32.469 -3.984 10.695 1 67.88 24 PHE B O 1
ATOM 2631 N N . SER B 1 25 ? -32.844 -4.402 12.969 1 61.97 25 SER B N 1
ATOM 2632 C CA . SER B 1 25 ? -31.734 -5.332 13.141 1 61.97 25 SER B CA 1
ATOM 2633 C C . SER B 1 25 ? -32.156 -6.75 12.75 1 61.97 25 SER B C 1
ATOM 2635 O O . SER B 1 25 ? -31.281 -7.578 12.438 1 61.97 25 SER B O 1
ATOM 2637 N N . GLY B 1 26 ? -33.344 -7.062 12.797 1 55.5 26 GLY B N 1
ATOM 2638 C CA . GLY B 1 26 ? -33.906 -8.375 12.492 1 55.5 26 GLY B CA 1
ATOM 2639 C C . GLY B 1 26 ? -33.594 -9.406 13.562 1 55.5 26 GLY B C 1
ATOM 2640 O O . GLY B 1 26 ? -33.75 -10.609 13.344 1 55.5 26 GLY B O 1
ATOM 2641 N N . ARG B 1 27 ? -33.094 -9.102 14.727 1 57.31 27 ARG B N 1
ATOM 2642 C CA . ARG B 1 27 ? -32.656 -10.039 15.766 1 57.31 27 ARG B CA 1
ATOM 2643 C C . ARG B 1 27 ? -33.875 -10.727 16.406 1 57.31 27 ARG B C 1
ATOM 2645 O O . ARG B 1 27 ? -33.781 -11.883 16.828 1 57.31 27 ARG B O 1
ATOM 2652 N N . ARG B 1 28 ? -34.906 -9.945 16.547 1 63.12 28 ARG B N 1
ATOM 2653 C CA . ARG B 1 28 ? -36.156 -10.508 17.062 1 63.12 28 ARG B CA 1
ATOM 2654 C C . ARG B 1 28 ? -37.312 -10.25 16.125 1 63.12 28 ARG B C 1
ATOM 2656 O O . ARG B 1 28 ? -37.281 -9.289 15.344 1 63.12 28 ARG B O 1
ATOM 2663 N N . TYR B 1 29 ? -38.188 -11.078 16.281 1 70.69 29 TYR B N 1
ATOM 2664 C CA . TYR B 1 29 ? -39.375 -10.992 15.414 1 70.69 29 TYR B CA 1
ATOM 2665 C C . TYR B 1 29 ? -40.156 -9.727 15.703 1 70.69 29 TYR B C 1
ATOM 2667 O O . TYR B 1 29 ? -40.438 -9.406 16.859 1 70.69 29 TYR B O 1
ATOM 2675 N N . VAL B 1 30 ? -40.312 -9.016 14.688 1 75.38 30 VAL B N 1
ATOM 2676 C CA . VAL B 1 30 ? -41.25 -7.906 14.672 1 75.38 30 VAL B CA 1
ATOM 2677 C C . VAL B 1 30 ? -42.281 -8.125 13.57 1 75.38 30 VAL B C 1
ATOM 2679 O O . VAL B 1 30 ? -41.938 -8.516 12.453 1 75.38 30 VAL B O 1
ATOM 2682 N N . ASP B 1 31 ? -43.562 -8.047 14 1 78.06 31 ASP B N 1
ATOM 2683 C CA . ASP B 1 31 ? -44.656 -8.242 13.031 1 78.06 31 ASP B CA 1
ATOM 2684 C C . ASP B 1 31 ? -44.406 -7.391 11.781 1 78.06 31 ASP B C 1
ATOM 2686 O O . ASP B 1 31 ? -44.031 -6.23 11.883 1 78.06 31 ASP B O 1
ATOM 2690 N N . PRO B 1 32 ? -44.562 -7.938 10.688 1 74.25 32 PRO B N 1
ATOM 2691 C CA . PRO B 1 32 ? -44.25 -7.273 9.422 1 74.25 32 PRO B CA 1
ATOM 2692 C C . PRO B 1 32 ? -44.938 -5.918 9.273 1 74.25 32 PRO B C 1
ATOM 2694 O O . PRO B 1 32 ? -44.375 -4.984 8.711 1 74.25 32 PRO B O 1
ATOM 2697 N N . GLU B 1 33 ? -46.094 -5.859 9.773 1 77.19 33 GLU B N 1
ATOM 2698 C CA . GLU B 1 33 ? -46.844 -4.605 9.695 1 77.19 33 GLU B CA 1
ATOM 2699 C C . GLU B 1 33 ? -46.188 -3.521 10.539 1 77.19 33 GLU B C 1
ATOM 2701 O O . GLU B 1 33 ? -46.031 -2.377 10.094 1 77.19 33 GLU B O 1
ATOM 2706 N N . THR B 1 34 ? -45.781 -3.918 11.617 1 80.62 34 THR B N 1
ATOM 2707 C CA . THR B 1 34 ? -45.125 -2.992 12.523 1 80.62 34 THR B CA 1
ATOM 2708 C C . THR B 1 34 ? -43.75 -2.57 11.969 1 80.62 34 THR B C 1
ATOM 2710 O O . THR B 1 34 ? -43.406 -1.393 12.031 1 80.62 34 THR B O 1
ATOM 2713 N N . LYS B 1 35 ? -43 -3.465 11.422 1 78.19 35 LYS B N 1
ATOM 2714 C CA . LYS B 1 35 ? -41.688 -3.191 10.828 1 78.19 35 LYS B CA 1
ATOM 2715 C C . LYS B 1 35 ? -41.812 -2.199 9.672 1 78.19 35 LYS B C 1
ATOM 2717 O O . LYS B 1 35 ? -41.062 -1.233 9.594 1 78.19 35 LYS B O 1
ATOM 2722 N N . ALA B 1 36 ? -42.812 -2.426 8.977 1 76.44 36 ALA B N 1
ATOM 2723 C CA . ALA B 1 36 ? -43.031 -1.542 7.836 1 76.44 36 ALA B CA 1
ATOM 2724 C C . ALA B 1 36 ? -43.375 -0.126 8.297 1 76.44 36 ALA B C 1
ATOM 2726 O O . ALA B 1 36 ? -42.906 0.852 7.715 1 76.44 36 ALA B O 1
ATOM 2727 N N . ARG B 1 37 ? -44.188 -0.062 9.203 1 79.38 37 ARG B N 1
ATOM 2728 C CA . ARG B 1 37 ? -44.562 1.222 9.773 1 79.38 37 ARG B CA 1
ATOM 2729 C C . ARG B 1 37 ? -43.375 1.955 10.344 1 79.38 37 ARG B C 1
ATOM 2731 O O . ARG B 1 37 ? -43.219 3.16 10.133 1 79.38 37 ARG B O 1
ATOM 2738 N N . ILE B 1 38 ? -42.5 1.196 10.945 1 79.75 38 ILE B N 1
ATOM 2739 C CA . ILE B 1 38 ? -41.312 1.778 11.57 1 79.75 38 ILE B CA 1
ATOM 2740 C C . ILE B 1 38 ? -40.375 2.297 10.492 1 79.75 38 ILE B C 1
ATOM 2742 O O . ILE B 1 38 ? -39.844 3.408 10.594 1 79.75 38 ILE B O 1
ATOM 2746 N N . VAL B 1 39 ? -40.219 1.511 9.492 1 72.75 39 VAL B N 1
ATOM 2747 C CA . VAL B 1 39 ? -39.312 1.865 8.414 1 72.75 39 VAL B CA 1
ATOM 2748 C C . VAL B 1 39 ? -39.844 3.09 7.668 1 72.75 39 VAL B C 1
ATOM 2750 O O . VAL B 1 39 ? -39.094 4.008 7.355 1 72.75 39 VAL B O 1
ATOM 2753 N N . ALA B 1 40 ? -41.094 3.096 7.457 1 75.19 40 ALA B N 1
ATOM 2754 C CA . ALA B 1 40 ? -41.75 4.227 6.793 1 75.19 40 ALA B CA 1
ATOM 2755 C C . ALA B 1 40 ? -41.625 5.5 7.621 1 75.19 40 ALA B C 1
ATOM 2757 O O . ALA B 1 40 ? -41.344 6.574 7.082 1 75.19 40 ALA B O 1
ATOM 2758 N N . LEU B 1 41 ? -41.812 5.363 8.82 1 77.88 41 LEU B N 1
ATOM 2759 C CA . LEU B 1 41 ? -41.719 6.496 9.727 1 77.88 41 LEU B CA 1
ATOM 2760 C C . LEU B 1 41 ? -40.281 6.988 9.844 1 77.88 41 LEU B C 1
ATOM 2762 O O . LEU B 1 41 ? -40.031 8.195 9.922 1 77.88 41 LEU B O 1
ATOM 2766 N N . ALA B 1 42 ? -39.375 6.047 9.836 1 74.12 42 ALA B N 1
ATOM 2767 C CA . ALA B 1 42 ? -37.969 6.395 9.875 1 74.12 42 ALA B CA 1
ATOM 2768 C C . ALA B 1 42 ? -37.562 7.246 8.672 1 74.12 42 ALA B C 1
ATOM 2770 O O . ALA B 1 42 ? -36.875 8.25 8.82 1 74.12 42 ALA B O 1
ATOM 2771 N N . ASP B 1 43 ? -38.031 6.855 7.613 1 68.19 43 ASP B N 1
ATOM 2772 C CA . ASP B 1 43 ? -37.812 7.59 6.375 1 68.19 43 ASP B CA 1
ATOM 2773 C C . ASP B 1 43 ? -38.406 8.984 6.438 1 68.19 43 ASP B C 1
ATOM 2775 O O . ASP B 1 43 ? -37.781 9.969 6.047 1 68.19 43 ASP B O 1
ATOM 2779 N N . LYS B 1 44 ? -39.656 9.023 6.871 1 71.31 44 LYS B N 1
ATOM 2780 C CA . LYS B 1 44 ? -40.375 10.289 6.992 1 71.31 44 LYS B CA 1
ATOM 2781 C C . LYS B 1 44 ? -39.656 11.227 7.977 1 71.31 44 LYS B C 1
ATOM 2783 O O . LYS B 1 44 ? -39.625 12.438 7.758 1 71.31 44 LYS B O 1
ATOM 2788 N N . MET B 1 45 ? -39.188 10.586 8.969 1 72 45 MET B N 1
ATOM 2789 C CA . MET B 1 45 ? -38.562 11.367 10.039 1 72 45 MET B CA 1
ATOM 2790 C C . MET B 1 45 ? -37.094 11.625 9.758 1 72 45 MET B C 1
ATOM 2792 O O . MET B 1 45 ? -36.438 12.344 10.508 1 72 45 MET B O 1
ATOM 2796 N N . GLY B 1 46 ? -36.656 11.062 8.656 1 61.81 46 GLY B N 1
ATOM 2797 C CA . GLY B 1 46 ? -35.25 11.156 8.344 1 61.81 46 GLY B CA 1
ATOM 2798 C C . GLY B 1 46 ? -34.375 10.359 9.289 1 61.81 46 GLY B C 1
ATOM 2799 O O . GLY B 1 46 ? -33.219 10.719 9.531 1 61.81 46 GLY B O 1
ATOM 2800 N N . TYR B 1 47 ? -35.156 9.477 9.922 1 56.56 47 TYR B N 1
ATOM 2801 C CA . TYR B 1 47 ? -34.375 8.625 10.812 1 56.56 47 TYR B CA 1
ATOM 2802 C C . TYR B 1 47 ? -33.531 7.633 10.031 1 56.56 47 TYR B C 1
ATOM 2804 O O . TYR B 1 47 ? -34.031 6.914 9.172 1 56.56 47 TYR B O 1
ATOM 2812 N N . ARG B 1 48 ? -32.438 7.824 9.953 1 49.72 48 ARG B N 1
ATOM 2813 C CA . ARG B 1 48 ? -31.516 6.793 9.477 1 49.72 48 ARG B CA 1
ATOM 2814 C C . ARG B 1 48 ? -31.047 5.914 10.625 1 49.72 48 ARG B C 1
ATOM 2816 O O . ARG B 1 48 ? -30.5 6.418 11.617 1 49.72 48 ARG B O 1
ATOM 2823 N N . ALA B 1 49 ? -31.656 4.691 10.617 1 47.06 49 ALA B N 1
ATOM 2824 C CA . ALA B 1 49 ? -31.172 3.812 11.68 1 47.06 49 ALA B CA 1
ATOM 2825 C C . ALA B 1 49 ? -29.656 3.982 11.875 1 47.06 49 ALA B C 1
ATOM 2827 O O . ALA B 1 49 ? -28.906 4.094 10.906 1 47.06 49 ALA B O 1
ATOM 2828 N N . ASN B 1 50 ? -29.266 4.617 12.875 1 42.91 50 ASN B N 1
ATOM 2829 C CA . ASN B 1 50 ? -27.859 4.84 13.203 1 42.91 50 ASN B CA 1
ATOM 2830 C C . ASN B 1 50 ? -26.969 3.752 12.609 1 42.91 50 ASN B C 1
ATOM 2832 O O . ASN B 1 50 ? -27.172 2.566 12.883 1 42.91 50 ASN B O 1
ATOM 2836 N N . PRO B 1 51 ? -26.422 3.992 11.516 1 43.53 51 PRO B N 1
ATOM 2837 C CA . PRO B 1 51 ? -25.484 2.963 11.055 1 43.53 51 PRO B CA 1
ATOM 2838 C C . PRO B 1 51 ? -24.844 2.197 12.211 1 43.53 51 PRO B C 1
ATOM 2840 O O . PRO B 1 51 ? -24.547 1.007 12.07 1 43.53 51 PRO B O 1
ATOM 2843 N N . ARG B 1 52 ? -24.812 2.861 13.32 1 44.12 52 ARG B N 1
ATOM 2844 C CA . ARG B 1 52 ? -24.312 2.213 14.531 1 44.12 52 ARG B CA 1
ATOM 2845 C C . ARG B 1 52 ? -25.266 1.112 14.992 1 44.12 52 ARG B C 1
ATOM 2847 O O . ARG B 1 52 ? -24.828 0.034 15.398 1 44.12 52 ARG B O 1
ATOM 2854 N N . ALA B 1 53 ? -26.484 1.421 15.023 1 44.16 53 ALA B N 1
ATOM 2855 C CA . ALA B 1 53 ? -27.484 0.443 15.453 1 44.16 53 ALA B CA 1
ATOM 2856 C C . ALA B 1 53 ? -27.547 -0.737 14.492 1 44.16 53 ALA B C 1
ATOM 2858 O O . ALA B 1 53 ? -27.719 -1.885 14.914 1 44.16 53 ALA B O 1
ATOM 2859 N N . ARG B 1 54 ? -27.438 -0.412 13.297 1 44.59 54 ARG B N 1
ATOM 2860 C CA . ARG B 1 54 ? -27.406 -1.51 12.336 1 44.59 54 ARG B CA 1
ATOM 2861 C C . ARG B 1 54 ? -26.141 -2.348 12.5 1 44.59 54 ARG B C 1
ATOM 2863 O O . ARG B 1 54 ? -26.188 -3.576 12.414 1 44.59 54 ARG B O 1
ATOM 2870 N N . ARG B 1 55 ? -24.969 -1.651 12.695 1 48.97 55 ARG B N 1
ATOM 2871 C CA . ARG B 1 55 ? -23.688 -2.287 12.961 1 48.97 55 ARG B CA 1
ATOM 2872 C C . ARG B 1 55 ? -23.766 -3.182 14.195 1 48.97 55 ARG B C 1
ATOM 2874 O O . ARG B 1 55 ? -23.188 -4.27 14.211 1 48.97 55 ARG B O 1
ATOM 2881 N N . LEU B 1 56 ? -24.359 -2.605 15.211 1 44.72 56 LEU B N 1
ATOM 2882 C CA . LEU B 1 56 ? -24.578 -3.346 16.453 1 44.72 56 LEU B CA 1
ATOM 2883 C C . LEU B 1 56 ? -25.422 -4.586 16.203 1 44.72 56 LEU B C 1
ATOM 2885 O O . LEU B 1 56 ? -25.234 -5.617 16.859 1 44.72 56 LEU B O 1
ATOM 2889 N N . ARG B 1 57 ? -26.312 -4.5 15.305 1 40.53 57 ARG B N 1
ATOM 2890 C CA . ARG B 1 57 ? -27.266 -5.582 15.086 1 40.53 57 ARG B CA 1
ATOM 2891 C C . ARG B 1 57 ? -26.703 -6.633 14.141 1 40.53 57 ARG B C 1
ATOM 2893 O O . ARG B 1 57 ? -26.906 -7.832 14.336 1 40.53 57 ARG B O 1
ATOM 2900 N N . THR B 1 58 ? -26.125 -6.121 13.102 1 46.44 58 THR B N 1
ATOM 2901 C CA . THR B 1 58 ? -25.719 -7.047 12.047 1 46.44 58 THR B CA 1
ATOM 2902 C C . THR B 1 58 ? -24.281 -7.492 12.242 1 46.44 58 THR B C 1
ATOM 2904 O O . THR B 1 58 ? -23.781 -8.352 11.516 1 46.44 58 THR B O 1
ATOM 2907 N N . GLY B 1 59 ? -23.625 -7.152 13.367 1 54.25 59 GLY B N 1
ATOM 2908 C CA . GLY B 1 59 ? -22.25 -7.543 13.68 1 54.25 59 GLY B CA 1
ATOM 2909 C C . GLY B 1 59 ? -21.219 -6.719 12.938 1 54.25 59 GLY B C 1
ATOM 2910 O O . GLY B 1 59 ? -20.031 -7.059 12.938 1 54.25 59 GLY B O 1
ATOM 2911 N N . GLY B 1 60 ? -21.641 -5.492 12.414 1 59.84 60 GLY B N 1
ATOM 2912 C CA . GLY B 1 60 ? -20.75 -4.555 11.75 1 59.84 60 GLY B CA 1
ATOM 2913 C C . GLY B 1 60 ? -20.438 -4.938 10.32 1 59.84 60 GLY B C 1
ATOM 2914 O O . GLY B 1 60 ? -20.719 -6.062 9.898 1 59.84 60 GLY B O 1
ATOM 2915 N N . ALA B 1 61 ? -20.141 -3.934 9.328 1 63.53 61 ALA B N 1
ATOM 2916 C CA . ALA B 1 61 ? -19.812 -4.148 7.922 1 63.53 61 ALA B CA 1
ATOM 2917 C C . ALA B 1 61 ? -18.484 -4.875 7.781 1 63.53 61 ALA B C 1
ATOM 2919 O O . ALA B 1 61 ? -18.172 -5.418 6.719 1 63.53 61 ALA B O 1
ATOM 2920 N N . GLY B 1 62 ? -17.75 -4.949 8.875 1 79.5 62 GLY B N 1
ATOM 2921 C CA . GLY B 1 62 ? -16.422 -5.535 8.82 1 79.5 62 GLY B CA 1
ATOM 2922 C C . GLY B 1 62 ? -15.445 -4.727 7.988 1 79.5 62 GLY B C 1
ATOM 2923 O O . GLY B 1 62 ? -14.477 -5.273 7.453 1 79.5 62 GLY B O 1
ATOM 2924 N N . ILE B 1 63 ? -15.82 -3.387 7.809 1 87.31 63 ILE B N 1
ATOM 2925 C CA . ILE B 1 63 ? -15.016 -2.51 6.973 1 87.31 63 ILE B CA 1
ATOM 2926 C C . ILE B 1 63 ? -14.586 -1.281 7.773 1 87.31 63 ILE B C 1
ATOM 2928 O O . ILE B 1 63 ? -15.391 -0.695 8.5 1 87.31 63 ILE B O 1
ATOM 2932 N N . ILE B 1 64 ? -13.344 -1.032 7.684 1 92.62 64 ILE B N 1
ATOM 2933 C CA . ILE B 1 64 ? -12.883 0.238 8.234 1 92.62 64 ILE B CA 1
ATOM 2934 C C . ILE B 1 64 ? -12.336 1.12 7.121 1 92.62 64 ILE B C 1
ATOM 2936 O O . ILE B 1 64 ? -11.742 0.621 6.16 1 92.62 64 ILE B O 1
ATOM 2940 N N . ALA B 1 65 ? -12.516 2.443 7.266 1 93.19 65 ALA B N 1
ATOM 2941 C CA . ALA B 1 65 ? -12.047 3.41 6.277 1 93.19 65 ALA B CA 1
ATOM 2942 C C . ALA B 1 65 ? -10.711 4.016 6.691 1 93.19 65 ALA B C 1
ATOM 2944 O O . ALA B 1 65 ? -10.453 4.219 7.883 1 93.19 65 ALA B O 1
ATOM 2945 N N . LEU B 1 66 ? -9.883 4.164 5.75 1 94 66 LEU B N 1
ATOM 2946 C CA . LEU B 1 66 ? -8.672 4.973 5.871 1 94 66 LEU B CA 1
ATOM 2947 C C . LEU B 1 66 ? -8.695 6.145 4.898 1 94 66 LEU B C 1
ATOM 2949 O O . LEU B 1 66 ? -8.852 5.949 3.688 1 94 66 LEU B O 1
ATOM 2953 N N . ALA B 1 67 ? -8.562 7.383 5.438 1 91.69 67 ALA B N 1
ATOM 2954 C CA . ALA B 1 67 ? -8.727 8.562 4.594 1 91.69 67 ALA B CA 1
ATOM 2955 C C . ALA B 1 67 ? -7.758 9.672 5.004 1 91.69 67 ALA B C 1
ATOM 2957 O O . ALA B 1 67 ? -7.25 9.672 6.129 1 91.69 67 ALA B O 1
ATOM 2958 N N . SER B 1 68 ? -7.465 10.461 4.074 1 90.56 68 SER B N 1
ATOM 2959 C CA . SER B 1 68 ? -6.645 11.648 4.285 1 90.56 68 SER B CA 1
ATOM 2960 C C . SER B 1 68 ? -7.094 12.797 3.391 1 90.56 68 SER B C 1
ATOM 2962 O O . SER B 1 68 ? -7.496 12.578 2.246 1 90.56 68 SER B O 1
ATOM 2964 N N . SER B 1 69 ? -6.996 13.984 3.955 1 87.12 69 SER B N 1
ATOM 2965 C CA . SER B 1 69 ? -7.344 15.164 3.17 1 87.12 69 SER B CA 1
ATOM 2966 C C . SER B 1 69 ? -6.129 15.703 2.42 1 87.12 69 SER B C 1
ATOM 2968 O O . SER B 1 69 ? -6.223 16.719 1.732 1 87.12 69 SER B O 1
ATOM 2970 N N . MET B 1 70 ? -5.008 15.008 2.572 1 85.5 70 MET B N 1
ATOM 2971 C CA . MET B 1 70 ? -3.82 15.406 1.819 1 85.5 70 MET B CA 1
ATOM 2972 C C . MET B 1 70 ? -4.051 15.25 0.32 1 85.5 70 MET B C 1
ATOM 2974 O O . MET B 1 70 ? -4.559 14.227 -0.133 1 85.5 70 MET B O 1
ATOM 2978 N N . PRO B 1 71 ? -3.652 16.312 -0.369 1 81.06 71 PRO B N 1
ATOM 2979 C CA . PRO B 1 71 ? -3.828 16.234 -1.821 1 81.06 71 PRO B CA 1
ATOM 2980 C C . PRO B 1 71 ? -3.059 15.078 -2.447 1 81.06 71 PRO B C 1
ATOM 2982 O O . PRO B 1 71 ? -1.976 14.727 -1.974 1 81.06 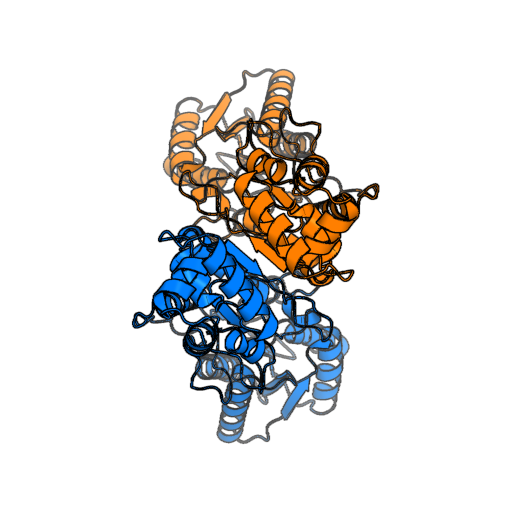71 PRO B O 1
ATOM 2985 N N . PHE B 1 72 ? -3.574 14.602 -3.531 1 75.69 72 PHE B N 1
ATOM 2986 C CA . PHE B 1 72 ? -3.041 13.445 -4.238 1 75.69 72 PHE B CA 1
ATOM 2987 C C . PHE B 1 72 ? -1.622 13.711 -4.727 1 75.69 72 PHE B C 1
ATOM 2989 O O . PHE B 1 72 ? -0.784 12.812 -4.75 1 75.69 72 PHE B O 1
ATOM 2996 N N . ALA B 1 73 ? -1.354 14.906 -5.09 1 75.5 73 ALA B N 1
ATOM 2997 C CA . ALA B 1 73 ? -0.05 15.273 -5.637 1 75.5 73 ALA B CA 1
ATOM 2998 C C . ALA B 1 73 ? 1.067 14.961 -4.645 1 75.5 73 ALA B C 1
ATOM 3000 O O . ALA B 1 73 ? 2.195 14.664 -5.043 1 75.5 73 ALA B O 1
ATOM 3001 N N . VAL B 1 74 ? 0.754 15.016 -3.422 1 78.06 74 VAL B N 1
ATOM 3002 C CA . VAL B 1 74 ? 1.718 14.734 -2.361 1 78.06 74 VAL B CA 1
ATOM 3003 C C . VAL B 1 74 ? 1.566 13.289 -1.893 1 78.06 74 VAL B C 1
ATOM 3005 O O . VAL B 1 74 ? 2.559 12.578 -1.729 1 78.06 74 VAL B O 1
ATOM 3008 N N . ALA B 1 75 ? 0.335 12.852 -1.778 1 65.69 75 ALA B N 1
ATOM 3009 C CA . ALA B 1 75 ? 0.01 11.586 -1.126 1 65.69 75 ALA B CA 1
ATOM 3010 C C . ALA B 1 75 ? 0.287 10.406 -2.053 1 65.69 75 ALA B C 1
ATOM 3012 O O . ALA B 1 75 ? 0.592 9.305 -1.59 1 65.69 75 ALA B O 1
ATOM 3013 N N . ALA B 1 76 ? 0.073 10.359 -3.32 1 60.75 76 ALA B N 1
ATOM 3014 C CA . ALA B 1 76 ? 0.102 9.203 -4.215 1 60.75 76 ALA B CA 1
ATOM 3015 C C . ALA B 1 76 ? 0.928 9.5 -5.461 1 60.75 76 ALA B C 1
ATOM 3017 O O . ALA B 1 76 ? 1.232 8.594 -6.238 1 60.75 76 ALA B O 1
ATOM 3018 N N . GLY B 1 77 ? 1.614 10.727 -5.488 1 55.25 77 GLY B N 1
ATOM 3019 C CA . GLY B 1 77 ? 2.311 11.172 -6.68 1 55.25 77 GLY B CA 1
ATOM 3020 C C . GLY B 1 77 ? 2.75 10.039 -7.582 1 55.25 77 GLY B C 1
ATOM 3021 O O . GLY B 1 77 ? 2.443 8.875 -7.316 1 55.25 77 GLY B O 1
ATOM 3022 N N . PRO B 1 78 ? 3.17 10.266 -8.758 1 48.88 78 PRO B N 1
ATOM 3023 C CA . PRO B 1 78 ? 3.562 9.266 -9.766 1 48.88 78 PRO B CA 1
ATOM 3024 C C . PRO B 1 78 ? 4.363 8.109 -9.164 1 48.88 78 PRO B C 1
ATOM 3026 O O . PRO B 1 78 ? 4.289 6.984 -9.664 1 48.88 78 PRO B O 1
ATOM 3029 N N . ALA B 1 79 ? 5 8.469 -8.102 1 50.03 79 ALA B N 1
ATOM 3030 C CA . ALA B 1 79 ? 5.863 7.426 -7.562 1 50.03 79 ALA B CA 1
ATOM 3031 C C . ALA B 1 79 ? 5.098 6.523 -6.602 1 50.03 79 ALA B C 1
ATOM 3033 O O . ALA B 1 79 ? 5.625 5.508 -6.137 1 50.03 79 ALA B O 1
ATOM 3034 N N . ARG B 1 80 ? 3.836 6.754 -6.434 1 54.16 80 ARG B N 1
ATOM 3035 C CA . ARG B 1 80 ? 2.906 5.902 -5.699 1 54.16 80 ARG B CA 1
ATOM 3036 C C . ARG B 1 80 ? 3.396 5.66 -4.273 1 54.16 80 ARG B C 1
ATOM 3038 O O . ARG B 1 80 ? 3.057 4.648 -3.66 1 54.16 80 ARG B O 1
ATOM 3045 N N . LEU B 1 81 ? 4.121 6.574 -3.807 1 58.66 81 LEU B N 1
ATOM 3046 C CA . LEU B 1 81 ? 4.973 6.281 -2.66 1 58.66 81 LEU B CA 1
ATOM 3047 C C . LEU B 1 81 ? 4.746 7.289 -1.538 1 58.66 81 LEU B C 1
ATOM 3049 O O . LEU B 1 81 ? 5.625 7.504 -0.702 1 58.66 81 LEU B O 1
ATOM 3053 N N . GLY B 1 82 ? 3.664 7.762 -1.415 1 74.19 82 GLY B N 1
ATOM 3054 C CA . GLY B 1 82 ? 3.514 8.805 -0.417 1 74.19 82 GLY B CA 1
ATOM 3055 C C . GLY B 1 82 ? 3.176 8.273 0.962 1 74.19 82 GLY B C 1
ATOM 3056 O O . GLY B 1 82 ? 3.068 7.059 1.154 1 74.19 82 GLY B O 1
ATOM 3057 N N . PHE B 1 83 ? 3.227 9.102 1.917 1 78.62 83 PHE B N 1
ATOM 3058 C CA . PHE B 1 83 ? 3.014 8.828 3.332 1 78.62 83 PHE B CA 1
ATOM 3059 C C . PHE B 1 83 ? 1.706 8.078 3.547 1 78.62 83 PHE B C 1
ATOM 3061 O O . PHE B 1 83 ? 1.665 7.09 4.285 1 78.62 83 PHE B O 1
ATOM 3068 N N . LEU B 1 84 ? 0.696 8.438 2.803 1 82.44 84 LEU B N 1
ATOM 3069 C CA . LEU B 1 84 ? -0.603 7.781 2.934 1 82.44 84 LEU B CA 1
ATOM 3070 C C . LEU B 1 84 ? -0.525 6.324 2.492 1 82.44 84 LEU B C 1
ATOM 3072 O O . LEU B 1 84 ? -1.088 5.445 3.146 1 82.44 84 LEU B O 1
ATOM 3076 N N . MET B 1 85 ? 0.144 6.137 1.461 1 81.31 85 MET B N 1
ATOM 3077 C CA . MET B 1 85 ? 0.227 4.777 0.934 1 81.31 85 MET B CA 1
ATOM 3078 C C . MET B 1 85 ? 1.022 3.877 1.873 1 81.31 85 MET B C 1
ATOM 3080 O O . MET B 1 85 ? 0.713 2.691 2.014 1 81.31 85 MET B O 1
ATOM 3084 N N . GLU B 1 86 ? 2 4.418 2.445 1 81.88 86 GLU B N 1
ATOM 3085 C CA . GLU B 1 86 ? 2.777 3.641 3.404 1 81.88 86 GLU B CA 1
ATOM 3086 C C . GLU B 1 86 ? 1.947 3.291 4.637 1 81.88 86 GLU B C 1
ATOM 3088 O O . GLU B 1 86 ? 1.997 2.16 5.125 1 81.88 86 GLU B O 1
ATOM 3093 N N . ILE B 1 87 ? 1.221 4.234 5.066 1 87.44 87 ILE B N 1
ATOM 3094 C CA . ILE B 1 87 ? 0.332 3.986 6.195 1 87.44 87 ILE B CA 1
ATOM 3095 C C . ILE B 1 87 ? -0.739 2.975 5.797 1 87.44 87 ILE B C 1
ATOM 3097 O O . ILE B 1 87 ? -1.084 2.084 6.578 1 87.44 87 ILE B O 1
ATOM 3101 N N . ALA B 1 88 ? -1.23 3.154 4.637 1 87.44 88 ALA B N 1
ATOM 3102 C CA . ALA B 1 88 ? -2.275 2.262 4.141 1 87.44 88 ALA B CA 1
ATOM 3103 C C . ALA B 1 88 ? -1.784 0.818 4.09 1 87.44 88 ALA B C 1
ATOM 3105 O O . ALA B 1 88 ? -2.512 -0.106 4.457 1 87.44 88 ALA B O 1
ATOM 3106 N N . ALA B 1 89 ? -0.595 0.678 3.619 1 82.44 89 ALA B N 1
ATOM 3107 C CA . ALA B 1 89 ? -0.025 -0.665 3.545 1 82.44 89 ALA B CA 1
ATOM 3108 C C . ALA B 1 89 ? 0.108 -1.282 4.934 1 82.44 89 ALA B C 1
ATOM 3110 O O . ALA B 1 89 ? -0.254 -2.441 5.145 1 82.44 89 ALA B O 1
ATOM 3111 N N . ALA B 1 90 ? 0.619 -0.517 5.84 1 84.06 90 ALA B N 1
ATOM 3112 C CA . ALA B 1 90 ? 0.778 -0.996 7.207 1 84.06 90 ALA B CA 1
ATOM 3113 C C . ALA B 1 90 ? -0.575 -1.296 7.848 1 84.06 90 ALA B C 1
ATOM 3115 O O . ALA B 1 90 ? -0.731 -2.303 8.539 1 84.06 90 ALA B O 1
ATOM 3116 N N . ALA B 1 91 ? -1.479 -0.446 7.574 1 89 91 ALA B N 1
ATOM 3117 C CA . ALA B 1 91 ? -2.82 -0.623 8.125 1 89 91 ALA B CA 1
ATOM 3118 C C . ALA B 1 91 ? -3.504 -1.847 7.527 1 89 91 ALA B C 1
ATOM 3120 O O . ALA B 1 91 ? -4.246 -2.551 8.211 1 89 91 ALA B O 1
ATOM 3121 N N . ALA B 1 92 ? -3.291 -1.986 6.281 1 86.69 92 ALA B N 1
ATOM 3122 C CA . ALA B 1 92 ? -3.896 -3.127 5.594 1 86.69 92 ALA B CA 1
ATOM 3123 C C . ALA B 1 92 ? -3.451 -4.441 6.223 1 86.69 92 ALA B C 1
ATOM 3125 O O . ALA B 1 92 ? -4.273 -5.324 6.48 1 86.69 92 ALA B O 1
ATOM 3126 N N . VAL B 1 93 ? -2.205 -4.531 6.512 1 81.25 93 VAL B N 1
ATOM 3127 C CA . VAL B 1 93 ? -1.66 -5.75 7.098 1 81.25 93 VAL B CA 1
ATOM 3128 C C . VAL B 1 93 ? -2.348 -6.035 8.43 1 81.25 93 VAL B C 1
ATOM 3130 O O . VAL B 1 93 ? -2.809 -7.152 8.672 1 81.25 93 VAL B O 1
ATOM 3133 N N . THR B 1 94 ? -2.486 -5.043 9.195 1 83.69 94 THR B N 1
ATOM 3134 C CA . THR B 1 94 ? -3.088 -5.199 10.516 1 83.69 94 THR B CA 1
ATOM 3135 C C . THR B 1 94 ? -4.582 -5.477 10.398 1 83.69 94 THR B C 1
ATOM 3137 O O . THR B 1 94 ? -5.105 -6.383 11.055 1 83.69 94 THR B O 1
ATOM 3140 N N . ALA B 1 95 ? -5.246 -4.742 9.586 1 86.5 95 ALA B N 1
ATOM 3141 C CA . ALA B 1 95 ? -6.688 -4.891 9.43 1 86.5 95 ALA B CA 1
ATOM 3142 C C . ALA B 1 95 ? -7.043 -6.289 8.93 1 86.5 95 ALA B C 1
ATOM 3144 O O . ALA B 1 95 ? -7.926 -6.949 9.477 1 86.5 95 ALA B O 1
ATOM 3145 N N . LEU B 1 96 ? -6.379 -6.699 7.938 1 81.25 96 LEU B N 1
ATOM 3146 C CA . LEU B 1 96 ? -6.664 -7.996 7.34 1 81.25 96 LEU B CA 1
ATOM 3147 C C . LEU B 1 96 ? -6.379 -9.125 8.328 1 81.25 96 LEU B C 1
ATOM 3149 O O . LEU B 1 96 ? -7.102 -10.125 8.359 1 81.25 96 LEU B O 1
ATOM 3153 N N . SER B 1 97 ? -5.285 -8.93 9.094 1 79.06 97 SER B N 1
ATOM 3154 C CA . SER B 1 97 ? -4.957 -9.93 10.109 1 79.06 97 SER B CA 1
ATOM 3155 C C . SER B 1 97 ? -6.039 -10.023 11.172 1 79.06 97 SER B C 1
ATOM 3157 O O . SER B 1 97 ? -6.164 -11.039 11.859 1 79.06 97 SER B O 1
ATOM 3159 N N . ARG B 1 98 ? -6.801 -8.961 11.242 1 78.81 98 ARG B N 1
ATOM 3160 C CA . ARG B 1 98 ? -7.906 -8.93 12.188 1 78.81 98 ARG B CA 1
ATOM 3161 C C . ARG B 1 98 ? -9.234 -9.203 11.492 1 78.81 98 ARG B C 1
ATOM 3163 O O . ARG B 1 98 ? -10.305 -8.938 12.055 1 78.81 98 ARG B O 1
ATOM 3170 N N . HIS B 1 99 ? -9.141 -9.594 10.227 1 79.38 99 HIS B N 1
ATOM 3171 C CA . HIS B 1 99 ? -10.273 -9.977 9.406 1 79.38 99 HIS B CA 1
ATOM 3172 C C . HIS B 1 99 ? -11.188 -8.781 9.141 1 79.38 99 HIS B C 1
ATOM 3174 O O . HIS B 1 99 ? -12.414 -8.922 9.141 1 79.38 99 HIS B O 1
ATOM 3180 N N . LEU B 1 100 ? -10.633 -7.66 9.102 1 84.81 100 LEU B N 1
ATOM 3181 C CA . LEU B 1 100 ? -11.32 -6.438 8.703 1 84.81 100 LEU B CA 1
ATOM 3182 C C . LEU B 1 100 ? -10.914 -6.02 7.293 1 84.81 100 LEU B C 1
ATOM 3184 O O . LEU B 1 100 ? -9.734 -6.113 6.93 1 84.81 100 LEU B O 1
ATOM 3188 N N . ALA B 1 101 ? -11.922 -5.629 6.539 1 88.25 101 ALA B N 1
ATOM 3189 C CA . ALA B 1 101 ? -11.609 -5.008 5.258 1 88.25 101 ALA B CA 1
ATOM 3190 C C . ALA B 1 101 ? -11.18 -3.555 5.441 1 88.25 101 ALA B C 1
ATOM 3192 O O . ALA B 1 101 ? -11.672 -2.865 6.34 1 88.25 101 ALA B O 1
ATOM 3193 N N . LEU B 1 102 ? -10.211 -3.176 4.641 1 91.5 102 LEU B N 1
ATOM 3194 C CA . LEU B 1 102 ? -9.734 -1.797 4.688 1 91.5 102 LEU B CA 1
ATOM 3195 C C . LEU B 1 102 ? -10.125 -1.044 3.42 1 91.5 102 LEU B C 1
ATOM 3197 O O . LEU B 1 102 ? -9.75 -1.443 2.316 1 91.5 102 LEU B O 1
ATOM 3201 N N . CYS B 1 103 ? -10.82 0.024 3.637 1 91.56 103 CYS B N 1
ATOM 3202 C CA . CYS B 1 103 ? -11.281 0.832 2.512 1 91.56 103 CYS B CA 1
ATOM 3203 C C . CYS B 1 103 ? -10.523 2.152 2.443 1 91.56 103 CYS B C 1
ATOM 3205 O O . CYS B 1 103 ? -10.648 2.99 3.338 1 91.56 103 CYS B O 1
ATOM 3207 N N . LEU B 1 104 ? -9.727 2.26 1.414 1 90.62 104 LEU B N 1
ATOM 3208 C CA . LEU B 1 104 ? -9.062 3.533 1.162 1 90.62 104 LEU B CA 1
ATOM 3209 C C . LEU B 1 104 ? -9.992 4.504 0.443 1 90.62 104 LEU B C 1
ATOM 3211 O O . LEU B 1 104 ? -10.453 4.219 -0.665 1 90.62 104 LEU B O 1
ATOM 3215 N N . VAL B 1 105 ? -10.18 5.676 1.072 1 87.12 105 VAL B N 1
ATOM 3216 C CA . VAL B 1 105 ? -11.172 6.625 0.591 1 87.12 105 VAL B CA 1
ATOM 3217 C C . VAL B 1 105 ? -10.484 7.84 -0.018 1 87.12 105 VAL B C 1
ATOM 3219 O O . VAL B 1 105 ? -9.508 8.352 0.541 1 87.12 105 VAL B O 1
ATOM 3222 N N . PRO B 1 106 ? -10.914 8.195 -1.207 1 77.12 106 PRO B N 1
ATOM 3223 C CA . PRO B 1 106 ? -10.336 9.414 -1.784 1 77.12 106 PRO B CA 1
ATOM 3224 C C . PRO B 1 106 ? -10.719 10.672 -1.007 1 77.12 106 PRO B C 1
ATOM 3226 O O . PRO B 1 106 ? -11.656 10.641 -0.203 1 77.12 106 PRO B O 1
ATOM 3229 N N . PRO B 1 107 ? -9.828 11.703 -1.252 1 70.44 107 PRO B N 1
ATOM 3230 C CA . PRO B 1 107 ? -10.203 12.961 -0.612 1 70.44 107 PRO B CA 1
ATOM 3231 C C . PRO B 1 107 ? -11.617 13.414 -0.981 1 70.44 107 PRO B C 1
ATOM 3233 O O . PRO B 1 107 ? -12.062 13.195 -2.109 1 70.44 107 PRO B O 1
ATOM 3236 N N . LEU B 1 108 ? -12.266 13.891 0.019 1 68.81 108 LEU B N 1
ATOM 3237 C CA . LEU B 1 108 ? -13.641 14.352 -0.174 1 68.81 108 LEU B CA 1
ATOM 3238 C C . LEU B 1 108 ? -13.688 15.539 -1.124 1 68.81 108 LEU B C 1
ATOM 3240 O O . LEU B 1 108 ? -13.023 16.562 -0.89 1 68.81 108 LEU B O 1
ATOM 3244 N N . GLU B 1 109 ? -14.078 15.172 -2.211 1 63.34 109 GLU B N 1
ATOM 3245 C CA . GLU B 1 109 ? -14.438 16.281 -3.084 1 63.34 109 GLU B CA 1
ATOM 3246 C C . GLU B 1 109 ? -15.875 16.734 -2.842 1 63.34 109 GLU B C 1
ATOM 3248 O O . GLU B 1 109 ? -16.703 15.961 -2.348 1 63.34 109 GLU B O 1
ATOM 3253 N N . PRO B 1 110 ? -16.031 18.031 -3.025 1 53.94 110 PRO B N 1
ATOM 3254 C CA . PRO B 1 110 ? -17.391 18.547 -2.783 1 53.94 110 PRO B CA 1
ATOM 3255 C C . PRO B 1 110 ? -18.469 17.641 -3.369 1 53.94 110 PRO B C 1
ATOM 3257 O O . PRO B 1 110 ? -19.547 17.484 -2.775 1 53.94 110 PRO B O 1
ATOM 3260 N N . ASP B 1 111 ? -18.172 17 -4.434 1 52.22 111 ASP B N 1
ATOM 3261 C CA . ASP B 1 111 ? -19.188 16.219 -5.125 1 52.22 111 ASP B CA 1
ATOM 3262 C C . ASP B 1 111 ? -19 14.719 -4.848 1 52.22 111 ASP B C 1
ATOM 3264 O O . ASP B 1 111 ? -19.641 13.883 -5.477 1 52.22 111 ASP B O 1
ATOM 3268 N N . SER B 1 112 ? -18.172 14.531 -3.893 1 58.56 112 SER B N 1
ATOM 3269 C CA . SER B 1 112 ? -17.906 13.109 -3.703 1 58.56 112 SER B CA 1
ATOM 3270 C C . SER B 1 112 ? -19.078 12.398 -3.053 1 58.56 112 SER B C 1
ATOM 3272 O O . SER B 1 112 ? -19.703 12.938 -2.133 1 58.56 112 SER B O 1
ATOM 3274 N N . ASN B 1 113 ? -19.688 11.414 -3.676 1 55.19 113 ASN B N 1
ATOM 3275 C CA . ASN B 1 113 ? -20.797 10.609 -3.186 1 55.19 113 ASN B CA 1
ATOM 3276 C C . ASN B 1 113 ? -20.312 9.453 -2.312 1 55.19 113 ASN B C 1
ATOM 3278 O O . ASN B 1 113 ? -20.281 8.305 -2.756 1 55.19 113 ASN B O 1
ATOM 3282 N N . LEU B 1 114 ? -19.688 9.867 -1.176 1 63.78 114 LEU B N 1
ATOM 3283 C CA . LEU B 1 114 ? -19.297 8.805 -0.253 1 63.78 114 LEU B CA 1
ATOM 3284 C C . LEU B 1 114 ? -20.453 8.438 0.677 1 63.78 114 LEU B C 1
ATOM 3286 O O . LEU B 1 114 ? -20.266 7.715 1.656 1 63.78 114 LEU B O 1
ATOM 3290 N N . ASP B 1 115 ? -21.516 8.906 0.321 1 63.06 115 ASP B N 1
ATOM 3291 C CA . ASP B 1 115 ? -22.672 8.703 1.186 1 63.06 115 ASP B CA 1
ATOM 3292 C C . ASP B 1 115 ? -23.047 7.223 1.269 1 63.06 115 ASP B C 1
ATOM 3294 O O . ASP B 1 115 ? -23.609 6.773 2.27 1 63.06 115 ASP B O 1
ATOM 3298 N N . ALA B 1 116 ? -22.656 6.605 0.248 1 63.56 116 ALA B N 1
ATOM 3299 C CA . ALA B 1 116 ? -23.031 5.195 0.215 1 63.56 116 ALA B CA 1
ATOM 3300 C C . ALA B 1 116 ? -22 4.34 0.951 1 63.56 116 ALA B C 1
ATOM 3302 O O . ALA B 1 116 ? -22.219 3.139 1.143 1 63.56 116 ALA B O 1
ATOM 3303 N N . LEU B 1 117 ? -21 5.027 1.396 1 72.56 117 LEU B N 1
ATOM 3304 C CA . LEU B 1 117 ? -19.953 4.281 2.078 1 72.56 117 LEU B CA 1
ATOM 3305 C C . LEU B 1 117 ? -20.391 3.893 3.488 1 72.56 117 LEU B C 1
ATOM 3307 O O . LEU B 1 117 ? -20.656 4.762 4.32 1 72.56 117 LEU B O 1
ATOM 3311 N N . GLU B 1 118 ? -20.531 2.594 3.701 1 75.12 118 GLU B N 1
ATOM 3312 C CA . GLU B 1 118 ? -20.828 2.072 5.031 1 75.12 118 GLU B CA 1
ATOM 3313 C C . GLU B 1 118 ? -19.609 1.408 5.656 1 75.12 118 GLU B C 1
ATOM 3315 O O . GLU B 1 118 ? -19.109 0.4 5.145 1 75.12 118 GLU B O 1
ATOM 3320 N N . VAL B 1 119 ? -19.125 2.068 6.711 1 86 119 VAL B N 1
ATOM 3321 C CA . VAL B 1 119 ? -17.953 1.54 7.402 1 86 119 VAL B CA 1
ATOM 3322 C C . VAL B 1 119 ? -18.219 1.493 8.906 1 86 119 VAL B C 1
ATOM 3324 O O . VAL B 1 119 ? -19.062 2.234 9.414 1 86 119 VAL B O 1
ATOM 3327 N N . ASP B 1 120 ? -17.5 0.564 9.555 1 87.75 120 ASP B N 1
ATOM 3328 C CA . ASP B 1 120 ? -17.656 0.41 11 1 87.75 120 ASP B CA 1
ATOM 3329 C C . ASP B 1 120 ? -16.812 1.444 11.758 1 87.75 120 ASP B C 1
ATOM 3331 O O . ASP B 1 120 ? -17.109 1.754 12.914 1 87.75 120 ASP B O 1
ATOM 3335 N N . GLY B 1 121 ? -15.852 1.947 11.211 1 93.19 121 GLY B N 1
ATOM 3336 C CA . GLY B 1 121 ? -14.922 2.918 11.773 1 93.19 121 GLY B CA 1
ATOM 3337 C C . GLY B 1 121 ? -14.023 3.561 10.742 1 93.19 121 GLY B C 1
ATOM 3338 O O . GLY B 1 121 ? -13.93 3.084 9.602 1 93.19 121 GLY B O 1
ATOM 3339 N N . ALA B 1 122 ? -13.422 4.703 11.172 1 95.12 122 ALA B N 1
ATOM 3340 C CA . ALA B 1 122 ? -12.562 5.414 10.227 1 95.12 122 ALA B CA 1
ATOM 3341 C C . ALA B 1 122 ? -11.281 5.898 10.906 1 95.12 122 ALA B C 1
ATOM 3343 O O . ALA B 1 122 ? -11.312 6.352 12.047 1 95.12 122 ALA B O 1
ATOM 3344 N N . ILE B 1 123 ? -10.234 5.672 10.148 1 96.69 123 ILE B N 1
ATOM 3345 C CA . ILE B 1 123 ? -8.953 6.266 10.523 1 96.69 123 ILE B CA 1
ATOM 3346 C C . ILE B 1 123 ? -8.648 7.449 9.602 1 96.69 123 ILE B C 1
ATOM 3348 O O . ILE B 1 123 ? -8.586 7.297 8.383 1 96.69 123 ILE B O 1
ATOM 3352 N N . ILE B 1 124 ? -8.484 8.617 10.188 1 95.5 124 ILE B N 1
ATOM 3353 C CA . ILE B 1 124 ? -8.117 9.805 9.43 1 95.5 124 ILE B CA 1
ATOM 3354 C C . ILE B 1 124 ? -6.645 10.133 9.648 1 95.5 124 ILE B C 1
ATOM 3356 O O . ILE B 1 124 ? -6.215 10.352 10.789 1 95.5 124 ILE B O 1
ATOM 3360 N N . VAL B 1 125 ? -5.902 10.172 8.539 1 94.5 125 VAL B N 1
ATOM 3361 C CA . VAL B 1 125 ? -4.457 10.359 8.617 1 94.5 125 VAL B CA 1
ATOM 3362 C C . VAL B 1 125 ? -4.133 11.852 8.578 1 94.5 125 VAL B C 1
ATOM 3364 O O . VAL B 1 125 ? -4.445 12.539 7.605 1 94.5 125 VAL B O 1
ATOM 3367 N N . GLU B 1 126 ? -3.531 12.336 9.609 1 93.81 126 GLU B N 1
ATOM 3368 C CA . GLU B 1 126 ? -3.055 13.703 9.766 1 93.81 126 GLU B CA 1
ATOM 3369 C C . GLU B 1 126 ? -4.117 14.711 9.328 1 93.81 126 GLU B C 1
ATOM 3371 O O . GLU B 1 126 ? -3.898 15.492 8.398 1 93.81 126 GLU B O 1
ATOM 3376 N N . PRO B 1 127 ? -5.152 14.781 10.086 1 94.88 127 PRO B N 1
ATOM 3377 C CA . PRO B 1 127 ? -6.203 15.734 9.734 1 94.88 127 PRO B CA 1
ATOM 3378 C C . PRO B 1 127 ? -5.738 17.188 9.844 1 94.88 127 PRO B C 1
ATOM 3380 O O . PRO B 1 127 ? -4.852 17.5 10.641 1 94.88 127 PRO B O 1
ATOM 3383 N N . MET B 1 128 ? -6.332 17.984 8.984 1 94.06 128 MET B N 1
ATOM 3384 C CA . MET B 1 128 ? -6.078 19.422 9.047 1 94.06 128 MET B CA 1
ATOM 3385 C C . MET B 1 128 ? -7.105 20.109 9.938 1 94.06 128 MET B C 1
ATOM 3387 O O . MET B 1 128 ? -8.07 19.5 10.375 1 94.06 128 MET B O 1
ATOM 3391 N N . VAL B 1 129 ? -6.824 21.391 10.242 1 94.25 129 VAL B N 1
ATOM 3392 C CA . VAL B 1 129 ? -7.793 22.203 10.984 1 94.25 129 VAL B CA 1
ATOM 3393 C C . VAL B 1 129 ? -9.141 22.188 10.258 1 94.25 129 VAL B C 1
ATOM 3395 O O . VAL B 1 129 ? -9.195 22.391 9.039 1 94.25 129 VAL B O 1
ATOM 3398 N N . GLU B 1 130 ? -10.203 21.875 10.969 1 91.31 130 GLU B N 1
ATOM 3399 C CA . GLU B 1 130 ? -11.555 21.812 10.43 1 91.31 130 GLU B CA 1
ATOM 3400 C C . GLU B 1 130 ? -11.648 20.828 9.273 1 91.31 130 GLU B C 1
ATOM 3402 O O . GLU B 1 130 ? -12.219 21.141 8.227 1 91.31 130 GLU B O 1
ATOM 3407 N N . ASP B 1 131 ? -11.047 19.719 9.461 1 92.56 131 ASP B N 1
ATOM 3408 C CA . ASP B 1 131 ? -11.023 18.688 8.422 1 92.56 131 ASP B CA 1
ATOM 3409 C C . ASP B 1 131 ? -12.422 18.141 8.172 1 92.56 131 ASP B C 1
ATOM 3411 O O . ASP B 1 131 ? -13.039 17.562 9.07 1 92.56 131 ASP B O 1
ATOM 3415 N N . ARG B 1 132 ? -12.875 18.234 6.973 1 88.12 132 ARG B N 1
ATOM 3416 C CA . ARG B 1 132 ? -14.219 17.812 6.59 1 88.12 132 ARG B CA 1
ATOM 3417 C C . ARG B 1 132 ? -14.406 16.312 6.777 1 88.12 132 ARG B C 1
ATOM 3419 O O . ARG B 1 132 ? -15.523 15.852 7.023 1 88.12 132 ARG B O 1
ATOM 3426 N N . LEU B 1 133 ? -13.383 15.547 6.723 1 90.25 133 LEU B N 1
ATOM 3427 C CA . LEU B 1 133 ? -13.477 14.102 6.879 1 90.25 133 LEU B CA 1
ATOM 3428 C C . LEU B 1 133 ? -13.891 13.734 8.305 1 90.25 133 LEU B C 1
ATOM 3430 O O . LEU B 1 133 ? -14.633 12.773 8.508 1 90.25 133 LEU B O 1
ATOM 3434 N N . LEU B 1 134 ? -13.344 14.5 9.234 1 91.69 134 LEU B N 1
ATOM 3435 C CA . LEU B 1 134 ? -13.711 14.242 10.625 1 91.69 134 LEU B CA 1
ATOM 3436 C C . LEU B 1 134 ? -15.203 14.461 10.844 1 91.69 134 LEU B C 1
ATOM 3438 O O . LEU B 1 134 ? -15.875 13.633 11.461 1 91.69 134 LEU B O 1
ATOM 3442 N N . GLU B 1 135 ? -15.688 15.484 10.305 1 85.62 135 GLU B N 1
ATOM 3443 C CA . GLU B 1 135 ? -17.109 15.805 10.422 1 85.62 135 GLU B CA 1
ATOM 3444 C C . GLU B 1 135 ? -17.969 14.797 9.664 1 85.62 135 GLU B C 1
ATOM 3446 O O . GLU B 1 135 ? -19.031 14.398 10.148 1 85.62 135 GLU B O 1
ATOM 3451 N N . PHE B 1 136 ? -17.516 14.414 8.555 1 86.69 136 PHE B N 1
ATOM 3452 C CA . PHE B 1 136 ? -18.25 13.492 7.691 1 86.69 136 PHE B CA 1
ATOM 3453 C C . PHE B 1 136 ? -18.547 12.188 8.414 1 86.69 136 PHE B C 1
ATOM 3455 O O . PHE B 1 136 ? -19.688 11.734 8.453 1 86.69 136 PHE B O 1
ATOM 3462 N N . PHE B 1 137 ? -17.547 11.633 9.008 1 88.31 137 PHE B N 1
ATOM 3463 C CA . PHE B 1 137 ? -17.719 10.336 9.664 1 88.31 137 PHE B CA 1
ATOM 3464 C C . PHE B 1 137 ? -18.391 10.492 11.016 1 88.31 137 PHE B C 1
ATOM 3466 O O . PHE B 1 137 ? -19.266 9.703 11.375 1 88.31 137 PHE B O 1
ATOM 3473 N N . SER B 1 138 ? -18.016 11.516 11.742 1 85.94 138 SER B N 1
ATOM 3474 C CA . SER B 1 138 ? -18.594 11.734 13.062 1 85.94 138 SER B CA 1
ATOM 3475 C C . SER B 1 138 ? -20.094 12.016 12.977 1 85.94 138 SER B C 1
ATOM 3477 O O . SER B 1 138 ? -20.875 11.547 13.805 1 85.94 138 SER B O 1
ATOM 3479 N N . ALA B 1 139 ? -20.484 12.727 11.977 1 80.94 139 ALA B N 1
ATOM 3480 C CA . ALA B 1 139 ? -21.891 13.086 11.789 1 80.94 139 ALA B CA 1
ATOM 3481 C C . ALA B 1 139 ? -22.734 11.852 11.484 1 80.94 139 ALA B C 1
ATOM 3483 O O . ALA B 1 139 ? -23.953 11.836 11.719 1 80.94 139 ALA B O 1
ATOM 3484 N N . ARG B 1 140 ? -22.109 10.844 11.094 1 80.69 140 ARG B N 1
ATOM 3485 C CA . ARG B 1 140 ? -22.797 9.609 10.719 1 80.69 140 ARG B CA 1
ATOM 3486 C C . ARG B 1 140 ? -22.719 8.578 11.836 1 80.69 140 ARG B C 1
ATOM 3488 O O . ARG B 1 140 ? -23.141 7.438 11.664 1 80.69 140 ARG B O 1
ATOM 3495 N N . GLY B 1 141 ? -22.109 9 12.922 1 84.75 141 GLY B N 1
ATOM 3496 C CA . GLY B 1 141 ? -22.016 8.125 14.086 1 84.75 141 GLY B CA 1
ATOM 3497 C C . GLY B 1 141 ? -20.938 7.07 13.945 1 84.75 141 GLY B C 1
ATOM 3498 O O . GLY B 1 141 ? -20.938 6.074 14.664 1 84.75 141 GLY B O 1
ATOM 3499 N N . VAL B 1 142 ? -20.078 7.246 13.016 1 88.94 142 VAL B N 1
ATOM 3500 C CA . VAL B 1 142 ? -18.969 6.32 12.797 1 88.94 142 VAL B CA 1
ATOM 3501 C C . VAL B 1 142 ? -17.812 6.668 13.734 1 88.94 142 VAL B C 1
ATOM 3503 O O . VAL B 1 142 ? -17.359 7.812 13.773 1 88.94 142 VAL B O 1
ATOM 3506 N N . PRO B 1 143 ? -17.359 5.664 14.586 1 93.88 143 PRO B N 1
ATOM 3507 C CA . PRO B 1 143 ? -16.156 5.926 15.391 1 93.88 143 PRO B CA 1
ATOM 3508 C C . PRO B 1 143 ? -14.961 6.348 14.547 1 93.88 143 PRO B C 1
ATOM 3510 O O . PRO B 1 143 ? -14.695 5.754 13.5 1 93.88 143 PRO B O 1
ATOM 3513 N N . VAL B 1 144 ? -14.266 7.438 15.078 1 94.94 144 VAL B N 1
ATOM 3514 C CA . VAL B 1 144 ? -13.141 7.992 14.336 1 94.94 144 VAL B CA 1
ATOM 3515 C C . VAL B 1 144 ? -11.898 8.023 15.227 1 94.94 144 VAL B C 1
ATOM 3517 O O . VAL B 1 144 ? -11.984 8.391 16.406 1 94.94 144 VAL B O 1
ATOM 3520 N N . VAL B 1 145 ? -10.805 7.57 14.648 1 96.12 145 VAL B N 1
ATOM 3521 C CA . VAL B 1 145 ? -9.477 7.742 15.227 1 96.12 145 VAL B CA 1
ATOM 3522 C C . VAL B 1 145 ? -8.562 8.453 14.234 1 96.12 145 VAL B C 1
ATOM 3524 O O . VAL B 1 145 ? -8.75 8.352 13.023 1 96.12 145 VAL B O 1
ATOM 3527 N N . SER B 1 146 ? -7.652 9.25 14.773 1 96.38 146 SER B N 1
ATOM 3528 C CA . SER B 1 146 ? -6.734 9.93 13.859 1 96.38 146 SER B CA 1
ATOM 3529 C C . SER B 1 146 ? -5.297 9.484 14.094 1 96.38 146 SER B C 1
ATOM 3531 O O . SER B 1 146 ? -4.934 9.102 15.211 1 96.38 146 SER B O 1
ATOM 3533 N N . ILE B 1 147 ? -4.578 9.352 13.039 1 95.69 147 ILE B N 1
ATOM 3534 C CA . ILE B 1 147 ? -3.123 9.289 13.109 1 95.69 147 ILE B CA 1
ATOM 3535 C C . ILE B 1 147 ? -2.551 10.711 13.078 1 95.69 147 ILE B C 1
ATOM 3537 O O . ILE B 1 147 ? -2.629 11.391 12.055 1 95.69 147 ILE B O 1
ATOM 3541 N N . GLY B 1 148 ? -1.88 11.062 14.117 1 94.69 148 GLY B N 1
ATOM 3542 C CA . GLY B 1 148 ? -1.655 12.484 14.359 1 94.69 148 GLY B CA 1
ATOM 3543 C C . GLY B 1 148 ? -2.855 13.18 14.961 1 94.69 148 GLY B C 1
ATOM 3544 O O . GLY B 1 148 ? -3.998 12.898 14.602 1 94.69 148 GLY B O 1
ATOM 3545 N N . ARG B 1 149 ? -2.604 14.07 15.859 1 92.75 149 ARG B N 1
ATOM 3546 C CA . ARG B 1 149 ? -3.693 14.773 16.531 1 92.75 149 ARG B CA 1
ATOM 3547 C C . ARG B 1 149 ? -4.438 15.68 15.555 1 92.75 149 ARG B C 1
ATOM 3549 O O . ARG B 1 149 ? -3.826 16.281 14.664 1 92.75 149 ARG B O 1
ATOM 3556 N N . ALA B 1 150 ? -5.727 15.695 15.766 1 91.31 150 ALA B N 1
ATOM 3557 C CA . ALA B 1 150 ? -6.531 16.672 15.023 1 91.31 150 ALA B CA 1
ATOM 3558 C C . ALA B 1 150 ? -6.535 18.016 15.727 1 91.31 150 ALA B C 1
ATOM 3560 O O . ALA B 1 150 ? -7.027 18.141 16.859 1 91.31 150 ALA B O 1
ATOM 3561 N N . PRO B 1 151 ? -6.02 18.984 15.023 1 90.94 151 PRO B N 1
ATOM 3562 C CA . PRO B 1 151 ? -5.977 20.281 15.711 1 90.94 151 PRO B CA 1
ATOM 3563 C C . PRO B 1 151 ? -7.359 20.766 16.141 1 90.94 151 PRO B C 1
ATOM 3565 O O . PRO B 1 151 ? -8.281 20.812 15.32 1 90.94 151 PRO B O 1
ATOM 3568 N N . GLY B 1 152 ? -7.48 21.109 17.422 1 89.62 152 GLY B N 1
ATOM 3569 C CA . GLY B 1 152 ? -8.727 21.641 17.938 1 89.62 152 GLY B CA 1
ATOM 3570 C C . GLY B 1 152 ? -9.766 20.578 18.234 1 89.62 152 GLY B C 1
ATOM 3571 O O . GLY B 1 152 ? -10.883 20.891 18.641 1 89.62 152 GLY B O 1
ATOM 3572 N N . ARG B 1 153 ? -9.469 19.328 17.969 1 90.88 153 ARG B N 1
ATOM 3573 C CA . ARG B 1 153 ? -10.406 18.219 18.188 1 90.88 153 ARG B CA 1
ATOM 3574 C C . ARG B 1 153 ? -9.828 17.203 19.156 1 90.88 153 ARG B C 1
ATOM 3576 O O . ARG B 1 153 ? -9.586 16.047 18.781 1 90.88 153 ARG B O 1
ATOM 3583 N N . GLU B 1 154 ? -9.781 17.625 20.391 1 90.06 154 GLU B N 1
ATOM 3584 C CA . GLU B 1 154 ? -9.219 16.781 21.438 1 90.06 154 GLU B CA 1
ATOM 3585 C C . GLU B 1 154 ? -10.148 15.609 21.766 1 90.06 154 GLU B C 1
ATOM 3587 O O . GLU B 1 154 ? -9.734 14.656 22.422 1 90.06 154 GLU B O 1
ATOM 3592 N N . ASP B 1 155 ? -11.336 15.672 21.25 1 89.88 155 ASP B N 1
ATOM 3593 C CA . ASP B 1 155 ? -12.32 14.625 21.484 1 89.88 155 ASP B CA 1
ATOM 3594 C C . ASP B 1 155 ? -12.055 13.398 20.625 1 89.88 155 ASP B C 1
ATOM 3596 O O . ASP B 1 155 ? -12.586 12.32 20.875 1 89.88 155 ASP B O 1
ATOM 3600 N N . ILE B 1 156 ? -11.242 13.609 19.625 1 92.44 156 ILE B N 1
ATOM 3601 C CA . ILE B 1 156 ? -10.93 12.508 18.719 1 92.44 156 ILE B CA 1
ATOM 3602 C C . ILE B 1 156 ? -9.703 11.75 19.234 1 92.44 156 ILE B C 1
ATOM 3604 O O . ILE B 1 156 ? -8.609 12.312 19.312 1 92.44 156 ILE B O 1
ATOM 3608 N N . PRO B 1 157 ? -9.906 10.453 19.625 1 93.5 157 PRO B N 1
ATOM 3609 C CA . PRO B 1 157 ? -8.719 9.68 19.984 1 93.5 157 PRO B CA 1
ATOM 3610 C C . PRO B 1 157 ? -7.676 9.648 18.859 1 93.5 157 PRO B C 1
ATOM 3612 O O . PRO B 1 157 ? -8.031 9.57 17.688 1 93.5 157 PRO B O 1
ATOM 3615 N N . SER B 1 158 ? -6.453 9.727 19.25 1 95.06 158 SER B N 1
ATOM 3616 C CA . SER B 1 158 ? -5.418 9.844 18.219 1 95.06 158 SER B CA 1
ATOM 3617 C C . SER B 1 158 ? -4.156 9.094 18.625 1 95.06 158 SER B C 1
ATOM 3619 O O . SER B 1 158 ? -3.934 8.836 19.812 1 95.06 158 SER B O 1
ATOM 3621 N N . VAL B 1 159 ? -3.461 8.648 17.625 1 95.5 159 VAL B N 1
ATOM 3622 C CA . VAL B 1 159 ? -2.107 8.133 17.797 1 95.5 159 VAL B CA 1
ATOM 3623 C C . VAL B 1 159 ? -1.093 9.242 17.547 1 95.5 159 VAL B C 1
ATOM 3625 O O . VAL B 1 159 ? -1.11 9.891 16.5 1 95.5 159 VAL B O 1
ATOM 3628 N N . ASP B 1 160 ? -0.246 9.445 18.531 1 92.81 160 ASP B N 1
ATOM 3629 C CA . ASP B 1 160 ? 0.778 10.477 18.422 1 92.81 160 ASP B CA 1
ATOM 3630 C C . ASP B 1 160 ? 1.907 10.031 17.5 1 92.81 160 ASP B C 1
ATOM 3632 O O . ASP B 1 160 ? 2.535 8.992 17.734 1 92.81 160 ASP B O 1
ATOM 3636 N N . ILE B 1 161 ? 2.191 10.828 16.5 1 92.75 161 ILE B N 1
ATOM 3637 C CA . ILE B 1 161 ? 3.25 10.445 15.578 1 92.75 161 ILE B CA 1
ATOM 3638 C C . ILE B 1 161 ? 4.543 11.172 15.945 1 92.75 161 ILE B C 1
ATOM 3640 O O . ILE B 1 161 ? 5.492 11.195 15.156 1 92.75 161 ILE B O 1
ATOM 3644 N N . GLN B 1 162 ? 4.605 11.859 17.062 1 95.38 162 GLN B N 1
ATOM 3645 C CA . GLN B 1 162 ? 5.801 12.414 17.688 1 95.38 162 GLN B CA 1
ATOM 3646 C C . GLN B 1 162 ? 6.48 13.438 16.781 1 95.38 162 GLN B C 1
ATOM 3648 O O . GLN B 1 162 ? 7.688 13.367 16.547 1 95.38 162 GLN B O 1
ATOM 3653 N N . SER B 1 163 ? 5.652 14.359 16.328 1 96.25 163 SER B N 1
ATOM 3654 C CA . SER B 1 163 ? 6.109 15.328 15.344 1 96.25 163 SER B CA 1
ATOM 3655 C C . SER B 1 163 ? 7.188 16.25 15.922 1 96.25 163 SER B C 1
ATOM 3657 O O . SER B 1 163 ? 8.141 16.594 15.234 1 96.25 163 SER B O 1
ATOM 3659 N N . THR B 1 164 ? 7.098 16.609 17.172 1 97.38 164 THR B N 1
ATOM 3660 C CA . THR B 1 164 ? 8.086 17.484 17.797 1 97.38 164 THR B CA 1
ATOM 3661 C C . THR B 1 164 ? 9.438 16.781 17.891 1 97.38 164 THR B C 1
ATOM 3663 O O . THR B 1 164 ? 10.469 17.344 17.5 1 97.38 164 THR B O 1
ATOM 3666 N N . ALA B 1 165 ? 9.391 15.578 18.375 1 97.62 165 ALA B N 1
ATOM 3667 C CA . ALA B 1 165 ? 10.625 14.805 18.484 1 97.62 165 ALA B CA 1
ATOM 3668 C C . ALA B 1 165 ? 11.273 14.602 17.125 1 97.62 165 ALA B C 1
ATOM 3670 O O . ALA B 1 165 ? 12.5 14.688 16.984 1 97.62 165 ALA B O 1
ATOM 3671 N N . THR B 1 166 ? 10.461 14.344 16.172 1 98.12 166 THR B N 1
ATOM 3672 C CA . THR B 1 166 ? 10.938 14.133 14.812 1 98.12 166 THR B CA 1
ATOM 3673 C C . THR B 1 166 ? 11.578 15.398 14.258 1 98.12 166 THR B C 1
ATOM 3675 O O . THR B 1 166 ? 12.664 15.352 13.68 1 98.12 166 THR B O 1
ATOM 3678 N N . ALA B 1 167 ? 10.914 16.5 14.484 1 98.44 167 ALA B N 1
ATOM 3679 C CA . ALA B 1 167 ? 11.445 17.781 14.023 1 98.44 167 ALA B CA 1
ATOM 3680 C C . ALA B 1 167 ? 12.789 18.094 14.688 1 98.44 167 ALA B C 1
ATOM 3682 O O . ALA B 1 167 ? 13.734 18.516 14.016 1 98.44 167 ALA B O 1
ATOM 3683 N N . ARG B 1 168 ? 12.875 17.844 15.914 1 98 168 ARG B N 1
ATOM 3684 C CA . ARG B 1 168 ? 14.109 18.125 16.656 1 98 168 ARG B CA 1
ATOM 3685 C C . ARG B 1 168 ? 15.258 17.266 16.125 1 98 168 ARG B C 1
ATOM 3687 O O . ARG B 1 168 ? 16.375 17.766 15.969 1 98 168 ARG B O 1
ATOM 3694 N N . LEU B 1 169 ? 14.961 16.031 15.836 1 98 169 LEU B N 1
ATOM 3695 C CA . LEU B 1 169 ? 15.984 15.133 15.305 1 98 169 LEU B CA 1
ATOM 3696 C C . LEU B 1 169 ? 16.531 15.656 13.984 1 98 169 LEU B C 1
ATOM 3698 O O . LEU B 1 169 ? 17.75 15.695 13.781 1 98 169 LEU B O 1
ATOM 3702 N N . MET B 1 170 ? 15.617 16.094 13.148 1 98.5 170 MET B N 1
ATOM 3703 C CA . MET B 1 170 ? 16.031 16.594 11.844 1 98.5 170 MET B CA 1
ATOM 3704 C C . MET B 1 170 ? 16.828 17.875 11.977 1 98.5 170 MET B C 1
ATOM 3706 O O . MET B 1 170 ? 17.906 18.016 11.375 1 98.5 170 MET B O 1
ATOM 3710 N N . LEU B 1 171 ? 16.375 18.75 12.789 1 98.56 171 LEU B N 1
ATOM 3711 C CA . LEU B 1 171 ? 16.984 20.062 12.938 1 98.56 171 LEU B CA 1
ATOM 3712 C C . LEU B 1 171 ? 18.359 19.953 13.602 1 98.56 171 LEU B C 1
ATOM 3714 O O . LEU B 1 171 ? 19.312 20.594 13.156 1 98.56 171 LEU B O 1
ATOM 3718 N N . GLU B 1 172 ? 18.438 19.172 14.617 1 97.88 172 GLU B N 1
ATOM 3719 C CA . GLU B 1 172 ? 19.719 18.984 15.297 1 97.88 172 GLU B CA 1
ATOM 3720 C C . GLU B 1 172 ? 20.75 18.359 14.359 1 97.88 172 GLU B C 1
ATOM 3722 O O . GLU B 1 172 ? 21.906 18.781 14.336 1 97.88 172 GLU B O 1
ATOM 3727 N N . HIS B 1 173 ? 20.281 17.453 13.609 1 98.31 173 HIS B N 1
ATOM 3728 C CA . HIS B 1 173 ? 21.172 16.812 12.648 1 98.31 173 HIS B CA 1
ATOM 3729 C C . HIS B 1 173 ? 21.672 17.797 11.602 1 98.31 173 HIS B C 1
ATOM 3731 O O . HIS B 1 173 ? 22.859 17.891 11.328 1 98.31 173 HIS B O 1
ATOM 3737 N N . LEU B 1 174 ? 20.719 18.516 11.039 1 98.19 174 LEU B N 1
ATOM 3738 C CA . LEU B 1 174 ? 21.062 19.484 10.008 1 98.19 174 LEU B CA 1
ATOM 3739 C C . LEU B 1 174 ? 21.922 20.609 10.586 1 98.19 174 LEU B C 1
ATOM 3741 O O . LEU B 1 174 ? 22.875 21.062 9.953 1 98.19 174 LEU B O 1
ATOM 3745 N N . GLY B 1 175 ? 21.672 21.031 11.758 1 96.69 175 GLY B N 1
ATOM 3746 C CA . GLY B 1 175 ? 22.328 22.156 12.406 1 96.69 175 GLY B CA 1
ATOM 3747 C C . GLY B 1 175 ? 23.75 21.859 12.82 1 96.69 175 GLY B C 1
ATOM 3748 O O . GLY B 1 175 ? 24.562 22.781 13 1 96.69 175 GLY B O 1
ATOM 3749 N N . ALA B 1 176 ? 24.047 20.609 13 1 95.25 176 ALA B N 1
ATOM 3750 C CA . ALA B 1 176 ? 25.375 20.219 13.469 1 95.25 176 ALA B CA 1
ATOM 3751 C C . ALA B 1 176 ? 26.453 20.641 12.477 1 95.25 176 ALA B C 1
ATOM 3753 O O . ALA B 1 176 ? 27.578 20.969 12.875 1 95.25 176 ALA B O 1
ATOM 3754 N N . ASN B 1 177 ? 26.109 20.703 11.156 1 93.56 177 ASN B N 1
ATOM 3755 C CA . ASN B 1 177 ? 27.125 21.031 10.164 1 93.56 177 ASN B CA 1
ATOM 3756 C C . ASN B 1 177 ? 26.641 22.094 9.188 1 93.56 177 ASN B C 1
ATOM 3758 O O . ASN B 1 177 ? 27.016 22.094 8.016 1 93.56 177 ASN B O 1
ATOM 3762 N N . SER B 1 178 ? 25.734 22.891 9.672 1 95.81 178 SER B N 1
ATOM 3763 C CA . SER B 1 178 ? 25.219 23.953 8.82 1 95.81 178 SER B CA 1
ATOM 3764 C C . SER B 1 178 ? 25.156 25.281 9.562 1 95.81 178 SER B C 1
ATOM 3766 O O . SER B 1 178 ? 25.125 25.312 10.797 1 95.81 178 SER B O 1
ATOM 3768 N N . ARG B 1 179 ? 25.266 26.312 8.82 1 94.31 179 ARG B N 1
ATOM 3769 C CA . ARG B 1 179 ? 25.219 27.656 9.398 1 94.31 179 ARG B CA 1
ATOM 3770 C C . ARG B 1 179 ? 23.766 28.109 9.609 1 94.31 179 ARG B C 1
ATOM 3772 O O . ARG B 1 179 ? 23.438 28.688 10.648 1 94.31 179 ARG B O 1
ATOM 3779 N N . ARG B 1 180 ? 23 27.906 8.609 1 97.5 180 ARG B N 1
ATOM 3780 C CA . ARG B 1 180 ? 21.609 28.375 8.641 1 97.5 180 ARG B CA 1
ATOM 3781 C C . ARG B 1 180 ? 20.672 27.344 7.996 1 97.5 180 ARG B C 1
ATOM 3783 O O . ARG B 1 180 ? 20.859 26.984 6.828 1 97.5 180 ARG B O 1
ATOM 3790 N N . VAL B 1 181 ? 19.703 26.922 8.828 1 98.44 181 VAL B N 1
ATOM 3791 C CA . VAL B 1 181 ? 18.734 25.938 8.367 1 98.44 181 VAL B CA 1
ATOM 3792 C C . VAL B 1 181 ? 17.422 26.625 8.008 1 98.44 181 VAL B C 1
ATOM 3794 O O . VAL B 1 181 ? 16.922 27.469 8.766 1 98.44 181 VAL B O 1
ATOM 3797 N N . GLY B 1 182 ? 16.938 26.375 6.793 1 98.69 182 GLY B N 1
ATOM 3798 C CA . GLY B 1 182 ? 15.602 26.812 6.418 1 98.69 182 GLY B CA 1
ATOM 3799 C C . GLY B 1 182 ? 14.555 25.719 6.586 1 98.69 182 GLY B C 1
ATOM 3800 O O . GLY B 1 182 ? 14.891 24.562 6.836 1 98.69 182 GLY B O 1
ATOM 3801 N N . LEU B 1 183 ? 13.289 26.125 6.52 1 98.81 183 LEU B N 1
ATOM 3802 C CA . LEU B 1 183 ? 12.18 25.188 6.695 1 98.81 183 LEU B CA 1
ATOM 3803 C C . LEU B 1 183 ? 11.148 25.359 5.582 1 98.81 183 LEU B C 1
ATOM 3805 O O . LEU B 1 183 ? 10.797 26.484 5.211 1 98.81 183 LEU B O 1
ATOM 3809 N N . ILE B 1 184 ? 10.727 24.234 5.02 1 98.69 184 ILE B N 1
ATOM 3810 C CA . ILE B 1 184 ? 9.602 24.219 4.09 1 98.69 184 ILE B CA 1
ATOM 3811 C C . ILE B 1 184 ? 8.547 23.234 4.574 1 98.69 184 ILE B C 1
ATOM 3813 O O . ILE B 1 184 ? 8.82 22.047 4.746 1 98.69 184 ILE B O 1
ATOM 3817 N N . THR B 1 185 ? 7.355 23.766 4.859 1 98.06 185 THR B N 1
ATOM 3818 C CA . THR B 1 185 ? 6.215 22.938 5.25 1 98.06 185 THR B CA 1
ATOM 3819 C C . THR B 1 185 ? 5.043 23.141 4.293 1 98.06 185 THR B C 1
ATOM 3821 O O . THR B 1 185 ? 5.211 23.703 3.211 1 98.06 185 THR B O 1
ATOM 3824 N N . GLY B 1 186 ? 3.879 22.531 4.641 1 96.75 186 GLY B N 1
ATOM 3825 C CA . GLY B 1 186 ? 2.678 22.688 3.838 1 96.75 186 GLY B CA 1
ATOM 3826 C C . GLY B 1 186 ? 1.776 23.812 4.324 1 96.75 186 GLY B C 1
ATOM 3827 O O . GLY B 1 186 ? 1.886 24.25 5.473 1 96.75 186 GLY B O 1
ATOM 3828 N N . GLU B 1 187 ? 0.881 24.219 3.469 1 95.81 187 GLU B N 1
ATOM 3829 C CA . GLU B 1 187 ? -0.014 25.328 3.762 1 95.81 187 GLU B CA 1
ATOM 3830 C C . GLU B 1 187 ? -1.167 24.891 4.66 1 95.81 187 GLU B C 1
ATOM 3832 O O . GLU B 1 187 ? -1.659 25.672 5.477 1 95.81 187 GLU B O 1
ATOM 3837 N N . GLN B 1 188 ? -1.608 23.672 4.449 1 92 188 GLN B N 1
ATOM 3838 C CA . GLN B 1 188 ? -2.709 23.188 5.277 1 92 188 GLN B CA 1
ATOM 3839 C C . GLN B 1 188 ? -2.271 23 6.727 1 92 188 GLN B C 1
ATOM 3841 O O . GLN B 1 188 ? -1.225 22.406 6.996 1 92 188 GLN B O 1
ATOM 3846 N N . ARG B 1 189 ? -3.055 23.531 7.613 1 94.12 189 ARG B N 1
ATOM 3847 C CA . ARG B 1 189 ? -2.65 23.516 9.016 1 94.12 189 ARG B CA 1
ATOM 3848 C C . ARG B 1 189 ? -2.938 22.156 9.648 1 94.12 189 ARG B C 1
ATOM 3850 O O . ARG B 1 189 ? -4.082 21.859 10 1 94.12 189 ARG B O 1
ATOM 3857 N N . ARG B 1 190 ? -1.899 21.469 9.812 1 95.12 190 ARG B N 1
ATOM 3858 C CA . ARG B 1 190 ? -1.894 20.172 10.477 1 95.12 190 ARG B CA 1
ATOM 3859 C C . ARG B 1 190 ? -1.002 20.203 11.719 1 95.12 190 ARG B C 1
ATOM 3861 O O . ARG B 1 190 ? -0.045 20.969 11.781 1 95.12 190 ARG B O 1
ATOM 3868 N N . ASN B 1 191 ? -1.33 19.328 12.625 1 94.69 191 ASN B N 1
ATOM 3869 C CA . ASN B 1 191 ? -0.558 19.312 13.859 1 94.69 191 ASN B CA 1
ATOM 3870 C C . ASN B 1 191 ? 0.924 19.062 13.594 1 94.69 191 ASN B C 1
ATOM 3872 O O . ASN B 1 191 ? 1.785 19.656 14.242 1 94.69 191 ASN B O 1
ATOM 3876 N N . SER B 1 192 ? 1.213 18.219 12.672 1 95.06 192 SER B N 1
ATOM 3877 C CA . SER B 1 192 ? 2.602 17.906 12.352 1 95.06 192 SER B CA 1
ATOM 3878 C C . SER B 1 192 ? 3.355 19.156 11.891 1 95.06 192 SER B C 1
ATOM 3880 O O . SER B 1 192 ? 4.504 19.375 12.281 1 95.06 192 SER B O 1
ATOM 3882 N N . TYR B 1 193 ? 2.701 19.984 11.07 1 96.75 193 TYR B N 1
ATOM 3883 C CA . TYR B 1 193 ? 3.326 21.219 10.609 1 96.75 193 TYR B CA 1
ATOM 3884 C C . TYR B 1 193 ? 3.471 22.219 11.758 1 96.75 193 TYR B C 1
ATOM 3886 O O . TYR B 1 193 ? 4.52 22.844 11.914 1 96.75 193 TYR B O 1
ATOM 3894 N N . ILE B 1 194 ? 2.453 22.312 12.531 1 96.38 194 ILE B N 1
ATOM 3895 C CA . ILE B 1 194 ? 2.424 23.266 13.633 1 96.38 194 ILE B CA 1
ATOM 3896 C C . ILE B 1 194 ? 3.549 22.953 14.617 1 96.38 194 ILE B C 1
ATOM 3898 O O . ILE B 1 194 ? 4.32 23.844 14.992 1 96.38 194 ILE B O 1
ATOM 3902 N N . GLU B 1 195 ? 3.67 21.75 14.945 1 97 195 GLU B N 1
ATOM 3903 C CA . GLU B 1 195 ? 4.699 21.312 15.883 1 97 195 GLU B CA 1
ATOM 3904 C C . GLU B 1 195 ? 6.094 21.453 15.281 1 97 195 GLU B C 1
ATOM 3906 O O . GLU B 1 195 ? 7.043 21.828 15.969 1 97 195 GLU B O 1
ATOM 3911 N N . THR B 1 196 ? 6.188 21.156 14.023 1 98.19 196 THR B N 1
ATOM 3912 C CA . THR B 1 196 ? 7.473 21.297 13.344 1 98.19 196 THR B CA 1
ATOM 3913 C C . THR B 1 196 ? 7.902 22.75 13.289 1 98.19 196 THR B C 1
ATOM 3915 O O . THR B 1 196 ? 9.055 23.078 13.555 1 98.19 196 THR B O 1
ATOM 3918 N N . GLU B 1 197 ? 7.023 23.625 12.953 1 98.31 197 GLU B N 1
ATOM 3919 C CA . GLU B 1 197 ? 7.309 25.047 12.883 1 98.31 197 GLU B CA 1
ATOM 3920 C C . GLU B 1 197 ? 7.703 25.594 14.25 1 98.31 197 GLU B C 1
ATOM 3922 O O . GLU B 1 197 ? 8.609 26.438 14.352 1 98.31 197 GLU B O 1
ATOM 3927 N N . ALA B 1 198 ? 7.02 25.109 15.258 1 98 198 ALA B N 1
ATOM 3928 C CA . ALA B 1 198 ? 7.355 25.531 16.609 1 98 198 ALA B CA 1
ATOM 3929 C C . ALA B 1 198 ? 8.758 25.062 17 1 98 198 ALA B C 1
ATOM 3931 O O . ALA B 1 198 ? 9.531 25.828 17.578 1 98 198 ALA B O 1
ATOM 3932 N N . ALA B 1 199 ? 9.031 23.875 16.688 1 98.5 199 ALA B N 1
ATOM 3933 C CA . ALA B 1 199 ? 10.359 23.328 16.969 1 98.5 199 ALA B CA 1
ATOM 3934 C C . ALA B 1 199 ? 11.438 24.109 16.219 1 98.5 199 ALA B C 1
ATOM 3936 O O . ALA B 1 199 ? 12.516 24.375 16.75 1 98.5 199 ALA B O 1
ATOM 3937 N N . TYR B 1 200 ? 11.109 24.484 15.023 1 98.69 200 TYR B N 1
ATOM 3938 C CA . TYR B 1 200 ? 12.055 25.234 14.203 1 98.69 200 TYR B CA 1
ATOM 3939 C C . TYR B 1 200 ? 12.297 26.625 14.773 1 98.69 200 TYR B C 1
ATOM 3941 O O . TYR B 1 200 ? 13.438 27.078 14.828 1 98.69 200 TYR B O 1
ATOM 3949 N N . ALA B 1 201 ? 11.258 27.219 15.156 1 98.38 201 ALA B N 1
ATOM 3950 C CA . ALA B 1 201 ? 11.375 28.547 15.75 1 98.38 201 ALA B CA 1
ATOM 3951 C C . ALA B 1 201 ? 12.266 28.516 16.984 1 98.38 201 ALA B C 1
ATOM 3953 O O . ALA B 1 201 ? 13.133 29.375 17.156 1 98.38 201 ALA B O 1
ATOM 3954 N N . ALA B 1 202 ? 12.047 27.562 17.812 1 98.06 202 ALA B N 1
ATOM 3955 C CA . ALA B 1 202 ? 12.859 27.422 19.016 1 98.06 202 ALA B CA 1
ATOM 3956 C C . ALA B 1 202 ? 14.32 27.125 18.656 1 98.06 202 ALA B C 1
ATOM 3958 O O . ALA B 1 202 ? 15.234 27.672 19.266 1 98.06 202 ALA B O 1
ATOM 3959 N N . PHE B 1 203 ? 14.484 26.344 17.734 1 98.25 203 PHE B N 1
ATOM 3960 C CA . PHE B 1 203 ? 15.812 25.969 17.266 1 98.25 203 PHE B CA 1
ATOM 3961 C C . PHE B 1 203 ? 16.578 27.172 16.75 1 98.25 203 PHE B C 1
ATOM 3963 O O . PHE B 1 203 ? 17.734 27.391 17.109 1 98.25 203 PHE B O 1
ATOM 3970 N N . ALA B 1 204 ? 15.945 27.922 15.914 1 97.69 204 ALA B N 1
ATOM 3971 C CA . ALA B 1 204 ? 16.562 29.109 15.344 1 97.69 204 ALA B CA 1
ATOM 3972 C C . ALA B 1 204 ? 16.906 30.125 16.422 1 97.69 204 ALA B C 1
ATOM 3974 O O . ALA B 1 204 ? 17.984 30.75 16.391 1 97.69 204 ALA B O 1
ATOM 3975 N N . ALA B 1 205 ? 16 30.25 17.344 1 97.44 205 ALA B N 1
ATOM 3976 C CA . ALA B 1 205 ? 16.234 31.172 18.453 1 97.44 205 ALA B CA 1
ATOM 3977 C C . ALA B 1 205 ? 17.469 30.766 19.25 1 97.44 205 ALA B C 1
ATOM 3979 O O . ALA B 1 205 ? 18.281 31.625 19.609 1 97.44 205 ALA B O 1
ATOM 3980 N N . GLU B 1 206 ? 17.594 29.547 19.484 1 96.81 206 GLU B N 1
ATOM 3981 C CA . GLU B 1 206 ? 18.719 29.031 20.234 1 96.81 206 GLU B CA 1
ATOM 3982 C C . GLU B 1 206 ? 20.031 29.25 19.484 1 96.81 206 GLU B C 1
ATOM 3984 O O . GLU B 1 206 ? 21.078 29.453 20.109 1 96.81 206 GLU B O 1
ATOM 3989 N N . ARG B 1 207 ? 19.969 29.297 18.297 1 95.5 207 ARG B N 1
ATOM 3990 C CA . ARG B 1 207 ? 21.172 29.422 17.469 1 95.5 207 ARG B CA 1
ATOM 3991 C C . ARG B 1 207 ? 21.438 30.859 17.094 1 95.5 207 ARG B C 1
ATOM 3993 O O . ARG B 1 207 ? 22.469 31.172 16.5 1 95.5 207 ARG B O 1
ATOM 4000 N N . GLY B 1 208 ? 20.453 31.688 17.266 1 94.75 208 GLY B N 1
ATOM 4001 C CA . GLY B 1 208 ? 20.688 33.125 17.156 1 94.75 208 GLY B CA 1
ATOM 4002 C C . GLY B 1 208 ? 20.453 33.656 15.75 1 94.75 208 GLY B C 1
ATOM 4003 O O . GLY B 1 208 ? 21.125 34.594 15.32 1 94.75 208 GLY B O 1
ATOM 4004 N N . TYR B 1 209 ? 19.609 32.969 14.961 1 93.5 209 TYR B N 1
ATOM 4005 C CA . TYR B 1 209 ? 19.297 33.531 13.656 1 93.5 209 TYR B CA 1
ATOM 4006 C C . TYR B 1 209 ? 17.781 33.625 13.461 1 93.5 209 TYR B C 1
ATOM 4008 O O . TYR B 1 209 ? 17.016 32.969 14.18 1 93.5 209 TYR B O 1
ATOM 4016 N N . SER B 1 210 ? 17.375 34.531 12.516 1 95.38 210 SER B N 1
ATOM 4017 C CA . SER B 1 210 ? 15.969 34.688 12.195 1 95.38 210 SER B CA 1
ATOM 4018 C C . SER B 1 210 ? 15.453 33.5 11.383 1 95.38 210 SER B C 1
ATOM 4020 O O . SER B 1 210 ? 16.047 33.125 10.375 1 95.38 210 SER B O 1
ATOM 4022 N N . PRO B 1 211 ? 14.359 32.938 11.805 1 96.94 211 PRO B N 1
ATOM 4023 C CA . PRO B 1 211 ? 13.797 31.797 11.055 1 96.94 211 PRO B CA 1
ATOM 4024 C C . PRO B 1 211 ? 13.391 32.188 9.633 1 96.94 211 PRO B C 1
ATOM 4026 O O . PRO B 1 211 ? 12.898 33.281 9.406 1 96.94 211 PRO B O 1
ATOM 4029 N N . VAL B 1 212 ? 13.68 31.297 8.742 1 97.88 212 VAL B N 1
ATOM 4030 C CA . VAL B 1 212 ? 13.195 31.391 7.367 1 97.88 212 VAL B CA 1
ATOM 4031 C C . VAL B 1 212 ? 12.375 30.156 7.023 1 97.88 212 VAL B C 1
ATOM 4033 O O . VAL B 1 212 ? 12.93 29.078 6.785 1 97.88 212 VAL B O 1
ATOM 4036 N N . ALA B 1 213 ? 11.117 30.375 7.055 1 97.62 213 ALA B N 1
ATOM 4037 C CA . ALA B 1 213 ? 10.188 29.281 6.816 1 97.62 213 ALA B CA 1
ATOM 4038 C C . ALA B 1 213 ? 9.195 29.625 5.707 1 97.62 213 ALA B C 1
ATOM 4040 O O . ALA B 1 213 ? 8.734 30.766 5.613 1 97.62 213 ALA B O 1
ATOM 4041 N N . LEU B 1 214 ? 8.945 28.625 4.891 1 97.75 214 LEU B N 1
ATOM 4042 C CA . LEU B 1 214 ? 8 28.797 3.795 1 97.75 214 LEU B CA 1
ATOM 4043 C C . LEU B 1 214 ? 6.945 27.688 3.811 1 97.75 214 LEU B C 1
ATOM 4045 O O . LEU B 1 214 ? 7.27 26.516 4.035 1 97.75 214 LEU B O 1
ATOM 4049 N N . ARG B 1 215 ? 5.711 28.125 3.615 1 97.94 215 ARG B N 1
ATOM 4050 C CA . ARG B 1 215 ? 4.621 27.172 3.449 1 97.94 215 ARG B CA 1
ATOM 4051 C C . ARG B 1 215 ? 4.23 27.031 1.981 1 97.94 215 ARG B C 1
ATOM 4053 O O . ARG B 1 215 ? 4.039 28.031 1.29 1 97.94 215 ARG B O 1
ATOM 4060 N N . VAL B 1 216 ? 4.152 25.797 1.536 1 97.69 216 VAL B N 1
ATOM 4061 C CA . VAL B 1 216 ? 3.865 25.516 0.132 1 97.69 216 VAL B CA 1
ATOM 4062 C C . VAL B 1 216 ? 2.525 24.797 0.012 1 97.69 216 VAL B C 1
ATOM 4064 O O . VAL B 1 216 ? 2.199 23.938 0.837 1 97.69 216 VAL B O 1
ATOM 4067 N N . ASP B 1 217 ? 1.767 25.172 -1.025 1 96 217 ASP B N 1
ATOM 4068 C CA . ASP B 1 217 ? 0.506 24.484 -1.307 1 96 217 ASP B CA 1
ATOM 4069 C C . ASP B 1 217 ? 0.744 23.031 -1.699 1 96 217 ASP B C 1
ATOM 4071 O O . ASP B 1 217 ? 1.349 22.75 -2.736 1 96 217 ASP B O 1
ATOM 4075 N N . GLU B 1 218 ? 0.191 22.141 -0.925 1 91.56 218 GLU B N 1
ATOM 4076 C CA . GLU B 1 218 ? 0.417 20.719 -1.131 1 91.56 218 GLU B CA 1
ATOM 4077 C C . GLU B 1 218 ? -0.156 20.25 -2.467 1 91.56 218 GLU B C 1
ATOM 4079 O O . GLU B 1 218 ? 0.335 19.281 -3.061 1 91.56 218 GLU B O 1
ATOM 4084 N N . SER B 1 219 ? -1.125 20.922 -3.01 1 88.31 219 SER B N 1
ATOM 4085 C CA . SER B 1 219 ? -1.755 20.516 -4.262 1 88.31 219 SER B CA 1
ATOM 4086 C C . SER B 1 219 ? -0.795 20.656 -5.438 1 88.31 219 SER B C 1
ATOM 4088 O O . SER B 1 219 ? -0.98 20.031 -6.48 1 88.31 219 SER B O 1
ATOM 4090 N N . GLY B 1 220 ? 0.271 21.453 -5.207 1 90.75 220 GLY B N 1
ATOM 4091 C CA . GLY B 1 220 ? 1.254 21.656 -6.258 1 90.75 220 GLY B CA 1
ATOM 4092 C C . GLY B 1 220 ? 2.34 20.609 -6.285 1 90.75 220 GLY B C 1
ATOM 4093 O O . GLY B 1 220 ? 3.117 20.531 -7.238 1 90.75 220 GLY B O 1
ATOM 4094 N N . GLY B 1 221 ? 2.455 19.859 -5.27 1 89.88 221 GLY B N 1
ATOM 4095 C CA . GLY B 1 221 ? 3.352 18.719 -5.227 1 89.88 221 GLY B CA 1
ATOM 4096 C C . GLY B 1 221 ? 4.816 19.094 -5.344 1 89.88 221 GLY B C 1
ATOM 4097 O O . GLY B 1 221 ? 5.246 20.109 -4.773 1 89.88 221 GLY B O 1
ATOM 4098 N N . GLU B 1 222 ? 5.547 18.266 -6.027 1 92 222 GLU B N 1
ATOM 4099 C CA . GLU B 1 222 ? 6.992 18.422 -6.191 1 92 222 GLU B CA 1
ATOM 4100 C C . GLU B 1 222 ? 7.336 19.688 -6.961 1 92 222 GLU B C 1
ATOM 4102 O O . GLU B 1 222 ? 8.273 20.406 -6.605 1 92 222 GLU B O 1
ATOM 4107 N N . SER B 1 223 ? 6.547 19.984 -7.957 1 93.38 223 SER B N 1
ATOM 4108 C CA . SER B 1 223 ? 6.836 21.109 -8.836 1 93.38 223 SER B CA 1
ATOM 4109 C C . SER B 1 223 ? 6.707 22.438 -8.086 1 93.38 223 SER B C 1
ATOM 4111 O O . SER B 1 223 ? 7.57 23.312 -8.211 1 93.38 223 SER B O 1
ATOM 4113 N N . GLU B 1 224 ? 5.668 22.547 -7.363 1 95.69 224 GLU B N 1
ATOM 4114 C CA . GLU B 1 224 ? 5.473 23.766 -6.586 1 95.69 224 GLU B CA 1
ATOM 4115 C C . GLU B 1 224 ? 6.555 23.922 -5.52 1 95.69 224 GLU B C 1
ATOM 4117 O O . GLU B 1 224 ? 7.012 25.031 -5.246 1 95.69 224 GLU B O 1
ATOM 4122 N N . ALA B 1 225 ? 6.93 22.828 -4.977 1 96.81 225 ALA B N 1
ATOM 4123 C CA . ALA B 1 225 ? 7.984 22.859 -3.965 1 96.81 225 ALA B CA 1
ATOM 4124 C C . ALA B 1 225 ? 9.32 23.266 -4.57 1 96.81 225 ALA B C 1
ATOM 4126 O O . ALA B 1 225 ? 10.102 23.984 -3.941 1 96.81 225 ALA B O 1
ATOM 4127 N N . ALA B 1 226 ? 9.57 22.797 -5.766 1 97.81 226 ALA B N 1
ATOM 4128 C CA . ALA B 1 226 ? 10.805 23.172 -6.453 1 97.81 226 ALA B CA 1
ATOM 4129 C C . ALA B 1 226 ? 10.867 24.688 -6.68 1 97.81 226 ALA B C 1
ATOM 4131 O O . ALA B 1 226 ? 11.883 25.328 -6.391 1 97.81 226 ALA B O 1
ATOM 4132 N N . ALA B 1 227 ? 9.812 25.203 -7.168 1 98.12 227 ALA B N 1
ATOM 4133 C CA . ALA B 1 227 ? 9.75 26.641 -7.434 1 98.12 227 ALA B CA 1
ATOM 4134 C C . ALA B 1 227 ? 9.906 27.438 -6.148 1 98.12 227 ALA B C 1
ATOM 4136 O O . ALA B 1 227 ? 10.633 28.438 -6.113 1 98.12 227 ALA B O 1
ATOM 4137 N N . ALA B 1 228 ? 9.242 27.016 -5.148 1 98.19 228 ALA B N 1
ATOM 4138 C CA . ALA B 1 228 ? 9.289 27.688 -3.861 1 98.19 228 ALA B CA 1
ATOM 4139 C C . ALA B 1 228 ? 10.695 27.625 -3.262 1 98.19 228 ALA B C 1
ATOM 4141 O O . ALA B 1 228 ? 11.195 28.625 -2.727 1 98.19 228 ALA B O 1
ATOM 4142 N N . ALA B 1 229 ? 11.258 26.5 -3.314 1 98.56 229 ALA B N 1
ATOM 4143 C CA . ALA B 1 229 ? 12.609 26.312 -2.781 1 98.56 229 ALA B CA 1
ATOM 4144 C C . ALA B 1 229 ? 13.617 27.188 -3.531 1 98.56 229 ALA B C 1
ATOM 4146 O O . ALA B 1 229 ? 14.516 27.766 -2.924 1 98.56 229 ALA B O 1
ATOM 4147 N N . GLU B 1 230 ? 13.445 27.172 -4.82 1 98.38 230 GLU B N 1
ATOM 4148 C CA . GLU B 1 230 ? 14.328 28.016 -5.621 1 98.38 230 GLU B CA 1
ATOM 4149 C C . GLU B 1 230 ? 14.266 29.469 -5.172 1 98.38 230 GLU B C 1
ATOM 4151 O O . GLU B 1 230 ? 15.297 30.109 -4.965 1 98.38 230 GLU B O 1
ATOM 4156 N N . ARG B 1 231 ? 13.086 29.953 -5.059 1 98.06 231 ARG B N 1
ATOM 4157 C CA . ARG B 1 231 ? 12.883 31.328 -4.621 1 98.06 231 ARG B CA 1
ATOM 4158 C C . ARG B 1 231 ? 13.477 31.562 -3.232 1 98.06 231 ARG B C 1
ATOM 4160 O O . ARG B 1 231 ? 14.156 32.562 -2.996 1 98.06 231 ARG B O 1
ATOM 4167 N N . LEU B 1 232 ? 13.227 30.641 -2.355 1 98.25 232 LEU B N 1
ATOM 4168 C CA . LEU B 1 232 ? 13.711 30.734 -0.984 1 98.25 232 LEU B CA 1
ATOM 4169 C C . LEU B 1 232 ? 15.234 30.812 -0.953 1 98.25 232 LEU B C 1
ATOM 4171 O O . LEU B 1 232 ? 15.805 31.656 -0.266 1 98.25 232 LEU B O 1
ATOM 4175 N N . LEU B 1 233 ? 15.867 29.984 -1.671 1 98 233 LEU B N 1
ATOM 4176 C CA . LEU B 1 233 ? 17.328 29.875 -1.649 1 98 233 LEU B CA 1
ATOM 4177 C C . LEU B 1 233 ? 17.969 31.062 -2.346 1 98 233 LEU B C 1
ATOM 4179 O O . LEU B 1 233 ? 19.047 31.516 -1.943 1 98 233 LEU B O 1
ATOM 4183 N N . ARG B 1 234 ? 17.359 31.578 -3.383 1 97.62 234 ARG B N 1
ATOM 4184 C CA . ARG B 1 234 ? 17.859 32.781 -4.051 1 97.62 234 ARG B CA 1
ATOM 4185 C C . ARG B 1 234 ? 17.797 33.969 -3.123 1 97.62 234 ARG B C 1
ATOM 4187 O O . ARG B 1 234 ? 18.719 34.812 -3.104 1 97.62 234 ARG B O 1
ATOM 4194 N N . ASN B 1 235 ? 16.734 34.031 -2.402 1 97.56 235 ASN B N 1
ATOM 4195 C CA . ASN B 1 235 ? 16.516 35.156 -1.516 1 97.56 235 ASN B CA 1
ATOM 4196 C C . ASN B 1 235 ? 17.328 35.031 -0.23 1 97.56 235 ASN B C 1
ATOM 4198 O O . ASN B 1 235 ? 17.516 36.031 0.494 1 97.56 235 ASN B O 1
ATOM 4202 N N . ASN B 1 236 ? 17.75 33.812 0.062 1 97.5 236 ASN B N 1
ATOM 4203 C CA . ASN B 1 236 ? 18.516 33.531 1.273 1 97.5 236 ASN B CA 1
ATOM 4204 C C . ASN B 1 236 ? 19.734 32.688 0.977 1 97.5 236 ASN B C 1
ATOM 4206 O O . ASN B 1 236 ? 19.812 31.516 1.396 1 97.5 236 ASN B O 1
ATOM 4210 N N . PRO B 1 237 ? 20.75 33.25 0.409 1 96.12 237 PRO B N 1
ATOM 4211 C CA . PRO B 1 237 ? 21.922 32.469 -0.044 1 96.12 237 PRO B CA 1
ATOM 4212 C C . PRO B 1 237 ? 22.719 31.875 1.112 1 96.12 237 PRO B C 1
ATOM 4214 O O . PRO B 1 237 ? 23.547 31 0.898 1 96.12 237 PRO B O 1
ATOM 4217 N N . ASP B 1 238 ? 22.469 32.312 2.268 1 96.62 238 ASP B N 1
ATOM 4218 C CA . ASP B 1 238 ? 23.219 31.844 3.426 1 96.62 238 ASP B CA 1
ATOM 4219 C C . ASP B 1 238 ? 22.625 30.547 3.965 1 96.62 238 ASP B C 1
ATOM 4221 O O . ASP B 1 238 ? 23.25 29.875 4.801 1 96.62 238 ASP B O 1
ATOM 4225 N N . ILE B 1 239 ? 21.5 30.125 3.449 1 97.94 239 ILE B N 1
ATOM 4226 C CA . ILE B 1 239 ? 20.922 28.844 3.842 1 97.94 239 ILE B CA 1
ATOM 4227 C C . ILE B 1 239 ? 21.719 27.703 3.221 1 97.94 239 ILE B C 1
ATOM 4229 O O . ILE B 1 239 ? 21.875 27.641 2 1 97.94 239 ILE B O 1
ATOM 4233 N N . ASP B 1 240 ? 22.156 26.875 4.094 1 98.06 240 ASP B N 1
ATOM 4234 C CA . ASP B 1 240 ? 22.953 25.75 3.584 1 98.06 240 ASP B CA 1
ATOM 4235 C C . ASP B 1 240 ? 22.359 24.406 4.031 1 98.06 240 ASP B C 1
ATOM 4237 O O . ASP B 1 240 ? 22.969 23.359 3.85 1 98.06 240 ASP B O 1
ATOM 4241 N N . ALA B 1 241 ? 21.156 24.484 4.621 1 98.5 241 ALA B N 1
ATOM 4242 C CA . ALA B 1 241 ? 20.375 23.281 4.938 1 98.5 241 ALA B CA 1
ATOM 4243 C C . ALA B 1 241 ? 18.875 23.562 4.906 1 98.5 241 ALA B C 1
ATOM 4245 O O . ALA B 1 241 ? 18.453 24.672 5.227 1 98.5 241 ALA B O 1
ATOM 4246 N N . LEU B 1 242 ? 18.156 22.594 4.5 1 98.81 242 LEU B N 1
ATOM 4247 C CA . LEU B 1 242 ? 16.703 22.703 4.512 1 98.81 242 LEU B CA 1
ATOM 4248 C C . LEU B 1 242 ? 16.062 21.516 5.227 1 98.81 242 LEU B C 1
ATOM 4250 O O . LEU B 1 242 ? 16.391 20.375 4.941 1 98.81 242 LEU B O 1
ATOM 4254 N N . CYS B 1 243 ? 15.227 21.812 6.195 1 98.81 243 CYS B N 1
ATOM 4255 C CA . CYS B 1 243 ? 14.32 20.844 6.805 1 98.81 243 CYS B CA 1
ATOM 4256 C C . CYS B 1 243 ? 12.984 20.828 6.082 1 98.81 243 CYS B C 1
ATOM 4258 O O . CYS B 1 243 ? 12.242 21.812 6.105 1 98.81 243 CYS B O 1
ATOM 4260 N N . VAL B 1 244 ? 12.664 19.734 5.434 1 98.56 244 VAL B N 1
ATOM 4261 C CA . VAL B 1 244 ? 11.484 19.625 4.578 1 98.56 244 VAL B CA 1
ATOM 4262 C C . VAL B 1 244 ? 10.703 18.359 4.914 1 98.56 244 VAL B C 1
ATOM 4264 O O . VAL B 1 244 ? 10.883 17.328 4.266 1 98.56 244 VAL B O 1
ATOM 4267 N N . PRO B 1 245 ? 9.727 18.5 5.797 1 96.94 245 PRO B N 1
ATOM 4268 C CA . PRO B 1 245 ? 9.055 17.312 6.324 1 96.94 245 PRO B CA 1
ATOM 4269 C C . PRO B 1 245 ? 8.242 16.578 5.262 1 96.94 245 PRO B C 1
ATOM 4271 O O . PRO B 1 245 ? 8.039 15.359 5.371 1 96.94 245 PRO B O 1
ATOM 4274 N N . VAL B 1 246 ? 7.746 17.219 4.238 1 94.5 246 VAL B N 1
ATOM 4275 C CA . VAL B 1 246 ? 6.98 16.562 3.178 1 94.5 246 VAL B CA 1
ATOM 4276 C C . VAL B 1 246 ? 7.93 15.977 2.135 1 94.5 246 VAL B C 1
ATOM 4278 O O . VAL B 1 246 ? 8.633 16.719 1.443 1 94.5 246 VAL B O 1
ATOM 4281 N N . ASP B 1 247 ? 7.879 14.719 2.004 1 92.25 247 ASP B N 1
ATOM 4282 C CA . ASP B 1 247 ? 8.867 14.039 1.168 1 92.25 247 ASP B CA 1
ATOM 4283 C C . ASP B 1 247 ? 8.742 14.477 -0.291 1 92.25 247 ASP B C 1
ATOM 4285 O O . ASP B 1 247 ? 9.742 14.609 -0.993 1 92.25 247 ASP B O 1
ATOM 4289 N N . ALA B 1 248 ? 7.562 14.703 -0.75 1 91.25 248 ALA B N 1
ATOM 4290 C CA . ALA B 1 248 ? 7.379 15.211 -2.107 1 91.25 248 ALA B CA 1
ATOM 4291 C C . ALA B 1 248 ? 8.031 16.578 -2.271 1 91.25 248 ALA B C 1
ATOM 4293 O O . ALA B 1 248 ? 8.625 16.875 -3.314 1 91.25 248 ALA B O 1
ATOM 4294 N N . PHE B 1 249 ? 7.938 17.375 -1.274 1 96 249 PHE B N 1
ATOM 4295 C CA . PHE B 1 249 ? 8.578 18.688 -1.298 1 96 249 PHE B CA 1
ATOM 4296 C C . PHE B 1 249 ? 10.102 18.547 -1.291 1 96 249 PHE B C 1
ATOM 4298 O O . PHE B 1 249 ? 10.805 19.297 -1.974 1 96 249 PHE B O 1
ATOM 4305 N N . ALA B 1 250 ? 10.562 17.578 -0.52 1 96.56 250 ALA B N 1
ATOM 4306 C CA . ALA B 1 250 ? 12.008 17.344 -0.461 1 96.56 250 ALA B CA 1
ATOM 4307 C C . ALA B 1 250 ? 12.555 16.984 -1.835 1 96.56 250 ALA B C 1
ATOM 4309 O O . ALA B 1 250 ? 13.648 17.422 -2.211 1 96.56 250 ALA B O 1
ATOM 4310 N N . ARG B 1 251 ? 11.797 16.234 -2.51 1 93.62 251 ARG B N 1
ATOM 4311 C CA . ARG B 1 251 ? 12.195 15.922 -3.877 1 93.62 251 ARG B CA 1
ATOM 4312 C C . ARG B 1 251 ? 12.242 17.172 -4.742 1 93.62 251 ARG B C 1
ATOM 4314 O O . ARG B 1 251 ? 13.133 17.328 -5.582 1 93.62 251 ARG B O 1
ATOM 4321 N N . GLY B 1 252 ? 11.266 18 -4.586 1 96.19 252 GLY B N 1
ATOM 4322 C CA . GLY B 1 252 ? 11.273 19.281 -5.277 1 96.19 252 GLY B CA 1
ATOM 4323 C C . GLY B 1 252 ? 12.492 20.125 -4.957 1 96.19 252 GLY B C 1
ATOM 4324 O O . GLY B 1 252 ? 13.039 20.797 -5.836 1 96.19 252 GLY B O 1
ATOM 4325 N N . VAL B 1 253 ? 12.93 20.047 -3.777 1 98.31 253 VAL B N 1
ATOM 4326 C CA . VAL B 1 253 ? 14.102 20.797 -3.336 1 98.31 253 VAL B CA 1
ATOM 4327 C C . VAL B 1 253 ? 15.344 20.297 -4.078 1 98.31 253 VAL B C 1
ATOM 4329 O O . VAL B 1 253 ? 16.219 21.094 -4.414 1 98.31 253 VAL B O 1
ATOM 4332 N N . LEU B 1 254 ? 15.445 19.016 -4.289 1 97.75 254 LEU B N 1
ATOM 4333 C CA . LEU B 1 254 ? 16.562 18.484 -5.047 1 97.75 254 LEU B CA 1
ATOM 4334 C C . LEU B 1 254 ? 16.625 19.109 -6.438 1 97.75 254 LEU B C 1
ATOM 4336 O O . LEU B 1 254 ? 17.719 19.438 -6.934 1 97.75 254 LEU B O 1
ATOM 4340 N N . ASP B 1 255 ? 15.492 19.297 -6.992 1 96.81 255 ASP B N 1
ATOM 4341 C CA . ASP B 1 255 ? 15.43 19.922 -8.312 1 96.81 255 ASP B CA 1
ATOM 4342 C C . ASP B 1 255 ? 15.883 21.391 -8.25 1 96.81 255 ASP B C 1
ATOM 4344 O O . ASP B 1 255 ? 16.641 21.844 -9.109 1 96.81 255 ASP B O 1
ATOM 4348 N N . ALA B 1 256 ? 15.445 22.047 -7.32 1 98 256 ALA B N 1
ATOM 4349 C CA . ALA B 1 256 ? 15.836 23.438 -7.129 1 98 256 ALA B CA 1
ATOM 4350 C C . ALA B 1 256 ? 17.344 23.562 -6.91 1 98 256 ALA B C 1
ATOM 4352 O O . ALA B 1 256 ? 17.984 24.453 -7.465 1 98 256 ALA B O 1
ATOM 4353 N N . ALA B 1 257 ? 17.859 22.672 -6.102 1 97.88 257 ALA B N 1
ATOM 4354 C CA . ALA B 1 257 ? 19.281 22.688 -5.809 1 97.88 257 ALA B CA 1
ATOM 4355 C C . ALA B 1 257 ? 20.109 22.484 -7.078 1 97.88 257 ALA B C 1
ATOM 4357 O O . ALA B 1 257 ? 21.141 23.141 -7.27 1 97.88 257 ALA B O 1
ATOM 4358 N N . ARG B 1 258 ? 19.641 21.625 -7.859 1 97.06 258 ARG B N 1
ATOM 4359 C CA . ARG B 1 258 ? 20.312 21.375 -9.133 1 97.06 258 ARG B CA 1
ATOM 4360 C C . ARG B 1 258 ? 20.297 22.609 -10.016 1 97.06 258 ARG B C 1
ATOM 4362 O O . ARG B 1 258 ? 21.328 22.984 -10.594 1 97.06 258 ARG B O 1
ATOM 4369 N N . LEU B 1 259 ? 19.234 23.25 -10.062 1 96.38 259 LEU B N 1
ATOM 4370 C CA . LEU B 1 259 ? 19.062 24.438 -10.883 1 96.38 259 LEU B CA 1
ATOM 4371 C C . LEU B 1 259 ? 19.969 25.578 -10.391 1 96.38 259 LEU B C 1
ATOM 4373 O O . LEU B 1 259 ? 20.453 26.375 -11.195 1 96.38 259 LEU B O 1
ATOM 4377 N N . LEU B 1 260 ? 20.203 25.578 -9.125 1 97.62 260 LEU B N 1
ATOM 4378 C CA . LEU B 1 260 ? 20.969 26.656 -8.516 1 97.62 260 LEU B CA 1
ATOM 4379 C C . LEU B 1 260 ? 22.438 26.297 -8.367 1 97.62 260 LEU B C 1
ATOM 4381 O O . LEU B 1 260 ? 23.219 27.047 -7.781 1 97.62 260 LEU B O 1
ATOM 4385 N N . ASP B 1 261 ? 22.75 25.109 -8.836 1 97.19 261 ASP B N 1
ATOM 4386 C CA . ASP B 1 261 ? 24.125 24.594 -8.734 1 97.19 261 ASP B CA 1
ATOM 4387 C C . ASP B 1 261 ? 24.578 24.531 -7.281 1 97.19 261 ASP B C 1
ATOM 4389 O O . ASP B 1 261 ? 25.641 25.031 -6.938 1 97.19 261 ASP B O 1
ATOM 4393 N N . ARG B 1 262 ? 23.781 24 -6.473 1 97.19 262 ARG B N 1
ATOM 4394 C CA . ARG B 1 262 ? 24.078 23.719 -5.07 1 97.19 262 ARG B CA 1
ATOM 4395 C C . ARG B 1 262 ? 23.984 22.219 -4.793 1 97.19 262 ARG B C 1
ATOM 4397 O O . ARG B 1 262 ? 22.984 21.734 -4.277 1 97.19 262 ARG B O 1
ATOM 4404 N N . PRO B 1 263 ? 25 21.594 -4.961 1 96.56 263 PRO B N 1
ATOM 4405 C CA . PRO B 1 263 ? 24.969 20.125 -4.84 1 96.56 263 PRO B CA 1
ATOM 4406 C C . PRO B 1 263 ? 24.594 19.656 -3.438 1 96.56 263 PRO B C 1
ATOM 4408 O O . PRO B 1 263 ? 25.031 20.25 -2.445 1 96.56 263 PRO B O 1
ATOM 4411 N N . VAL B 1 264 ? 23.812 18.719 -3.389 1 97.88 264 VAL B N 1
ATOM 4412 C CA . VAL B 1 264 ? 23.422 18.078 -2.139 1 97.88 264 VAL B CA 1
ATOM 4413 C C . VAL B 1 264 ? 24.312 16.875 -1.874 1 97.88 264 VAL B C 1
ATOM 4415 O O . VAL B 1 264 ? 24.391 15.961 -2.699 1 97.88 264 VAL B O 1
ATOM 4418 N N . PRO B 1 265 ? 25 16.859 -0.803 1 97.12 265 PRO B N 1
ATOM 4419 C CA . PRO B 1 265 ? 24.812 17.672 0.398 1 97.12 265 PRO B CA 1
ATOM 4420 C C . PRO B 1 265 ? 25.812 18.828 0.482 1 97.12 265 PRO B C 1
ATOM 4422 O O . PRO B 1 265 ? 25.75 19.625 1.421 1 97.12 265 PRO B O 1
ATOM 4425 N N . GLN B 1 266 ? 26.719 18.953 -0.436 1 96.25 266 GLN B N 1
ATOM 4426 C CA . GLN B 1 266 ? 27.859 19.844 -0.28 1 96.25 266 GLN B CA 1
ATOM 4427 C C . GLN B 1 266 ? 27.422 21.297 -0.225 1 96.25 266 GLN B C 1
ATOM 4429 O O . GLN B 1 266 ? 27.969 22.094 0.541 1 96.25 266 GLN B O 1
ATOM 4434 N N . GLY B 1 267 ? 26.5 21.625 -0.972 1 96.19 267 GLY B N 1
ATOM 4435 C CA . GLY B 1 267 ? 26.031 23 -1.04 1 96.19 267 GLY B CA 1
ATOM 4436 C C . GLY B 1 267 ? 24.75 23.234 -0.253 1 96.19 267 GLY B C 1
ATOM 4437 O O . GLY B 1 267 ? 24.484 24.359 0.167 1 96.19 267 GLY B O 1
ATOM 4438 N N . LEU B 1 268 ? 24.062 22.125 -0.136 1 98.25 268 LEU B N 1
ATOM 4439 C CA . LEU B 1 268 ? 22.781 22.188 0.562 1 98.25 268 LEU B CA 1
ATOM 4440 C C . LEU B 1 268 ? 22.438 20.844 1.205 1 98.25 268 LEU B C 1
ATOM 4442 O O . LEU B 1 268 ? 22.156 19.875 0.505 1 98.25 268 LEU B O 1
ATOM 4446 N N . ARG B 1 269 ? 22.391 20.859 2.506 1 98.5 269 ARG B N 1
ATOM 4447 C CA . ARG B 1 269 ? 21.969 19.641 3.203 1 98.5 269 ARG B CA 1
ATOM 4448 C C . ARG B 1 269 ? 20.453 19.562 3.295 1 98.5 269 ARG B C 1
ATOM 4450 O O . ARG B 1 269 ? 19.766 20.594 3.359 1 98.5 269 ARG B O 1
ATOM 4457 N N . LEU B 1 270 ? 19.938 18.344 3.273 1 98.69 270 LEU B N 1
ATOM 4458 C CA . LEU B 1 270 ? 18.5 18.141 3.158 1 98.69 270 LEU B CA 1
ATOM 4459 C C . LEU B 1 270 ? 18.047 16.938 3.98 1 98.69 270 LEU B C 1
ATOM 4461 O O . LEU B 1 270 ? 18.703 15.898 3.965 1 98.69 270 LEU B O 1
ATOM 4465 N N . ALA B 1 271 ? 16.984 17.156 4.75 1 98.5 271 ALA B N 1
ATOM 4466 C CA . ALA B 1 271 ? 16.344 16.047 5.477 1 98.5 271 ALA B CA 1
ATOM 4467 C C . ALA B 1 271 ? 14.82 16.125 5.367 1 98.5 271 ALA B C 1
ATOM 4469 O O . ALA B 1 271 ? 14.258 17.219 5.23 1 98.5 271 ALA B O 1
ATOM 4470 N N . THR B 1 272 ? 14.195 14.945 5.375 1 97.81 272 THR B N 1
ATOM 4471 C CA . THR B 1 272 ? 12.742 14.859 5.336 1 97.81 272 THR B CA 1
ATOM 4472 C C . THR B 1 272 ? 12.219 14 6.484 1 97.81 272 THR B C 1
ATOM 4474 O O . THR B 1 272 ? 13 13.383 7.207 1 97.81 272 THR B O 1
ATOM 4477 N N . ARG B 1 273 ? 10.938 13.945 6.652 1 95.12 273 ARG B N 1
ATOM 4478 C CA . ARG B 1 273 ? 10.336 13.461 7.891 1 95.12 273 ARG B CA 1
ATOM 4479 C C . ARG B 1 273 ? 10.234 11.945 7.891 1 95.12 273 ARG B C 1
ATOM 4481 O O . ARG B 1 273 ? 10.359 11.305 8.945 1 95.12 273 ARG B O 1
ATOM 4488 N N . TYR B 1 274 ? 9.891 11.328 6.887 1 90.81 274 TYR B N 1
ATOM 4489 C CA . TYR B 1 274 ? 9.617 9.906 7.023 1 90.81 274 TYR B CA 1
ATOM 4490 C C . TYR B 1 274 ? 10.445 9.094 6.031 1 90.81 274 TYR B C 1
ATOM 4492 O O . TYR B 1 274 ? 10.641 9.516 4.891 1 90.81 274 TYR B O 1
ATOM 4500 N N . ASP B 1 275 ? 10.891 8.039 6.48 1 92.12 275 ASP B N 1
ATOM 4501 C CA . ASP B 1 275 ? 11.781 7.137 5.758 1 92.12 275 ASP B CA 1
ATOM 4502 C C . ASP B 1 275 ? 11.008 6.227 4.816 1 92.12 275 ASP B C 1
ATOM 4504 O O . ASP B 1 275 ? 11.062 5 4.938 1 92.12 275 ASP B O 1
ATOM 4508 N N . GLY B 1 276 ? 10.398 6.895 3.859 1 85.12 276 GLY B N 1
ATOM 4509 C CA . GLY B 1 276 ? 9.625 6.176 2.861 1 85.12 276 GLY B CA 1
ATOM 4510 C C . GLY B 1 276 ? 10.398 5.91 1.582 1 85.12 276 GLY B C 1
ATOM 4511 O O . GLY B 1 276 ? 11.586 6.211 1.497 1 85.12 276 GLY B O 1
ATOM 4512 N N . MET B 1 277 ? 9.695 5.41 0.633 1 77.25 277 MET B N 1
ATOM 4513 C CA . MET B 1 277 ? 10.305 5 -0.627 1 77.25 277 MET B CA 1
ATOM 4514 C C . MET B 1 277 ? 10.867 6.203 -1.372 1 77.25 277 MET B C 1
ATOM 4516 O O . MET B 1 277 ? 11.922 6.109 -2.014 1 77.25 277 MET B O 1
ATOM 4520 N N . ARG B 1 278 ? 10.188 7.328 -1.282 1 84.81 278 ARG B N 1
ATOM 4521 C CA . ARG B 1 278 ? 10.68 8.539 -1.941 1 84.81 278 ARG B CA 1
ATOM 4522 C C . ARG B 1 278 ? 12.047 8.938 -1.408 1 84.81 278 ARG B C 1
ATOM 4524 O O . ARG B 1 278 ? 12.914 9.383 -2.17 1 84.81 278 ARG B O 1
ATOM 4531 N N . ALA B 1 279 ? 12.234 8.773 -0.165 1 90.62 279 ALA B N 1
ATOM 4532 C CA . ALA B 1 279 ? 13.516 9.102 0.455 1 90.62 279 ALA B CA 1
ATOM 4533 C C . ALA B 1 279 ? 14.594 8.102 0.038 1 90.62 279 ALA B C 1
ATOM 4535 O O . ALA B 1 279 ? 15.711 8.5 -0.31 1 90.62 279 ALA B O 1
ATOM 4536 N N . LYS B 1 280 ? 14.172 6.875 0.018 1 84.56 280 LYS B N 1
ATOM 4537 C CA . LYS B 1 280 ? 15.109 5.785 -0.242 1 84.56 280 LYS B CA 1
ATOM 4538 C C . LYS B 1 280 ? 15.531 5.766 -1.707 1 84.56 280 LYS B C 1
ATOM 4540 O O . LYS B 1 280 ? 16.656 5.363 -2.027 1 84.56 280 LYS B O 1
ATOM 4545 N N . LEU B 1 281 ? 14.703 6.293 -2.586 1 78.81 281 LEU B N 1
ATOM 4546 C CA . LEU B 1 281 ? 14.945 6.129 -4.016 1 78.81 281 LEU B CA 1
ATOM 4547 C C . LEU B 1 281 ? 15.461 7.426 -4.633 1 78.81 281 LEU B C 1
ATOM 4549 O O . LEU B 1 281 ? 15.852 7.453 -5.801 1 78.81 281 LEU B O 1
ATOM 4553 N N . ALA B 1 282 ? 15.469 8.445 -3.895 1 88.81 282 ALA B N 1
ATOM 4554 C CA . ALA B 1 282 ? 15.953 9.734 -4.387 1 88.81 282 ALA B CA 1
ATOM 4555 C C . ALA B 1 282 ? 17.453 9.688 -4.676 1 88.81 282 ALA B C 1
ATOM 4557 O O . ALA B 1 282 ? 18.156 8.812 -4.164 1 88.81 282 ALA B O 1
ATOM 4558 N N . THR B 1 283 ? 17.875 10.609 -5.574 1 91.12 283 THR B N 1
ATOM 4559 C CA . THR B 1 283 ? 19.297 10.828 -5.844 1 91.12 283 THR B CA 1
ATOM 4560 C C . THR B 1 283 ? 19.672 12.289 -5.641 1 91.12 283 THR B C 1
ATOM 4562 O O . THR B 1 283 ? 19.266 13.156 -6.422 1 91.12 283 THR B O 1
ATOM 4565 N N . PRO B 1 284 ? 20.547 12.484 -4.699 1 96.06 284 PRO B N 1
ATOM 4566 C CA . PRO B 1 284 ? 21.031 11.578 -3.654 1 96.06 284 PRO B CA 1
ATOM 4567 C C . PRO B 1 284 ? 19.906 11.086 -2.742 1 96.06 284 PRO B C 1
ATOM 4569 O O . PRO B 1 284 ? 18.859 11.727 -2.65 1 96.06 284 PRO B O 1
ATOM 4572 N N . GLN B 1 285 ? 20.109 9.984 -2.043 1 94.5 285 GLN B N 1
ATOM 4573 C CA . GLN B 1 285 ? 19.125 9.477 -1.087 1 94.5 285 GLN B CA 1
ATOM 4574 C C . GLN B 1 285 ? 18.922 10.461 0.061 1 94.5 285 GLN B C 1
ATOM 4576 O O . GLN B 1 285 ? 19.875 11.062 0.55 1 94.5 285 GLN B O 1
ATOM 4581 N N . LEU B 1 286 ? 17.703 10.555 0.454 1 97.12 286 LEU B N 1
ATOM 4582 C CA . LEU B 1 286 ? 17.375 11.57 1.437 1 97.12 286 LEU B CA 1
ATOM 4583 C C . LEU B 1 286 ? 17.531 11.039 2.855 1 97.12 286 LEU B C 1
ATOM 4585 O O . LEU B 1 286 ? 17.078 9.93 3.162 1 97.12 286 LEU B O 1
ATOM 4589 N N . THR B 1 287 ? 18.219 11.781 3.678 1 98.25 287 THR B N 1
ATOM 4590 C CA . THR B 1 287 ? 18.125 11.578 5.117 1 98.25 287 THR B CA 1
ATOM 4591 C C . THR B 1 287 ? 16.688 11.734 5.594 1 98.25 287 THR B C 1
ATOM 4593 O O . THR B 1 287 ? 15.984 12.672 5.195 1 98.25 287 THR B O 1
ATOM 4596 N N . ALA B 1 288 ? 16.266 10.781 6.355 1 97.5 288 ALA B N 1
ATOM 4597 C CA . ALA B 1 288 ? 14.883 10.773 6.805 1 97.5 288 ALA B CA 1
ATOM 4598 C C . ALA B 1 288 ? 14.758 10.164 8.195 1 97.5 288 ALA B C 1
ATOM 4600 O O . ALA B 1 288 ? 15.758 9.977 8.891 1 97.5 288 ALA B O 1
ATOM 4601 N N . VAL B 1 289 ? 13.516 10.07 8.672 1 97.56 289 VAL B N 1
ATOM 4602 C CA . VAL B 1 289 ? 13.281 9.594 10.031 1 97.56 289 VAL B CA 1
ATOM 4603 C C . VAL B 1 289 ? 12.406 8.344 10 1 97.56 289 VAL B C 1
ATOM 4605 O O . VAL B 1 289 ? 11.383 8.32 9.32 1 97.56 289 VAL B O 1
ATOM 4608 N N . ASN B 1 290 ? 12.859 7.289 10.625 1 96.06 290 ASN B N 1
ATOM 4609 C CA . ASN B 1 290 ? 11.992 6.141 10.875 1 96.06 290 ASN B CA 1
ATOM 4610 C C . ASN B 1 290 ? 10.945 6.449 11.938 1 96.06 290 ASN B C 1
ATOM 4612 O O . ASN B 1 290 ? 11.266 6.582 13.117 1 96.06 290 ASN B O 1
ATOM 4616 N N . LEU B 1 291 ? 9.734 6.516 11.531 1 95.12 291 LEU B N 1
ATOM 4617 C CA . LEU B 1 291 ? 8.648 6.887 12.422 1 95.12 291 LEU B CA 1
ATOM 4618 C C . LEU B 1 291 ? 7.949 5.645 12.969 1 95.12 291 LEU B C 1
ATOM 4620 O O . LEU B 1 291 ? 6.984 5.754 13.727 1 95.12 291 LEU B O 1
ATOM 4624 N N . HIS B 1 292 ? 8.422 4.504 12.617 1 93.38 292 HIS B N 1
ATOM 4625 C CA . HIS B 1 292 ? 7.812 3.24 13.023 1 93.38 292 HIS B CA 1
ATOM 4626 C C . HIS B 1 292 ? 6.34 3.186 12.633 1 93.38 292 HIS B C 1
ATOM 4628 O O . HIS B 1 292 ? 5.48 2.924 13.484 1 93.38 292 HIS B O 1
ATOM 4634 N N . LEU B 1 293 ? 6.098 3.342 11.32 1 90.12 293 LEU B N 1
ATOM 4635 C CA . LEU B 1 293 ? 4.734 3.475 10.812 1 90.12 293 LEU B CA 1
ATOM 4636 C C . LEU B 1 293 ? 3.961 2.172 10.992 1 90.12 293 LEU B C 1
ATOM 4638 O O . LEU B 1 293 ? 2.734 2.184 11.102 1 90.12 293 LEU B O 1
ATOM 4642 N N . ASP B 1 294 ? 4.633 1.09 11.016 1 86.81 294 ASP B N 1
ATOM 4643 C CA . ASP B 1 294 ? 3.979 -0.182 11.305 1 86.81 294 ASP B CA 1
ATOM 4644 C C . ASP B 1 294 ? 3.344 -0.17 12.695 1 86.81 294 ASP B C 1
ATOM 4646 O O . ASP B 1 294 ? 2.189 -0.57 12.859 1 86.81 294 ASP B O 1
ATOM 4650 N N . GLN B 1 295 ? 4.078 0.33 13.672 1 92.31 295 GLN B N 1
ATOM 4651 C CA . GLN B 1 295 ? 3.566 0.445 15.031 1 92.31 295 GLN B CA 1
ATOM 4652 C C . GLN B 1 295 ? 2.438 1.469 15.109 1 92.31 295 GLN B C 1
ATOM 4654 O O . GLN B 1 295 ? 1.448 1.259 15.812 1 92.31 295 GLN B O 1
ATOM 4659 N N . VAL B 1 296 ? 2.615 2.502 14.367 1 94.12 296 VAL B N 1
ATOM 4660 C CA . VAL B 1 296 ? 1.611 3.562 14.336 1 94.12 296 VAL B CA 1
ATOM 4661 C C . VAL B 1 296 ? 0.298 3.016 13.781 1 94.12 296 VAL B C 1
ATOM 4663 O O . VAL B 1 296 ? -0.767 3.227 14.367 1 94.12 296 VAL B O 1
ATOM 4666 N N . ALA B 1 297 ? 0.395 2.363 12.688 1 91.25 297 ALA B N 1
ATOM 4667 C CA . ALA B 1 297 ? -0.794 1.803 12.047 1 91.25 297 ALA B CA 1
ATOM 4668 C C . ALA B 1 297 ? -1.473 0.778 12.953 1 91.25 297 ALA B C 1
ATOM 4670 O O . ALA B 1 297 ? -2.699 0.762 13.07 1 91.25 297 ALA B O 1
ATOM 4671 N N . GLU B 1 298 ? -0.704 -0.067 13.531 1 90.81 298 GLU B N 1
ATOM 4672 C CA . GLU B 1 298 ? -1.239 -1.065 14.453 1 90.81 298 GLU B CA 1
ATOM 4673 C C . GLU B 1 298 ? -1.964 -0.406 15.625 1 90.81 298 GLU B C 1
ATOM 4675 O O . GLU B 1 298 ? -3.064 -0.819 15.992 1 90.81 298 GLU B O 1
ATOM 4680 N N . ALA B 1 299 ? -1.332 0.565 16.156 1 94.44 299 ALA B N 1
ATOM 4681 C CA . ALA B 1 299 ? -1.935 1.293 17.281 1 94.44 299 ALA B CA 1
ATOM 4682 C C . ALA B 1 299 ? -3.254 1.937 16.859 1 94.44 299 ALA B C 1
ATOM 4684 O O . ALA B 1 299 ? -4.223 1.932 17.625 1 94.44 299 ALA B O 1
ATOM 4685 N N . ALA B 1 300 ? -3.268 2.504 15.68 1 95.44 300 ALA B N 1
ATOM 4686 C CA . ALA B 1 300 ? -4.473 3.17 15.195 1 95.44 300 ALA B CA 1
ATOM 4687 C C . ALA B 1 300 ? -5.613 2.176 15.016 1 95.44 300 ALA B C 1
ATOM 4689 O O . ALA B 1 300 ? -6.758 2.459 15.383 1 95.44 300 ALA B O 1
ATOM 4690 N N . ILE B 1 301 ? -5.324 1.049 14.469 1 92.94 301 ILE B N 1
ATOM 4691 C CA . ILE B 1 301 ? -6.336 0.019 14.258 1 92.94 301 ILE B CA 1
ATOM 4692 C C . ILE B 1 301 ? -6.859 -0.476 15.602 1 92.94 301 ILE B C 1
ATOM 4694 O O . ILE B 1 301 ? -8.07 -0.605 15.797 1 92.94 301 ILE B O 1
ATOM 4698 N N . ASP B 1 302 ? -5.949 -0.729 16.516 1 92.69 302 ASP B N 1
ATOM 4699 C CA . ASP B 1 302 ? -6.352 -1.197 17.828 1 92.69 302 ASP B CA 1
ATOM 4700 C C . ASP B 1 302 ? -7.219 -0.16 18.547 1 92.69 302 ASP B C 1
ATOM 4702 O O . ASP B 1 302 ? -8.219 -0.506 19.172 1 92.69 302 ASP B O 1
ATOM 4706 N N . LEU B 1 303 ? -6.793 1.028 18.453 1 94.25 303 LEU B N 1
ATOM 4707 C CA . LEU B 1 303 ? -7.555 2.123 19.047 1 94.25 303 LEU B CA 1
ATOM 4708 C C . LEU B 1 303 ? -8.953 2.205 18.438 1 94.25 303 LEU B C 1
ATOM 4710 O O . LEU B 1 303 ? -9.93 2.414 19.156 1 94.25 303 LEU B O 1
ATOM 4714 N N . LEU B 1 304 ? -9.016 2.045 17.156 1 94.25 304 LEU B N 1
ATOM 4715 C CA . LEU B 1 304 ? -10.305 2.102 16.453 1 94.25 304 LEU B CA 1
ATOM 4716 C C . LEU B 1 304 ? -11.195 0.934 16.859 1 94.25 304 LEU B C 1
ATOM 4718 O O . LEU B 1 304 ? -12.391 1.114 17.109 1 94.25 304 LEU B O 1
ATOM 4722 N N . ILE B 1 305 ? -10.641 -0.234 16.938 1 89.88 305 ILE B N 1
ATOM 4723 C CA . ILE B 1 305 ? -11.398 -1.414 17.344 1 89.88 305 ILE B CA 1
ATOM 4724 C C . ILE B 1 305 ? -11.961 -1.211 18.734 1 89.88 305 ILE B C 1
ATOM 4726 O O . ILE B 1 305 ? -13.133 -1.507 19 1 89.88 305 ILE B O 1
ATOM 4730 N N . ALA B 1 306 ? -11.102 -0.702 19.625 1 90.25 306 ALA B N 1
ATOM 4731 C CA . ALA B 1 306 ? -11.562 -0.411 20.984 1 90.25 306 ALA B CA 1
ATOM 4732 C C . ALA B 1 306 ? -12.727 0.577 20.969 1 90.25 306 ALA B C 1
ATOM 4734 O O . ALA B 1 306 ? -13.719 0.392 21.672 1 90.25 306 ALA B O 1
ATOM 4735 N N . ALA B 1 307 ? -12.617 1.592 20.141 1 89.69 307 ALA B N 1
ATOM 4736 C CA . ALA B 1 307 ? -13.672 2.6 20.031 1 89.69 307 ALA B CA 1
ATOM 4737 C C . ALA B 1 307 ? -14.961 1.984 19.5 1 89.69 307 ALA B C 1
ATOM 4739 O O . ALA B 1 307 ? -16.047 2.307 19.969 1 89.69 307 ALA B O 1
ATOM 4740 N N . MET B 1 308 ? -14.805 1.127 18.547 1 86.38 308 MET B N 1
ATOM 4741 C CA . MET B 1 308 ? -15.953 0.46 17.938 1 86.38 308 MET B CA 1
ATOM 4742 C C . MET B 1 308 ? -16.656 -0.442 18.953 1 86.38 308 MET B C 1
ATOM 4744 O O . MET B 1 308 ? -17.875 -0.602 18.906 1 86.38 308 MET B O 1
ATOM 4748 N N . GLU B 1 309 ? -15.875 -0.987 19.797 1 84.75 309 GLU B N 1
ATOM 4749 C CA . GLU B 1 309 ? -16.406 -1.934 20.766 1 84.75 309 GLU B CA 1
ATOM 4750 C C . GLU B 1 309 ? -16.812 -1.229 22.062 1 84.75 309 GLU B C 1
ATOM 4752 O O . GLU B 1 309 ? -17.344 -1.854 22.969 1 84.75 309 GLU B O 1
ATOM 4757 N N . GLY B 1 310 ? -16.562 -0.049 22.125 1 84.69 310 GLY B N 1
ATOM 4758 C CA . GLY B 1 310 ? -16.844 0.699 23.344 1 84.69 310 GLY B CA 1
ATOM 4759 C C . GLY B 1 310 ? -15.945 0.336 24.5 1 84.69 310 GLY B C 1
ATOM 4760 O O . GLY B 1 310 ? -16.375 0.314 25.656 1 84.69 310 GLY B O 1
ATOM 4761 N N . LYS B 1 311 ? -14.766 -0.104 24.172 1 84.12 311 LYS B N 1
ATOM 4762 C CA . LYS B 1 311 ? -13.773 -0.486 25.172 1 84.12 311 LYS B CA 1
ATOM 4763 C C . LYS B 1 311 ? -12.703 0.589 25.328 1 84.12 311 LYS B C 1
ATOM 4765 O O . LYS B 1 311 ? -12.586 1.483 24.484 1 84.12 311 LYS B O 1
ATOM 4770 N N . GLU B 1 312 ? -12.07 0.547 26.469 1 82.25 312 GLU B N 1
ATOM 4771 C CA . GLU B 1 312 ? -10.914 1.417 26.656 1 82.25 312 GLU B CA 1
ATOM 4772 C C . GLU B 1 312 ? -9.719 0.929 25.844 1 82.25 312 GLU B C 1
ATOM 4774 O O . GLU B 1 312 ? -9.398 -0.261 25.844 1 82.25 312 GLU B O 1
ATOM 4779 N N . PRO B 1 313 ? -9.242 1.895 25.109 1 75.75 313 PRO B N 1
ATOM 4780 C CA . PRO B 1 313 ? -8.094 1.443 24.312 1 75.75 313 PRO B CA 1
ATOM 4781 C C . PRO B 1 313 ? -6.891 1.062 25.188 1 75.75 313 PRO B C 1
ATOM 4783 O O . PRO B 1 313 ? -6.707 1.618 26.266 1 75.75 313 PRO B O 1
ATOM 4786 N N . GLN B 1 314 ? -6.195 -0.012 24.719 1 78.25 314 GLN B N 1
ATOM 4787 C CA . GLN B 1 314 ? -4.922 -0.35 25.344 1 78.25 314 GLN B CA 1
ATOM 4788 C C . GLN B 1 314 ? -3.836 0.647 24.953 1 78.25 314 GLN B C 1
ATOM 4790 O O . GLN B 1 314 ? -3.797 1.118 23.812 1 78.25 314 GLN B O 1
ATOM 4795 N N . PRO B 1 315 ? -3.111 0.97 25.984 1 77 315 PRO B N 1
ATOM 4796 C CA . PRO B 1 315 ? -2.02 1.886 25.641 1 77 315 PRO B CA 1
ATOM 4797 C C . PRO B 1 315 ? -1.033 1.284 24.656 1 77 315 PRO B C 1
ATOM 4799 O O . PRO B 1 315 ? -0.746 0.086 24.703 1 77 315 PRO B O 1
ATOM 4802 N N . HIS B 1 316 ? -0.833 1.999 23.594 1 81.38 316 HIS B N 1
ATOM 4803 C CA . HIS B 1 316 ? 0.211 1.59 22.656 1 81.38 316 HIS B CA 1
ATOM 4804 C C . HIS B 1 316 ? 1.455 2.459 22.812 1 81.38 316 HIS B C 1
ATOM 4806 O O . HIS B 1 316 ? 1.354 3.684 22.906 1 81.38 316 HIS B O 1
ATOM 4812 N N . ALA B 1 317 ? 2.561 1.746 23.062 1 85.75 317 ALA B N 1
ATOM 4813 C CA . ALA B 1 317 ? 3.834 2.459 23.047 1 85.75 317 ALA B CA 1
ATOM 4814 C C . ALA B 1 317 ? 4.48 2.41 21.672 1 85.75 317 ALA B C 1
ATOM 4816 O O . ALA B 1 317 ? 4.727 1.327 21.125 1 85.75 317 ALA B O 1
ATOM 4817 N N . ILE B 1 318 ? 4.508 3.594 21.078 1 92.88 318 ILE B N 1
ATOM 4818 C CA . ILE B 1 318 ? 5.23 3.719 19.812 1 92.88 318 ILE B CA 1
ATOM 4819 C C . ILE B 1 318 ? 6.703 4.02 20.094 1 92.88 318 ILE B C 1
ATOM 4821 O O . ILE B 1 318 ? 7.02 4.891 20.906 1 92.88 318 ILE B O 1
ATOM 4825 N N . ALA B 1 319 ? 7.613 3.312 19.438 1 94.56 319 ALA B N 1
ATOM 4826 C CA . ALA B 1 319 ? 9.047 3.547 19.594 1 94.56 319 ALA B CA 1
ATOM 4827 C C . ALA B 1 319 ? 9.414 4.973 19.188 1 94.56 319 ALA B C 1
ATOM 4829 O O . ALA B 1 319 ? 8.75 5.578 18.344 1 94.56 319 ALA 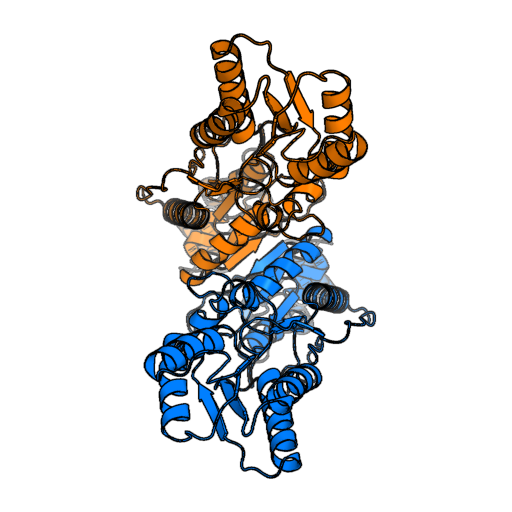B O 1
ATOM 4830 N N . PRO B 1 320 ? 10.453 5.516 19.906 1 96.62 320 PRO B N 1
ATOM 4831 C CA . PRO B 1 320 ? 10.914 6.844 19.484 1 96.62 320 PRO B CA 1
ATOM 4832 C C . PRO B 1 320 ? 11.398 6.879 18.047 1 96.62 320 PRO B C 1
ATOM 4834 O O . PRO B 1 320 ? 11.953 5.898 17.547 1 96.62 320 PRO B O 1
ATOM 4837 N N . PRO B 1 321 ? 11.102 8.031 17.391 1 97 321 PRO B N 1
ATOM 4838 C CA . PRO B 1 321 ? 11.625 8.141 16.031 1 97 321 PRO B CA 1
ATOM 4839 C C . PRO B 1 321 ? 13.141 8.039 15.961 1 97 321 PRO B C 1
ATOM 4841 O O . PRO B 1 321 ? 13.828 8.375 16.922 1 97 321 PRO B O 1
ATOM 4844 N N . GLN B 1 322 ? 13.617 7.527 14.812 1 97.75 322 GLN B N 1
ATOM 4845 C CA . GLN B 1 322 ? 15.055 7.34 14.617 1 97.75 322 GLN B CA 1
ATOM 4846 C C . GLN B 1 322 ? 15.516 7.969 13.305 1 97.75 322 GLN B C 1
ATOM 4848 O O . GLN B 1 322 ? 14.922 7.723 12.25 1 97.75 322 GLN B O 1
ATOM 4853 N N . LEU B 1 323 ? 16.562 8.719 13.414 1 97.62 323 LEU B N 1
ATOM 4854 C CA . LEU B 1 323 ? 17.125 9.336 12.219 1 97.62 323 LEU B CA 1
ATOM 4855 C C . LEU B 1 323 ? 17.891 8.32 11.383 1 97.62 323 LEU B C 1
ATOM 4857 O O . LEU B 1 323 ? 18.688 7.539 11.922 1 97.62 323 LEU B O 1
ATOM 4861 N N . VAL B 1 324 ? 17.609 8.281 10.148 1 97.5 324 VAL B N 1
ATOM 4862 C CA . VAL B 1 324 ? 18.344 7.48 9.18 1 97.5 324 VAL B CA 1
ATOM 4863 C C . VAL B 1 324 ? 19.141 8.398 8.242 1 97.5 324 VAL B C 1
ATOM 4865 O O . VAL B 1 324 ? 18.594 8.914 7.266 1 97.5 324 VAL B O 1
ATOM 4868 N N . VAL B 1 325 ? 20.422 8.461 8.492 1 97.69 325 VAL B N 1
ATOM 4869 C CA . VAL B 1 325 ? 21.266 9.383 7.758 1 97.69 325 VAL B CA 1
ATOM 4870 C C . VAL B 1 325 ? 21.641 8.781 6.406 1 97.69 325 VAL B C 1
ATOM 4872 O O . VAL B 1 325 ? 22.047 7.613 6.332 1 97.69 325 VAL B O 1
ATOM 4875 N N . ARG B 1 326 ? 21.422 9.617 5.336 1 97.12 326 ARG B N 1
ATOM 4876 C CA . ARG B 1 326 ? 21.797 9.18 3.992 1 97.12 326 ARG B CA 1
ATOM 4877 C C . ARG B 1 326 ? 22.594 10.258 3.275 1 97.12 326 ARG B C 1
ATOM 4879 O O . ARG B 1 326 ? 23.188 11.133 3.916 1 97.12 326 ARG B O 1
ATOM 4886 N N . GLU B 1 327 ? 22.625 10.258 2.004 1 97.19 327 GLU B N 1
ATOM 4887 C CA . GLU B 1 327 ? 23.547 11.055 1.199 1 97.19 327 GLU B CA 1
ATOM 4888 C C . GLU B 1 327 ? 23.188 12.531 1.247 1 97.19 327 GLU B C 1
ATOM 4890 O O . GLU B 1 327 ? 24.062 13.398 1.133 1 97.19 327 GLU B O 1
ATOM 4895 N N . SER B 1 328 ? 21.984 12.828 1.514 1 98.25 328 SER B N 1
ATOM 4896 C CA . SER B 1 328 ? 21.516 14.195 1.351 1 98.25 328 SER B CA 1
ATOM 4897 C C . SER B 1 328 ? 22 15.086 2.486 1 98.25 328 SER B C 1
ATOM 4899 O O . SER B 1 328 ? 21.875 16.312 2.424 1 98.25 328 SER B O 1
ATOM 4901 N N . SER B 1 329 ? 22.562 14.422 3.559 1 97.31 329 SER B N 1
ATOM 4902 C CA . SER B 1 329 ? 22.984 15.266 4.672 1 97.31 329 SER B CA 1
ATOM 4903 C C . SER B 1 329 ? 24.297 14.773 5.277 1 97.31 329 SER B C 1
ATOM 4905 O O . SER B 1 329 ? 24.766 15.32 6.277 1 97.31 329 SER B O 1
ATOM 4907 N N . ALA B 1 330 ? 24.766 13.492 4.902 1 84.12 330 ALA B N 1
ATOM 4908 C CA . ALA B 1 330 ? 25.906 12.844 5.527 1 84.12 330 ALA B CA 1
ATOM 4909 C C . ALA B 1 330 ? 27.172 13.68 5.336 1 84.12 330 ALA B C 1
ATOM 4911 O O . ALA B 1 330 ? 28.188 13.43 5.988 1 84.12 330 ALA B O 1
ATOM 4912 N N . ALA B 1 331 ? 27.281 14.75 4.605 1 67.19 331 ALA B N 1
ATOM 4913 C CA . ALA B 1 331 ? 28.562 15.453 4.48 1 67.19 331 ALA B CA 1
ATOM 4914 C C . ALA B 1 331 ? 28.766 16.422 5.645 1 67.19 331 ALA B C 1
ATOM 4916 O O . ALA B 1 331 ? 27.797 16.875 6.254 1 67.19 331 ALA B O 1
#

InterPro domains:
  IPR000843 LacI-type HTH domain [PF00356] (5-50)
  IPR000843 LacI-type HTH domain [PS50932] (4-58)
  IPR000843 LacI-type HTH domain [SM00354] (3-73)
  IPR000843 LacI-type HTH domain [cd01392] (8-58)
  IPR001387 Cro/C1-type, helix-turn-helix domain [PS50943] (5-34)
  IPR010982 Lambda repressor-like, DNA-binding domain superfamily [G3DSA:1.10.260.40] (1-59)
  IPR010982 Lambda repressor-like, DNA-binding domain superfamily [SSF47413] (2-59)
  IPR028082 Periplasmic binding protein-like I [SSF53822] (113-328)
  IPR046335 Transcriptional regulator LacI/GalR-like, sensor domain [PF13377] (177-329)